Protein AF-A0A4Z2EV63-F1 (afdb_monomer_lite)

Sequence (384 aa):
MQFINIVVHSVENMNFRVHLQLKFTQSDRLLVQIQAYLDNVFDVGALLEDAEAKSALLEHLEELQEHNALLSCRLQESERQAMESVSAVEKKLIQTTKEVELLKEGLRESASQLTLLQQRERESELEREQEREGARERERERDRATEALKELEVKVQALVELGLVRLQRSSSGRLDLQLVPVVQATRSPEEDDAGENLEAPPPSTDPQLPISEAPPPPGTTPPPPPPPPPLPPPPCSTGTPPPPPPPPPPPPPPMAPPPLLPPGGGTTHLDGGSGCRKKKAILTKHRMPLLNWQPLQSNQVAGTIFTELDDDSVLQELNMETFEEQFKTKAQAAPADPGTLTMKRAHKTPSKVSLMEPNRAKNLAITLRKEGVAAADICCAIET

Radius of gyration: 62.55 Å; chains: 1; bounding box: 134×76×184 Å

InterPro domains:
  IPR010472 Formin, FH3 domain [PF06367] (1-129)
  IPR010472 Formin, FH3 domain [SM01139] (1-155)
  IPR015425 Formin, FH2 domain [PF02181] (279-382)
  IPR015425 Formin, FH2 domain [PS51444] (278-384)
  IPR016024 Armadillo-type fold [SSF48371] (1-98)
  IPR042201 Formin, FH2 domain superfamily [G3DSA:1.20.58.2220] (273-384)
  IPR043592 Formin-like protein, animal [PTHR45857] (1-235)

pLDDT: mean 75.63, std 22.13, range [29.75, 98.69]

Secondary structure (DSSP, 8-state):
-HHHHHHHH-TT-HHHHHHHHHHHHHHHHHHHHHHHHHHT---HHHHHHHHHHHHHHHHHHHHHHHHHHHHHHHHHHHHHHHHHHHHHHHHHHHHHHHHHHHHHHHHHHHHHHHHHHHHHHHHHHHHHHHHHHHHHHHHHHHHHHHHHHHHHHHHHHHHHHTTSEEEEE-TTSPEEEEEPP----------------------------------------PPPPPPPPPPPPP-----PPPPPPPPPPPPPPPPPPPPPPPPPP---------S---PPPPP-SS-PPPP---PPPGGGSTTSGGGT--HHHHHHHS-HHHHHHHH--S-PPPP--TT----------------S-HHHHHHHHHHHHHH---HHHHHHHH--

Organism: NCBI:txid230148

Foldseek 3Di:
DVVLVVVLPDDDDPVVNVVVVVVVVVVVVVVVVVVVVVVPDDPVVVVVVVVVVVVVVVVVVVVVVVVVVVVVVVVVVVVVVVVVVVVVVVVVVVVVVVVVVVVVVVVVVVVVVVVVVVVVVVVVVVVVVVVVVVVVVVVVVVVVVVVVVVVVVVVVVVCVVVVQWDWDQDPVRDIDIDGDDDDDDDDDDDDDDDDDDDDDDDDDDDDDDDDDDDDDDDDDDDDDDDDDDDDDDDPDPDPDPDPPDDPDDPPDDPDPPDDDDDDDDDDDDDDDDDDDDPDDDDDAPADFDDDPDDDDDRVRCPPDPNVVDDVVVVVVPDDRVVVCVVGHDPPTPDPPPVDDPPPPPPPPPPPPDDPDDPVVVVVVVVVCVVVVDDPVVVVVVVVD

Structure (mmCIF, N/CA/C/O backbone):
data_AF-A0A4Z2EV63-F1
#
_entry.id   AF-A0A4Z2EV63-F1
#
loop_
_atom_site.group_PDB
_atom_site.id
_atom_site.type_symbol
_atom_site.label_atom_id
_atom_site.label_alt_id
_atom_site.label_comp_id
_atom_site.label_asym_id
_atom_site.label_entity_id
_atom_site.label_seq_id
_atom_site.pdbx_PDB_ins_code
_atom_site.Cartn_x
_atom_site.Cartn_y
_atom_site.Cartn_z
_atom_site.occupancy
_atom_site.B_iso_or_equiv
_atom_site.auth_seq_id
_atom_site.auth_comp_id
_atom_site.auth_asym_id
_atom_site.auth_atom_id
_atom_site.pdbx_PDB_model_num
ATOM 1 N N . MET A 1 1 ? 44.311 -13.738 -74.361 1.00 52.69 1 MET A N 1
ATOM 2 C CA . MET A 1 1 ? 45.317 -14.775 -74.025 1.00 52.69 1 MET A CA 1
ATOM 3 C C . MET A 1 1 ? 45.770 -15.635 -75.215 1.00 52.69 1 MET A C 1
ATOM 5 O O . MET A 1 1 ? 46.952 -15.935 -75.284 1.00 52.69 1 MET A O 1
ATOM 9 N N . GLN A 1 2 ? 44.913 -16.016 -76.177 1.00 54.88 2 GLN A N 1
ATOM 10 C CA . GLN A 1 2 ? 45.321 -16.923 -77.275 1.00 54.88 2 GLN A CA 1
ATOM 11 C C . GLN A 1 2 ? 46.320 -16.318 -78.290 1.00 54.88 2 GLN A C 1
ATOM 13 O O . GLN A 1 2 ? 47.244 -17.007 -78.708 1.00 54.88 2 GLN A O 1
ATOM 18 N N . PHE A 1 3 ? 46.210 -15.027 -78.628 1.00 54.06 3 PHE A N 1
ATOM 19 C CA . PHE A 1 3 ? 47.114 -14.368 -79.591 1.00 54.06 3 PHE A CA 1
ATOM 20 C C . PHE A 1 3 ? 48.557 -14.199 -79.083 1.00 54.06 3 PHE A C 1
ATOM 22 O O . PHE A 1 3 ? 49.509 -14.383 -79.836 1.00 54.06 3 PHE A O 1
ATOM 29 N N . ILE A 1 4 ? 48.730 -13.906 -77.790 1.00 56.88 4 ILE A N 1
ATOM 30 C CA . ILE A 1 4 ? 50.058 -13.770 -77.167 1.00 56.88 4 ILE A CA 1
ATOM 31 C C . ILE A 1 4 ? 50.748 -15.135 -77.100 1.00 56.88 4 ILE A C 1
ATOM 33 O O . ILE A 1 4 ? 51.939 -15.229 -77.380 1.00 56.88 4 ILE A O 1
ATOM 37 N N . ASN A 1 5 ? 49.999 -16.212 -76.836 1.00 57.06 5 ASN A N 1
ATOM 38 C CA . ASN A 1 5 ? 50.553 -17.563 -76.876 1.00 57.06 5 ASN A CA 1
ATOM 39 C C . ASN A 1 5 ? 51.063 -17.953 -78.273 1.00 57.06 5 ASN A C 1
ATOM 41 O O . ASN A 1 5 ? 52.102 -18.593 -78.354 1.00 57.06 5 ASN A O 1
ATO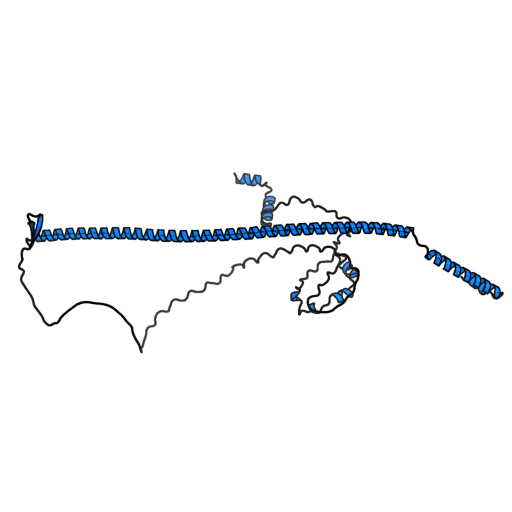M 45 N N . ILE A 1 6 ? 50.421 -17.530 -79.365 1.00 60.97 6 ILE A N 1
ATOM 46 C CA . ILE A 1 6 ? 50.893 -17.835 -80.730 1.00 60.97 6 ILE A CA 1
ATOM 47 C C . ILE A 1 6 ? 52.207 -17.101 -81.052 1.00 60.97 6 ILE A C 1
ATOM 49 O O . ILE A 1 6 ? 53.136 -17.701 -81.588 1.00 60.97 6 ILE A O 1
ATOM 53 N N . VAL A 1 7 ? 52.335 -15.829 -80.666 1.00 59.47 7 VAL A N 1
ATOM 54 C CA . VAL A 1 7 ? 53.549 -15.028 -80.923 1.00 59.47 7 VAL A CA 1
ATOM 55 C C . VAL A 1 7 ? 54.717 -15.472 -80.033 1.00 59.47 7 VAL A C 1
ATOM 57 O O . VAL A 1 7 ? 55.845 -15.603 -80.508 1.00 59.47 7 VAL A O 1
ATOM 60 N N . VAL A 1 8 ? 54.443 -15.779 -78.761 1.00 59.16 8 VAL A N 1
ATOM 61 C CA . VAL A 1 8 ? 55.447 -16.230 -77.783 1.00 59.16 8 VAL A CA 1
ATOM 62 C C . VAL A 1 8 ? 55.843 -17.698 -77.993 1.00 59.16 8 VAL A C 1
ATOM 64 O O . VAL A 1 8 ? 56.856 -18.108 -77.443 1.00 59.16 8 VAL A O 1
ATOM 67 N N . HIS A 1 9 ? 55.131 -18.495 -78.799 1.00 61.38 9 HIS A N 1
ATOM 68 C CA . HIS A 1 9 ? 55.518 -19.879 -79.140 1.00 61.38 9 HIS A CA 1
ATOM 69 C C . HIS A 1 9 ? 55.961 -20.065 -80.606 1.00 61.38 9 HIS A C 1
ATOM 71 O O . HIS A 1 9 ? 56.305 -21.182 -80.989 1.00 61.38 9 HIS A O 1
ATOM 77 N N . SER A 1 10 ? 56.009 -19.001 -81.424 1.00 64.81 10 SER A N 1
ATOM 78 C CA . SER A 1 10 ? 56.596 -19.075 -82.772 1.00 64.81 10 SER A CA 1
ATOM 79 C C . SER A 1 10 ? 58.118 -19.300 -82.704 1.00 64.81 10 SER A C 1
ATOM 81 O O . SER A 1 10 ? 58.813 -18.752 -81.844 1.00 64.81 10 SER A O 1
ATOM 83 N N . VAL A 1 11 ? 58.635 -20.172 -83.574 1.00 54.81 11 VAL A N 1
ATOM 84 C CA . VAL A 1 11 ? 59.944 -20.840 -83.420 1.00 54.81 11 VAL A CA 1
ATOM 85 C C . VAL A 1 11 ? 61.143 -20.026 -83.936 1.00 54.81 11 VAL A C 1
ATOM 87 O O . VAL A 1 11 ? 62.279 -20.471 -83.809 1.00 54.81 11 VAL A O 1
ATOM 90 N N . GLU A 1 12 ? 60.934 -18.837 -84.509 1.00 65.19 12 GLU A N 1
ATOM 91 C CA . GLU A 1 12 ? 61.960 -18.177 -85.336 1.00 65.19 12 GLU A CA 1
ATOM 92 C C . GLU A 1 12 ? 62.938 -17.266 -84.574 1.00 65.19 12 GLU A C 1
ATOM 94 O O . GLU A 1 12 ? 63.990 -16.930 -85.116 1.00 65.19 12 GLU A O 1
ATOM 99 N N . ASN A 1 13 ? 62.681 -16.888 -83.311 1.00 67.50 13 ASN A N 1
ATOM 100 C CA . ASN A 1 13 ? 63.655 -16.092 -82.548 1.00 67.50 13 ASN A CA 1
ATOM 101 C C . ASN A 1 13 ? 63.525 -16.222 -81.015 1.00 67.50 13 ASN A C 1
ATOM 103 O O . ASN A 1 13 ? 62.694 -15.574 -80.374 1.00 67.50 13 ASN A O 1
ATOM 107 N N . MET A 1 14 ? 64.406 -17.030 -80.408 1.00 75.38 14 MET A N 1
ATOM 108 C CA . MET A 1 14 ? 64.472 -17.250 -78.953 1.00 75.38 14 MET A CA 1
ATOM 109 C C . MET A 1 14 ? 64.683 -15.946 -78.163 1.00 75.38 14 MET A C 1
ATOM 111 O O . MET A 1 14 ? 64.031 -15.730 -77.143 1.00 75.38 14 MET A O 1
ATOM 115 N N . ASN A 1 15 ? 65.549 -15.052 -78.651 1.00 73.81 15 ASN A N 1
ATOM 116 C CA . ASN A 1 15 ? 65.847 -13.786 -77.978 1.00 73.81 15 ASN A CA 1
ATOM 117 C C . ASN A 1 15 ? 64.633 -12.847 -77.965 1.00 73.81 15 ASN A C 1
ATOM 119 O O . ASN A 1 15 ? 64.385 -12.169 -76.968 1.00 73.81 15 ASN A O 1
ATOM 123 N N . PHE A 1 16 ? 63.835 -12.848 -79.036 1.00 76.31 16 PHE A N 1
ATOM 124 C CA . PHE A 1 16 ? 62.616 -12.044 -79.116 1.00 76.31 16 PHE A CA 1
ATOM 125 C C . PHE A 1 16 ? 61.532 -12.526 -78.137 1.00 76.31 16 PHE A C 1
ATOM 127 O O . PHE A 1 16 ? 60.900 -11.708 -77.469 1.00 76.31 16 PHE A O 1
ATOM 134 N N . ARG A 1 17 ? 61.374 -13.848 -77.965 1.00 74.12 17 ARG A N 1
ATOM 135 C CA . ARG A 1 17 ? 60.453 -14.436 -76.972 1.00 74.12 17 ARG A CA 1
ATOM 136 C C . ARG A 1 17 ? 60.819 -14.042 -75.543 1.00 74.12 17 ARG A C 1
ATOM 138 O O . ARG A 1 17 ? 59.958 -13.587 -74.796 1.00 74.12 17 ARG A O 1
ATOM 145 N N . VAL A 1 18 ? 62.098 -14.178 -75.181 1.00 77.31 18 VAL A N 1
ATOM 146 C CA . VAL A 1 18 ? 62.599 -13.797 -73.850 1.00 77.31 18 VAL A CA 1
ATOM 147 C C . VAL A 1 18 ? 62.400 -12.300 -73.611 1.00 77.31 18 VAL A C 1
ATOM 149 O O . VAL A 1 18 ? 61.951 -11.911 -72.535 1.00 77.31 18 VAL A O 1
ATOM 152 N N . HIS A 1 19 ? 62.652 -11.460 -74.621 1.00 78.62 19 HIS A N 1
ATOM 153 C CA . HIS A 1 19 ? 62.417 -10.020 -74.531 1.00 78.62 19 HIS A CA 1
ATOM 154 C C . HIS A 1 19 ? 60.938 -9.675 -74.294 1.00 78.62 19 HIS A C 1
ATOM 156 O O . HIS A 1 19 ? 60.631 -8.895 -73.393 1.00 78.62 19 HIS A O 1
ATOM 162 N N . LEU A 1 20 ? 60.014 -10.268 -75.058 1.00 79.12 20 LEU A N 1
ATOM 163 C CA . LEU A 1 20 ? 58.574 -10.047 -74.881 1.00 79.12 20 LEU A CA 1
ATOM 164 C C . LEU A 1 20 ? 58.065 -10.569 -73.533 1.00 79.12 20 LEU A C 1
ATOM 166 O O . LEU A 1 20 ? 57.266 -9.902 -72.879 1.00 79.12 20 LEU A O 1
ATOM 170 N N . GLN A 1 21 ? 58.555 -11.724 -73.081 1.00 77.44 21 GLN A N 1
ATOM 171 C CA . GLN A 1 21 ? 58.178 -12.291 -71.789 1.00 77.44 21 GLN A CA 1
ATOM 172 C C . GLN A 1 21 ? 58.721 -11.461 -70.618 1.00 77.44 21 GLN A C 1
ATOM 174 O O . GLN A 1 21 ? 58.013 -11.245 -69.633 1.00 77.44 21 GLN A O 1
ATOM 179 N N . LEU A 1 22 ? 59.935 -10.914 -70.740 1.00 79.62 22 LEU A N 1
ATOM 180 C CA . LEU A 1 22 ? 60.483 -9.958 -69.777 1.00 79.62 22 LEU A CA 1
ATOM 181 C C . LEU A 1 22 ? 59.657 -8.661 -69.743 1.00 79.62 22 LEU A C 1
ATOM 183 O O . LEU A 1 22 ? 59.318 -8.178 -68.668 1.00 79.62 22 LEU A O 1
ATOM 187 N N . LYS A 1 23 ? 59.279 -8.121 -70.908 1.00 80.62 23 LYS A N 1
ATOM 188 C CA . LYS A 1 23 ? 58.417 -6.930 -71.011 1.00 80.62 23 LYS A CA 1
ATOM 189 C C . LYS A 1 23 ? 57.044 -7.154 -70.368 1.00 80.62 23 LYS A C 1
ATOM 191 O O . LYS A 1 23 ? 56.577 -6.292 -69.630 1.00 80.62 23 LYS A O 1
ATOM 196 N N . PHE A 1 24 ? 56.419 -8.307 -70.606 1.00 80.19 24 PHE A N 1
ATOM 197 C CA . PHE A 1 24 ? 55.111 -8.647 -70.039 1.00 80.19 24 PHE A CA 1
ATOM 198 C C . PHE A 1 24 ? 55.179 -8.843 -68.519 1.00 80.19 24 PHE A C 1
ATOM 200 O O . PHE A 1 24 ? 54.410 -8.235 -67.784 1.00 80.19 24 PHE A O 1
ATOM 207 N N . THR A 1 25 ? 56.167 -9.594 -68.025 1.00 79.12 25 THR A N 1
ATOM 208 C CA . THR A 1 25 ? 56.361 -9.788 -66.575 1.00 79.12 25 THR A CA 1
ATOM 209 C C . THR A 1 25 ? 56.693 -8.489 -65.838 1.00 79.12 25 THR A C 1
ATOM 211 O O . THR A 1 25 ? 56.261 -8.305 -64.702 1.00 79.12 25 THR A O 1
ATOM 214 N N . GLN A 1 26 ? 57.425 -7.561 -66.464 1.00 82.38 26 GLN A N 1
ATOM 215 C CA . GLN A 1 26 ? 57.636 -6.218 -65.914 1.00 82.38 26 GLN A CA 1
ATOM 216 C C . GLN A 1 26 ? 56.343 -5.392 -65.885 1.00 82.38 26 GLN A C 1
ATOM 218 O O . GLN A 1 26 ? 56.093 -4.708 -64.894 1.00 82.38 26 GLN A O 1
ATOM 223 N N . SER A 1 27 ? 55.509 -5.487 -66.925 1.00 84.06 27 SER A N 1
ATOM 224 C CA . SER A 1 27 ? 54.196 -4.832 -66.975 1.00 84.06 27 SER A CA 1
ATOM 225 C C . SER A 1 27 ? 53.254 -5.353 -65.886 1.00 84.06 27 SER A C 1
ATOM 227 O O . SER A 1 27 ? 52.626 -4.552 -65.202 1.00 84.06 27 SER A O 1
ATOM 229 N N . ASP A 1 28 ? 53.195 -6.669 -65.673 1.00 87.44 28 ASP A N 1
ATOM 230 C CA . ASP A 1 28 ? 52.359 -7.275 -64.629 1.00 87.44 28 ASP A CA 1
ATOM 231 C C . ASP A 1 28 ? 52.827 -6.879 -63.224 1.00 87.44 28 ASP A C 1
ATOM 233 O O . ASP A 1 28 ? 52.013 -6.542 -62.368 1.00 87.44 28 ASP A O 1
ATOM 237 N N . ARG A 1 29 ? 54.146 -6.851 -62.980 1.00 88.81 29 ARG A N 1
ATOM 238 C CA . ARG A 1 29 ? 54.701 -6.378 -61.699 1.00 88.81 29 ARG A CA 1
ATOM 239 C C . ARG A 1 29 ? 54.349 -4.919 -61.430 1.00 88.81 29 ARG A C 1
ATOM 241 O O . ARG A 1 29 ? 54.002 -4.583 -60.301 1.00 88.81 29 ARG A O 1
ATOM 248 N N . LEU A 1 30 ? 54.414 -4.072 -62.456 1.00 91.19 30 LEU A N 1
ATOM 249 C CA . LEU A 1 30 ? 54.019 -2.674 -62.341 1.00 91.19 30 LEU A CA 1
ATOM 250 C C . LEU A 1 30 ? 52.514 -2.542 -62.072 1.00 91.19 30 LEU A C 1
ATOM 252 O O . LEU A 1 30 ? 52.128 -1.746 -61.224 1.00 91.19 30 LEU A O 1
ATOM 256 N N . LEU A 1 31 ? 51.673 -3.348 -62.727 1.00 90.25 31 LEU A N 1
ATOM 257 C CA . LEU A 1 31 ? 50.226 -3.357 -62.503 1.00 90.25 31 LEU A CA 1
ATOM 258 C C . LEU A 1 31 ? 49.877 -3.754 -61.062 1.00 90.25 31 LEU A C 1
ATOM 260 O O . LEU A 1 31 ? 49.082 -3.078 -60.418 1.00 90.25 31 LEU A O 1
ATOM 264 N N . VAL A 1 32 ? 50.514 -4.804 -60.533 1.00 90.81 32 VAL A N 1
ATOM 265 C CA . VAL A 1 32 ? 50.347 -5.230 -59.133 1.00 90.81 32 VAL A CA 1
ATOM 266 C C . VAL A 1 32 ? 50.793 -4.129 -58.171 1.00 90.81 32 VAL A C 1
ATOM 268 O O . VAL A 1 32 ? 50.130 -3.891 -57.169 1.00 90.81 32 VAL A O 1
ATOM 271 N N . GLN A 1 33 ? 51.884 -3.424 -58.478 1.00 88.00 33 GLN A N 1
ATOM 272 C CA . GLN A 1 33 ? 52.371 -2.324 -57.647 1.00 88.00 33 GLN A CA 1
ATOM 273 C C . GLN A 1 33 ? 51.444 -1.099 -57.690 1.00 88.00 33 GLN A C 1
ATOM 275 O O . GLN A 1 33 ? 51.234 -0.463 -56.661 1.00 88.00 33 GLN A O 1
ATOM 280 N N . ILE A 1 34 ? 50.860 -0.789 -58.852 1.00 86.00 34 ILE A N 1
ATOM 281 C CA . ILE A 1 34 ? 49.847 0.265 -59.001 1.00 86.00 34 ILE A CA 1
ATOM 282 C C . ILE A 1 34 ? 48.576 -0.112 -58.238 1.00 86.00 34 ILE A C 1
ATOM 284 O O . ILE A 1 34 ? 48.059 0.719 -57.500 1.00 86.00 34 ILE A O 1
ATOM 288 N N . GLN A 1 35 ? 48.101 -1.354 -58.360 1.00 84.56 35 GLN A N 1
ATOM 289 C CA . GLN A 1 35 ? 46.917 -1.810 -57.634 1.00 84.56 35 GLN A CA 1
ATOM 290 C C . GLN A 1 35 ? 47.159 -1.790 -56.125 1.00 84.56 35 GLN A C 1
ATOM 292 O O . GLN A 1 35 ? 46.352 -1.233 -55.400 1.00 84.56 35 GLN A O 1
ATOM 297 N N . ALA A 1 36 ? 48.311 -2.278 -55.656 1.00 85.56 36 ALA A N 1
ATOM 298 C CA . ALA A 1 36 ? 48.681 -2.187 -54.247 1.00 85.56 36 ALA A CA 1
ATOM 299 C C . ALA A 1 36 ? 48.777 -0.729 -53.765 1.00 85.56 36 ALA A C 1
ATOM 301 O O . ALA A 1 36 ? 48.460 -0.442 -52.618 1.00 85.56 36 ALA A O 1
ATOM 302 N N . TYR A 1 37 ? 49.210 0.209 -54.613 1.00 86.00 37 TYR A N 1
ATOM 303 C CA . TYR A 1 37 ? 49.206 1.632 -54.268 1.00 86.00 37 TYR A CA 1
ATOM 304 C C . TYR A 1 37 ? 47.781 2.190 -54.166 1.00 86.00 37 TYR A C 1
ATOM 306 O O . TYR A 1 37 ? 47.492 2.901 -53.211 1.00 86.00 37 TYR A O 1
ATOM 314 N N . LEU A 1 38 ? 46.893 1.838 -55.101 1.00 83.62 38 LEU A N 1
ATOM 315 C CA . LEU A 1 38 ? 45.488 2.257 -55.099 1.00 83.62 38 LEU A CA 1
ATOM 316 C C . LEU A 1 38 ? 44.693 1.640 -53.940 1.00 83.62 38 LEU A C 1
ATOM 318 O O . LEU A 1 38 ? 43.909 2.344 -53.315 1.00 83.62 38 LEU A O 1
ATOM 322 N N . ASP A 1 39 ? 44.949 0.376 -53.602 1.00 81.06 39 ASP A N 1
ATOM 323 C CA . ASP A 1 39 ? 44.340 -0.314 -52.458 1.00 81.06 39 ASP A CA 1
ATOM 324 C C . ASP A 1 39 ? 44.784 0.296 -51.113 1.00 81.06 39 ASP A C 1
ATOM 326 O O . ASP A 1 39 ? 44.092 0.158 -50.108 1.00 81.06 39 ASP A O 1
ATOM 330 N N . ASN A 1 40 ? 45.925 0.995 -51.085 1.00 81.31 40 ASN A N 1
ATOM 331 C CA . ASN A 1 40 ? 46.421 1.723 -49.913 1.00 81.31 40 ASN A CA 1
ATOM 332 C C . ASN A 1 40 ? 45.918 3.180 -49.836 1.00 81.31 40 ASN A C 1
ATOM 334 O O . ASN A 1 40 ? 46.319 3.914 -48.929 1.00 81.31 40 ASN A O 1
ATOM 338 N N . VAL A 1 41 ? 45.076 3.632 -50.773 1.00 83.56 41 VAL A N 1
ATOM 339 C CA . VAL A 1 41 ? 44.461 4.963 -50.705 1.00 83.56 41 VAL A CA 1
ATOM 340 C C . VAL A 1 41 ? 43.228 4.897 -49.808 1.00 83.56 41 VAL A C 1
ATOM 342 O O . VAL A 1 41 ? 42.294 4.144 -50.068 1.00 83.56 41 VAL A O 1
ATOM 345 N N . PHE A 1 42 ? 43.214 5.711 -48.754 1.00 81.25 42 PHE A N 1
ATOM 346 C CA . PHE A 1 42 ? 42.063 5.837 -47.865 1.00 81.25 42 PHE A CA 1
ATOM 347 C C . PHE A 1 42 ? 41.024 6.798 -48.441 1.00 81.25 42 PHE A C 1
ATOM 349 O O . PHE A 1 42 ? 41.363 7.905 -48.870 1.00 81.25 42 PHE A O 1
ATOM 356 N N . ASP A 1 43 ? 39.753 6.405 -48.375 1.00 86.06 43 ASP A N 1
ATOM 357 C CA . ASP A 1 43 ? 38.634 7.312 -48.611 1.00 86.06 43 ASP A CA 1
ATOM 358 C C . ASP A 1 43 ? 38.415 8.184 -47.368 1.00 86.06 43 ASP A C 1
ATOM 360 O O . ASP A 1 43 ? 37.752 7.807 -46.401 1.00 86.06 43 ASP A O 1
ATOM 364 N N . VAL A 1 44 ? 39.042 9.358 -47.378 1.00 89.56 44 VAL A N 1
ATOM 365 C CA . VAL A 1 44 ? 38.923 10.338 -46.292 1.00 89.56 44 VAL A CA 1
ATOM 366 C C . VAL A 1 44 ? 37.488 10.862 -46.173 1.00 89.56 44 VAL A C 1
ATOM 368 O O . VAL A 1 44 ? 37.078 11.212 -45.072 1.00 89.56 44 VAL A O 1
ATOM 371 N N . GLY A 1 45 ? 36.720 10.893 -47.271 1.00 91.69 45 GLY A N 1
ATOM 372 C CA . GLY A 1 45 ? 35.321 11.324 -47.258 1.00 91.69 45 GLY A CA 1
ATOM 373 C C . GLY A 1 45 ? 34.461 10.367 -46.443 1.00 91.69 45 GLY A C 1
ATOM 374 O O . GLY A 1 45 ? 33.828 10.791 -45.480 1.00 91.69 45 GLY A O 1
ATOM 375 N N . ALA A 1 46 ? 34.549 9.070 -46.746 1.00 91.81 46 ALA A N 1
ATOM 376 C CA . ALA A 1 46 ? 33.867 8.032 -45.974 1.00 91.81 46 ALA A CA 1
ATOM 377 C C . ALA A 1 46 ? 34.275 8.052 -44.488 1.00 91.81 46 ALA A C 1
ATOM 379 O O . ALA A 1 46 ? 33.429 7.939 -43.606 1.00 91.81 46 ALA A O 1
ATOM 380 N N . LEU A 1 47 ? 35.563 8.265 -44.188 1.00 94.00 47 LEU A N 1
ATOM 381 C CA . LEU A 1 47 ? 36.038 8.327 -42.803 1.00 94.00 47 LEU A CA 1
ATOM 382 C C . LEU A 1 47 ? 35.501 9.548 -42.033 1.00 94.00 47 LEU A C 1
ATOM 384 O O . LEU A 1 47 ? 35.276 9.459 -40.825 1.00 94.00 47 LEU A O 1
ATOM 388 N N . LEU A 1 48 ? 35.320 10.690 -42.704 1.00 94.81 48 LEU A N 1
ATOM 389 C CA . LEU A 1 48 ? 34.721 11.883 -42.101 1.00 94.81 48 LEU A CA 1
ATOM 390 C C . LEU A 1 48 ? 33.226 11.681 -41.839 1.00 94.81 48 LEU A C 1
ATOM 392 O O . LEU A 1 48 ? 32.771 11.992 -40.741 1.00 94.81 48 LEU A O 1
ATOM 396 N N . GLU A 1 49 ? 32.493 11.101 -42.792 1.00 95.12 49 GLU A N 1
ATOM 397 C CA . GLU A 1 49 ? 31.080 10.742 -42.612 1.00 95.12 49 GLU A CA 1
ATOM 398 C C . GLU A 1 49 ? 30.898 9.765 -41.437 1.00 95.12 49 GLU A C 1
ATOM 400 O O . GLU A 1 49 ? 30.050 9.986 -40.569 1.00 95.12 49 GLU A O 1
ATOM 405 N N . ASP A 1 50 ? 31.754 8.743 -41.334 1.00 95.50 50 ASP A N 1
ATOM 406 C CA . ASP A 1 50 ? 31.766 7.805 -40.205 1.00 95.50 50 ASP A CA 1
ATOM 407 C C . ASP A 1 50 ? 32.073 8.507 -38.868 1.00 95.50 50 ASP A C 1
ATOM 409 O O . ASP A 1 50 ? 31.492 8.173 -37.829 1.00 95.50 50 ASP A O 1
ATOM 413 N N . ALA A 1 51 ? 32.983 9.487 -38.862 1.00 95.38 51 ALA A N 1
ATOM 414 C CA . ALA A 1 51 ? 33.329 10.253 -37.665 1.00 95.38 51 ALA A CA 1
ATOM 415 C C . ALA A 1 51 ? 32.182 11.169 -37.205 1.00 95.38 51 ALA A C 1
ATOM 417 O O . ALA A 1 51 ? 31.916 11.266 -36.001 1.00 95.38 51 ALA A O 1
ATOM 418 N N . GLU A 1 52 ? 31.480 11.808 -38.141 1.00 96.06 52 GLU A N 1
ATOM 419 C CA . GLU A 1 52 ? 30.283 12.606 -37.862 1.00 96.06 52 GLU A CA 1
ATOM 420 C C . GLU A 1 52 ? 29.145 11.720 -37.339 1.00 96.06 52 GLU A C 1
ATOM 422 O O . GLU A 1 52 ? 28.572 12.013 -36.288 1.00 96.06 52 GLU A O 1
ATOM 427 N N . ALA A 1 53 ? 28.885 10.579 -37.987 1.00 96.81 53 ALA A N 1
ATOM 428 C CA . ALA A 1 53 ? 27.883 9.613 -37.539 1.00 96.81 53 ALA A CA 1
ATOM 429 C C . ALA A 1 53 ? 28.185 9.082 -36.130 1.00 96.81 53 ALA A C 1
ATOM 431 O O . ALA A 1 53 ? 27.297 9.006 -35.277 1.00 96.81 53 ALA A O 1
ATOM 432 N N . LYS A 1 54 ? 29.453 8.761 -35.846 1.00 97.06 54 LYS A N 1
ATOM 433 C CA . LYS A 1 54 ? 29.893 8.362 -34.506 1.00 97.06 54 LYS A CA 1
ATOM 434 C C . LYS A 1 54 ? 29.655 9.468 -33.479 1.00 97.06 54 LYS A C 1
ATOM 436 O O . LYS A 1 54 ? 29.243 9.159 -32.365 1.00 97.06 54 LYS A O 1
ATOM 441 N N . SER A 1 55 ? 29.912 10.724 -33.836 1.00 96.44 55 SER A N 1
ATOM 442 C CA . SER A 1 55 ? 29.700 11.864 -32.937 1.00 96.44 55 SER A CA 1
ATOM 443 C C . SER A 1 55 ? 28.215 12.019 -32.593 1.00 96.44 55 SER A C 1
ATOM 445 O O . SER A 1 55 ? 27.874 12.052 -31.415 1.00 96.44 55 SER A O 1
ATOM 447 N N . ALA A 1 56 ? 27.325 11.954 -33.590 1.00 97.25 56 ALA A N 1
ATOM 448 C CA . ALA A 1 56 ? 25.876 12.000 -33.375 1.00 97.25 56 ALA A CA 1
ATOM 449 C C . ALA A 1 56 ? 25.358 10.835 -32.505 1.00 97.25 56 ALA A C 1
ATOM 451 O O . ALA A 1 56 ? 24.487 11.011 -31.653 1.00 97.25 56 ALA A O 1
ATOM 452 N N . LEU A 1 57 ? 25.909 9.627 -32.680 1.00 97.62 57 LEU A N 1
ATOM 453 C CA . LEU A 1 57 ? 25.560 8.479 -31.838 1.00 97.62 57 LEU A CA 1
ATOM 454 C C . LEU A 1 57 ? 26.020 8.651 -30.385 1.00 97.62 57 LEU A C 1
ATOM 456 O O . LEU A 1 57 ? 25.328 8.187 -29.479 1.00 97.62 57 LEU A O 1
ATOM 460 N N . LEU A 1 58 ? 27.173 9.287 -30.156 1.00 97.56 58 LEU A N 1
ATOM 461 C CA . LEU A 1 58 ? 27.666 9.573 -28.808 1.00 97.56 58 LEU A CA 1
ATOM 462 C C . LEU A 1 58 ? 26.795 10.612 -28.097 1.00 97.56 58 LEU A C 1
ATOM 464 O O . LEU A 1 58 ? 26.472 10.399 -26.934 1.00 97.56 58 LEU A O 1
ATOM 468 N N . GLU A 1 59 ? 26.359 11.661 -28.797 1.00 97.25 59 GLU A N 1
ATOM 469 C CA . GLU A 1 59 ? 25.418 12.653 -28.257 1.00 97.25 59 GLU A CA 1
ATOM 470 C C . GLU A 1 59 ? 24.101 11.988 -27.832 1.00 97.25 59 GLU A C 1
ATOM 472 O O . GLU A 1 59 ? 23.665 12.129 -26.694 1.00 97.25 59 GLU A O 1
ATOM 477 N N . HIS A 1 60 ? 23.508 11.155 -28.693 1.00 97.62 60 HIS A N 1
ATOM 478 C CA . HIS A 1 60 ? 22.280 10.433 -28.343 1.00 97.62 60 HIS A CA 1
ATOM 479 C C . HIS A 1 60 ? 22.483 9.434 -27.186 1.00 97.62 60 HIS A C 1
ATOM 481 O O . HIS A 1 60 ? 21.578 9.189 -26.383 1.00 97.62 60 HIS A O 1
ATOM 487 N N . LEU A 1 61 ? 23.669 8.826 -27.083 1.00 97.88 61 LEU A N 1
ATOM 488 C CA . LEU A 1 61 ? 24.016 7.959 -25.958 1.00 97.88 61 LEU A CA 1
ATOM 489 C C . LEU A 1 61 ? 24.096 8.758 -24.650 1.00 97.88 61 LEU A C 1
ATOM 491 O O . LEU A 1 61 ? 23.598 8.277 -23.632 1.00 97.88 61 LEU A O 1
ATOM 495 N N . GLU A 1 62 ? 24.674 9.958 -24.683 1.00 97.62 62 GLU A N 1
ATOM 496 C CA . GLU A 1 62 ? 24.728 10.880 -23.547 1.00 97.62 62 GLU A CA 1
ATOM 497 C C . GLU A 1 62 ? 23.318 11.335 -23.135 1.00 97.62 62 GLU A C 1
ATOM 499 O O . GLU A 1 62 ? 22.949 11.185 -21.971 1.00 97.62 62 GLU A O 1
ATOM 504 N N . GLU A 1 63 ? 22.464 11.732 -24.083 1.00 97.81 63 GLU A N 1
ATOM 505 C CA . GLU A 1 63 ? 21.058 12.084 -23.818 1.00 97.81 63 GLU A CA 1
ATOM 506 C C . GLU A 1 63 ? 20.283 10.932 -23.155 1.00 97.81 63 GLU A C 1
ATOM 508 O O . GLU A 1 63 ? 19.531 11.125 -22.191 1.00 97.81 63 GLU A O 1
ATOM 513 N N . LEU A 1 64 ? 20.471 9.699 -23.639 1.00 97.75 64 LEU A N 1
ATOM 514 C CA . LEU A 1 64 ? 19.859 8.517 -23.034 1.00 97.75 64 LEU A CA 1
ATOM 515 C C . LEU A 1 64 ? 20.390 8.250 -21.623 1.00 97.75 64 LEU A C 1
ATOM 517 O O . LEU A 1 64 ? 19.611 7.844 -20.754 1.00 97.75 64 LEU A O 1
ATOM 521 N N . GLN A 1 65 ? 21.685 8.464 -21.382 1.00 97.88 65 GLN A N 1
ATOM 522 C CA . GLN A 1 65 ? 22.286 8.337 -20.055 1.00 97.88 65 GLN A CA 1
ATOM 523 C C . GLN A 1 65 ? 21.719 9.375 -19.084 1.00 97.88 65 GLN A C 1
ATOM 525 O O . GLN A 1 65 ? 21.304 9.005 -17.982 1.00 97.88 65 GLN A O 1
ATOM 530 N N . GLU A 1 66 ? 21.617 10.638 -19.496 1.00 98.06 66 GLU A N 1
ATOM 531 C CA . GLU A 1 66 ? 21.008 11.707 -18.702 1.00 98.06 66 GLU A CA 1
ATOM 532 C C . GLU A 1 66 ? 19.539 11.409 -18.389 1.00 98.06 66 GLU A C 1
ATOM 534 O O . GLU A 1 66 ? 19.099 11.508 -17.238 1.00 98.06 66 GLU A O 1
ATOM 539 N N . HIS A 1 67 ? 18.773 10.968 -19.390 1.00 97.81 67 HIS A N 1
ATOM 540 C CA . HIS A 1 67 ? 17.373 10.608 -19.201 1.00 97.81 67 HIS A CA 1
ATOM 541 C C . HIS A 1 67 ? 17.215 9.419 -18.239 1.00 97.81 67 HIS A C 1
ATOM 543 O O . HIS A 1 67 ? 16.324 9.423 -17.386 1.00 97.81 67 HIS A O 1
ATOM 549 N N . ASN A 1 68 ? 18.095 8.417 -18.317 1.00 96.81 68 ASN A N 1
ATOM 550 C CA . ASN A 1 68 ? 18.092 7.284 -17.393 1.00 96.81 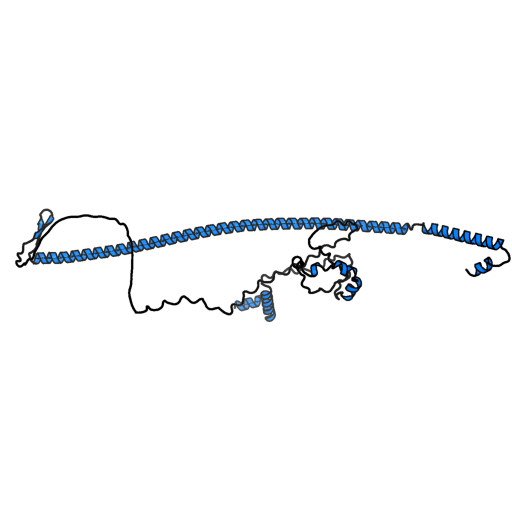68 ASN A CA 1
ATOM 551 C C . ASN A 1 68 ? 18.448 7.711 -15.957 1.00 96.81 68 ASN A C 1
ATOM 553 O O . ASN A 1 68 ? 17.788 7.280 -15.006 1.00 96.81 68 ASN A O 1
ATOM 557 N N . ALA A 1 69 ? 19.425 8.609 -15.796 1.00 97.75 69 ALA A N 1
ATOM 558 C CA . ALA A 1 69 ? 19.790 9.181 -14.502 1.00 97.75 69 ALA A CA 1
ATOM 559 C C . ALA A 1 69 ? 18.621 9.968 -13.888 1.00 97.75 69 ALA A C 1
ATOM 561 O O . ALA A 1 69 ? 18.277 9.764 -12.722 1.00 97.75 69 ALA A O 1
ATOM 562 N N . LEU A 1 70 ? 17.937 10.792 -14.686 1.00 98.38 70 LEU A N 1
ATOM 563 C CA . LEU A 1 70 ? 16.755 11.531 -14.247 1.00 98.38 70 LEU A CA 1
ATOM 564 C C . LEU A 1 70 ? 15.614 10.595 -13.828 1.00 98.38 70 LEU A C 1
ATOM 566 O O . LEU A 1 70 ? 14.997 10.802 -12.781 1.00 98.38 70 LEU A O 1
ATOM 570 N N . LEU A 1 71 ? 15.319 9.566 -14.629 1.00 98.06 71 LEU A N 1
ATOM 571 C CA . LEU A 1 71 ? 14.299 8.571 -14.291 1.00 98.06 71 LEU A CA 1
ATOM 572 C C . LEU A 1 71 ? 14.643 7.824 -13.000 1.00 98.06 71 LEU A C 1
ATOM 574 O O . LEU A 1 71 ? 13.753 7.607 -12.180 1.00 98.06 71 LEU A O 1
ATOM 578 N N . SER A 1 72 ? 15.918 7.493 -12.795 1.00 97.81 72 SER A N 1
ATOM 579 C CA . SER A 1 72 ? 16.401 6.841 -11.576 1.00 97.81 72 SER A CA 1
ATOM 580 C C . SER A 1 72 ? 16.231 7.740 -10.345 1.00 97.81 72 SER A C 1
ATOM 582 O O . SER A 1 72 ? 15.682 7.290 -9.341 1.00 97.81 72 SER A O 1
ATOM 584 N N . CYS A 1 73 ? 16.585 9.029 -10.436 1.00 98.31 73 CYS A N 1
ATOM 585 C CA . CYS A 1 73 ? 16.341 10.003 -9.363 1.00 98.31 73 CYS A CA 1
ATOM 586 C C . CYS A 1 73 ? 14.847 10.134 -9.038 1.00 98.31 73 CYS A C 1
ATOM 588 O O . CYS A 1 73 ? 14.452 10.081 -7.875 1.00 98.31 73 CYS A O 1
ATOM 590 N N . ARG A 1 74 ? 13.990 10.242 -10.063 1.00 98.31 74 ARG A N 1
ATOM 591 C CA . ARG A 1 74 ? 12.532 10.332 -9.875 1.00 98.31 74 ARG A CA 1
ATOM 592 C C . ARG A 1 74 ? 11.937 9.067 -9.263 1.00 98.31 74 ARG A C 1
ATOM 594 O O . ARG A 1 74 ? 11.002 9.158 -8.467 1.00 98.31 74 ARG A O 1
ATOM 601 N N . LEU A 1 75 ? 12.452 7.897 -9.638 1.00 97.50 75 LEU A N 1
ATOM 602 C CA . LEU A 1 75 ? 12.052 6.627 -9.043 1.00 97.50 75 LEU A CA 1
ATOM 603 C C . LEU A 1 75 ? 12.420 6.599 -7.556 1.00 97.50 75 LEU A C 1
ATOM 605 O O . LEU A 1 75 ? 11.548 6.348 -6.730 1.00 97.50 75 LEU A O 1
ATOM 609 N N . GLN A 1 76 ? 13.657 6.960 -7.211 1.00 98.38 76 GLN A N 1
ATOM 610 C CA . GLN A 1 76 ? 14.127 7.012 -5.826 1.00 98.38 76 GLN A CA 1
ATOM 611 C C . GLN A 1 76 ? 13.333 8.019 -4.975 1.00 98.38 76 GLN A C 1
ATOM 613 O O . GLN A 1 76 ? 12.990 7.740 -3.825 1.00 98.38 76 GLN A O 1
ATOM 618 N N . GLU A 1 77 ? 12.989 9.185 -5.529 1.00 97.94 77 GLU A N 1
ATOM 619 C CA . GLU A 1 77 ? 12.112 10.152 -4.861 1.00 97.94 77 GLU A CA 1
ATOM 620 C C . GLU A 1 77 ? 10.713 9.583 -4.609 1.00 97.94 77 GLU A C 1
ATOM 622 O O . GLU A 1 77 ? 10.175 9.747 -3.512 1.00 97.94 77 GLU A O 1
ATOM 627 N N . SER A 1 78 ? 10.134 8.892 -5.596 1.00 96.81 78 SER A N 1
ATOM 628 C CA . SER A 1 78 ? 8.833 8.232 -5.457 1.00 96.81 78 SER A CA 1
ATOM 629 C C . SER A 1 78 ? 8.873 7.117 -4.409 1.00 96.81 78 SER A C 1
ATOM 631 O O . SER A 1 78 ? 7.938 6.990 -3.620 1.00 96.81 78 SER A O 1
ATOM 633 N N . GLU A 1 79 ? 9.940 6.318 -4.377 1.00 98.19 79 GLU A N 1
ATOM 634 C CA . GLU A 1 79 ? 10.149 5.272 -3.370 1.00 98.19 79 GLU A CA 1
ATOM 635 C C . GLU A 1 79 ? 10.272 5.868 -1.965 1.00 98.19 79 GLU A C 1
ATOM 637 O O . GLU A 1 79 ? 9.616 5.395 -1.034 1.00 98.19 79 GLU A O 1
ATOM 642 N N . ARG A 1 80 ? 11.033 6.961 -1.808 1.00 98.31 80 ARG A N 1
ATOM 643 C CA . ARG A 1 80 ? 11.153 7.681 -0.532 1.00 98.31 80 ARG A CA 1
ATOM 644 C C . ARG A 1 80 ? 9.805 8.227 -0.064 1.00 98.31 80 ARG A C 1
ATOM 646 O O . ARG A 1 80 ? 9.439 8.028 1.091 1.00 98.31 80 ARG A O 1
ATOM 653 N N . GLN A 1 81 ? 9.049 8.879 -0.947 1.00 98.44 81 GLN A N 1
ATOM 654 C CA . GLN A 1 81 ? 7.717 9.402 -0.619 1.00 98.44 81 GLN A CA 1
ATOM 655 C C . GLN A 1 81 ? 6.747 8.284 -0.216 1.00 98.44 81 GLN A C 1
ATOM 657 O O . GLN A 1 81 ? 5.985 8.438 0.741 1.00 98.44 81 GLN A O 1
ATOM 662 N N . ALA A 1 82 ? 6.789 7.144 -0.911 1.00 97.56 82 ALA A N 1
ATOM 663 C CA . ALA A 1 82 ? 5.989 5.978 -0.558 1.00 97.56 82 ALA A CA 1
ATOM 664 C C . ALA A 1 82 ? 6.379 5.429 0.824 1.00 97.56 82 ALA A C 1
ATOM 666 O O . ALA A 1 82 ? 5.499 5.183 1.647 1.00 97.56 82 ALA A O 1
ATOM 667 N N . MET A 1 83 ? 7.677 5.310 1.117 1.00 98.25 83 MET A N 1
ATOM 668 C CA . MET A 1 83 ? 8.176 4.853 2.417 1.00 98.25 83 MET A CA 1
ATOM 669 C C . MET A 1 83 ? 7.771 5.801 3.558 1.00 98.25 83 MET A C 1
ATOM 671 O O . MET A 1 83 ? 7.307 5.351 4.607 1.00 98.25 83 MET A O 1
ATOM 675 N N . GLU A 1 84 ? 7.867 7.116 3.348 1.00 98.25 84 GLU A N 1
ATOM 676 C CA . GLU A 1 84 ? 7.396 8.122 4.307 1.00 98.25 84 GLU A CA 1
ATOM 677 C C . GLU A 1 84 ? 5.887 7.994 4.555 1.00 98.25 84 GLU A C 1
ATOM 679 O O . GLU A 1 84 ? 5.453 7.977 5.711 1.00 98.25 84 GLU A O 1
ATOM 684 N N . SER A 1 85 ? 5.094 7.831 3.491 1.00 98.31 85 SER A N 1
ATOM 685 C CA . SER A 1 85 ? 3.643 7.638 3.580 1.00 98.31 85 SER A CA 1
ATOM 686 C C . SER A 1 85 ? 3.277 6.378 4.368 1.00 98.31 85 SER A C 1
ATOM 688 O O . SER A 1 85 ? 2.457 6.452 5.286 1.00 98.31 85 SER A O 1
ATOM 690 N N . VAL A 1 86 ? 3.933 5.249 4.077 1.00 98.31 86 VAL A N 1
ATOM 691 C CA . VAL A 1 86 ? 3.756 3.989 4.814 1.00 98.31 86 VAL A CA 1
ATOM 692 C C . VAL A 1 86 ? 4.067 4.195 6.293 1.00 98.31 86 VAL A C 1
ATOM 694 O O . VAL A 1 86 ? 3.210 3.922 7.131 1.00 98.31 86 VAL A O 1
ATOM 697 N N . SER A 1 87 ? 5.215 4.795 6.625 1.00 98.12 87 SER A N 1
ATOM 698 C CA . SER A 1 87 ? 5.597 5.038 8.022 1.00 98.12 87 SER A CA 1
ATOM 699 C C . SER A 1 87 ? 4.600 5.940 8.769 1.00 98.12 87 SER A C 1
ATOM 701 O O . SER A 1 87 ? 4.352 5.764 9.964 1.00 98.12 87 SER A O 1
ATOM 703 N N . ALA A 1 88 ? 3.996 6.914 8.081 1.00 98.50 88 ALA A N 1
ATOM 704 C CA . ALA A 1 88 ? 2.994 7.799 8.661 1.00 98.50 88 ALA A CA 1
ATOM 705 C C . ALA A 1 88 ? 1.672 7.065 8.926 1.00 98.50 88 ALA A C 1
ATOM 707 O O . ALA A 1 88 ? 1.042 7.283 9.964 1.00 98.50 88 ALA A O 1
ATOM 708 N N . VAL A 1 89 ? 1.254 6.188 8.009 1.00 98.31 89 VAL A N 1
ATOM 709 C CA . VAL A 1 89 ? 0.058 5.351 8.174 1.00 98.31 89 VAL A CA 1
ATOM 710 C C . VAL A 1 89 ? 0.265 4.319 9.282 1.00 98.31 89 VAL A C 1
ATOM 712 O O . VAL A 1 89 ? -0.615 4.171 10.126 1.00 98.31 89 VAL A O 1
ATOM 715 N N . GLU A 1 90 ? 1.430 3.677 9.356 1.00 98.38 90 GLU A N 1
ATOM 716 C CA . GLU A 1 90 ? 1.778 2.743 10.434 1.00 98.38 90 GLU A CA 1
ATOM 717 C C . GLU A 1 90 ? 1.733 3.418 11.809 1.00 98.38 90 GLU A C 1
ATOM 719 O O . GLU A 1 90 ? 1.126 2.891 12.741 1.00 98.38 90 GLU A O 1
ATOM 724 N N . LYS A 1 91 ? 2.291 4.630 11.936 1.00 98.69 91 LYS A N 1
ATOM 725 C CA . LYS A 1 91 ? 2.206 5.413 13.180 1.00 98.69 91 LYS A CA 1
ATOM 726 C C . LYS A 1 91 ? 0.758 5.704 13.575 1.00 98.69 91 LYS A C 1
ATOM 728 O O . LYS A 1 91 ? 0.402 5.522 14.738 1.00 98.69 91 LYS A O 1
ATOM 733 N N . LYS A 1 92 ? -0.085 6.111 12.618 1.00 98.50 92 LYS A N 1
ATOM 734 C CA . LYS A 1 92 ? -1.521 6.340 12.858 1.00 98.50 92 LYS A CA 1
ATOM 735 C C . LYS A 1 92 ? -2.241 5.056 13.265 1.00 98.50 92 LYS A C 1
ATOM 737 O O . LYS A 1 92 ? -3.069 5.093 14.171 1.00 98.50 92 LYS A O 1
ATOM 742 N N . LEU A 1 93 ? -1.918 3.924 12.644 1.00 98.31 93 LEU A N 1
ATOM 743 C CA . LEU A 1 93 ? -2.490 2.626 12.996 1.00 98.31 93 LEU A CA 1
ATOM 744 C C . LEU A 1 93 ? -2.127 2.236 14.434 1.00 98.31 93 LEU A C 1
ATOM 746 O O . LEU A 1 93 ? -3.002 1.864 15.210 1.00 98.31 93 LEU A O 1
ATOM 750 N N . ILE A 1 94 ? -0.858 2.386 14.819 1.00 98.56 94 ILE A N 1
ATOM 751 C CA . ILE A 1 94 ? -0.402 2.101 16.186 1.00 98.56 94 ILE A CA 1
ATOM 752 C C . ILE A 1 94 ? -1.098 3.025 17.190 1.00 98.56 94 ILE A C 1
ATOM 754 O O . ILE A 1 94 ? -1.567 2.561 18.226 1.00 98.56 94 ILE A O 1
ATOM 758 N N . GLN A 1 95 ? -1.185 4.324 16.897 1.00 98.50 95 GLN A N 1
ATOM 759 C CA . GLN A 1 95 ? -1.842 5.288 17.778 1.00 98.50 95 GLN A CA 1
ATOM 760 C C . GLN A 1 95 ? -3.331 4.969 17.964 1.00 98.50 95 GLN A C 1
ATOM 762 O O . GLN A 1 95 ? -3.793 4.848 19.093 1.00 98.50 95 GLN A O 1
ATOM 767 N N . THR A 1 96 ? -4.066 4.782 16.869 1.00 98.00 96 THR A N 1
ATOM 768 C CA . THR A 1 96 ? -5.504 4.470 16.921 1.00 98.00 96 THR A CA 1
ATOM 769 C C . THR A 1 96 ? -5.777 3.131 17.601 1.00 98.00 96 THR A C 1
ATOM 771 O O . THR A 1 96 ? -6.743 3.010 18.346 1.00 98.00 96 THR A O 1
ATOM 774 N N . THR A 1 97 ? -4.900 2.139 17.427 1.00 98.44 97 THR A N 1
ATOM 775 C CA . THR A 1 97 ? -4.997 0.860 18.148 1.00 98.44 97 THR A CA 1
ATOM 776 C C . THR A 1 97 ? -4.873 1.068 19.657 1.00 98.44 97 THR A C 1
ATOM 778 O O . THR A 1 97 ? -5.708 0.567 20.406 1.00 98.44 97 THR A O 1
ATOM 781 N N . LYS A 1 98 ? -3.901 1.875 20.103 1.00 98.62 98 LYS A N 1
ATOM 782 C CA . LYS A 1 98 ? -3.738 2.225 21.524 1.00 98.62 98 LYS A CA 1
ATOM 783 C C . LYS A 1 98 ? -4.950 2.976 22.079 1.00 98.62 98 LYS A C 1
ATOM 785 O O . LYS A 1 98 ? -5.407 2.671 23.173 1.00 98.62 98 LYS A O 1
ATOM 790 N N . GLU A 1 99 ? -5.494 3.934 21.328 1.00 98.44 99 GLU A N 1
ATOM 791 C CA . GLU A 1 99 ? -6.705 4.669 21.725 1.00 98.44 99 GLU A CA 1
ATOM 792 C C . GLU A 1 99 ? -7.913 3.727 21.873 1.00 98.44 99 GLU A C 1
ATOM 794 O O . GLU A 1 99 ? -8.659 3.822 22.847 1.00 98.44 99 GLU A O 1
ATOM 799 N N . VAL A 1 100 ? -8.075 2.761 20.961 1.00 98.38 100 VAL A N 1
ATOM 800 C CA . VAL A 1 100 ? -9.127 1.736 21.049 1.00 98.38 100 VAL A CA 1
ATOM 801 C C . VAL A 1 100 ? -8.938 0.826 22.265 1.00 98.38 100 VAL A C 1
ATOM 803 O O . VAL A 1 100 ? -9.925 0.475 22.911 1.00 98.38 100 VAL A O 1
ATOM 806 N N . GLU A 1 101 ? -7.709 0.426 22.590 1.00 98.31 101 GLU A N 1
ATOM 807 C CA . GLU A 1 101 ? -7.422 -0.388 23.779 1.00 98.31 101 GLU A CA 1
ATOM 808 C C . GLU A 1 101 ? -7.770 0.352 25.075 1.00 98.31 101 GLU A C 1
ATOM 810 O O . GLU A 1 101 ? -8.477 -0.208 25.914 1.00 98.31 101 GLU A O 1
ATOM 815 N N . LEU A 1 102 ? -7.390 1.629 25.187 1.00 98.50 102 LEU A N 1
ATOM 816 C CA . LEU A 1 102 ? -7.741 2.478 26.330 1.00 98.50 102 LEU A CA 1
ATOM 817 C C . LEU A 1 102 ? -9.259 2.652 26.474 1.00 98.50 102 LEU A C 1
ATOM 819 O O . LEU A 1 102 ? -9.801 2.526 27.571 1.00 98.50 102 LEU A O 1
ATOM 823 N N . LEU A 1 103 ? -9.976 2.888 25.370 1.00 98.31 103 LEU A N 1
ATOM 824 C CA . LEU A 1 103 ? -11.439 2.997 25.394 1.00 98.31 103 LEU A CA 1
ATOM 825 C C . LEU A 1 103 ? -12.113 1.679 25.799 1.00 98.31 103 LEU A C 1
ATOM 827 O O . LEU A 1 103 ? -13.112 1.694 26.517 1.00 98.31 103 LEU A O 1
ATOM 831 N N . LYS A 1 104 ? -11.577 0.532 25.366 1.00 98.44 104 LYS A N 1
ATOM 832 C CA . LYS A 1 104 ? -12.079 -0.790 25.773 1.00 98.44 104 LYS A CA 1
ATOM 833 C C . LYS A 1 104 ? -11.864 -1.054 27.259 1.00 98.44 104 LYS A C 1
ATOM 835 O O . LYS A 1 104 ? -12.731 -1.660 27.886 1.00 98.44 104 LYS A O 1
ATOM 840 N N . GLU A 1 105 ? -10.729 -0.635 27.808 1.00 98.38 105 GLU A N 1
ATOM 841 C CA . GLU A 1 105 ? -10.453 -0.737 29.240 1.00 98.38 105 GLU A CA 1
ATOM 842 C C . GLU A 1 105 ? -11.404 0.153 30.043 1.00 98.38 105 GLU A C 1
ATOM 844 O O . GLU A 1 105 ? -12.113 -0.360 30.907 1.00 98.38 105 GLU A O 1
ATOM 849 N N . GLY A 1 106 ? -11.562 1.422 29.654 1.00 98.38 106 GLY A N 1
ATOM 850 C CA . GLY A 1 106 ? -12.527 2.327 30.286 1.00 98.38 106 GLY A CA 1
ATOM 851 C C . GLY A 1 106 ? -13.975 1.823 30.207 1.00 98.38 106 GLY A C 1
ATOM 852 O O . GLY A 1 106 ? -14.729 1.920 31.176 1.00 98.38 106 GLY A O 1
ATOM 853 N N . LEU A 1 107 ? -14.376 1.205 29.089 1.00 98.31 107 LEU A N 1
ATOM 854 C CA . LEU A 1 107 ? -15.693 0.571 28.971 1.00 98.31 107 LEU A CA 1
ATOM 855 C C . LEU A 1 107 ? -15.839 -0.629 29.919 1.00 98.31 107 LEU A C 1
ATOM 857 O O . LEU A 1 107 ? -16.896 -0.806 30.524 1.00 98.31 107 LEU A O 1
ATOM 861 N N . ARG A 1 108 ? -14.792 -1.451 30.064 1.00 98.38 108 ARG A N 1
ATOM 862 C CA . ARG A 1 108 ? -14.784 -2.599 30.983 1.00 98.38 108 ARG A CA 1
ATOM 863 C C . ARG A 1 108 ? -14.895 -2.145 32.438 1.00 98.38 108 ARG A C 1
ATOM 865 O O . ARG A 1 108 ? -15.655 -2.746 33.194 1.00 98.38 108 ARG A O 1
ATOM 872 N N . GLU A 1 109 ? -14.179 -1.090 32.812 1.00 98.31 109 GLU A N 1
ATOM 873 C CA . GLU A 1 109 ? -14.261 -0.474 34.140 1.00 98.31 109 GLU A CA 1
ATOM 874 C C . GLU A 1 109 ? -15.646 0.120 34.408 1.00 98.31 109 GLU A C 1
ATOM 876 O O . GLU A 1 109 ? -16.225 -0.095 35.468 1.00 98.31 109 GLU A O 1
ATOM 881 N N . SER A 1 110 ? -16.230 0.820 33.435 1.00 98.00 110 SER A N 1
ATOM 882 C CA . SER A 1 110 ? -17.594 1.336 33.572 1.00 98.00 110 SER A CA 1
ATOM 883 C C . SER A 1 110 ? -18.617 0.203 33.721 1.00 98.00 110 SER A C 1
ATOM 885 O O . SER A 1 110 ? -19.505 0.276 34.570 1.00 98.00 110 SER A O 1
ATOM 887 N N . ALA A 1 111 ? -18.467 -0.888 32.964 1.00 98.12 111 ALA A N 1
ATOM 888 C CA . ALA A 1 111 ? -19.332 -2.060 33.076 1.00 98.12 111 ALA A CA 1
ATOM 889 C C . ALA A 1 111 ? -19.206 -2.763 34.440 1.00 98.12 111 ALA A C 1
ATOM 891 O O . ALA A 1 111 ? -20.217 -3.190 35.007 1.00 98.12 111 ALA A O 1
ATOM 892 N N . SER A 1 112 ? -17.994 -2.864 34.999 1.00 98.12 112 SER A N 1
ATOM 893 C CA . SER A 1 112 ? -17.796 -3.436 36.337 1.00 98.12 112 SER A CA 1
ATOM 894 C C . SER A 1 112 ? -18.378 -2.534 37.429 1.00 98.12 112 SER A C 1
ATOM 896 O O . SER A 1 112 ? -19.063 -3.033 38.321 1.00 98.12 112 SER A O 1
ATOM 898 N N . GLN A 1 113 ? -18.211 -1.211 37.317 1.00 98.12 113 GLN A N 1
ATOM 899 C CA . GLN A 1 113 ? -18.840 -0.239 38.216 1.00 98.12 113 GLN A CA 1
ATOM 900 C C . GLN A 1 113 ? -20.369 -0.317 38.165 1.00 98.12 113 GLN A C 1
ATOM 902 O O . GLN A 1 113 ? -21.013 -0.354 39.212 1.00 98.12 113 GLN A O 1
ATOM 907 N N . LEU A 1 114 ? -20.960 -0.397 36.968 1.00 98.19 114 LEU A N 1
ATOM 908 C CA . LEU A 1 114 ? -22.405 -0.572 36.802 1.00 98.19 114 LEU A CA 1
ATOM 909 C C . LEU A 1 114 ? -22.894 -1.871 37.443 1.00 98.19 114 LEU A C 1
ATOM 911 O O . LEU A 1 114 ? -23.910 -1.863 38.131 1.00 98.19 114 LEU A O 1
ATOM 915 N N . THR A 1 115 ? -22.162 -2.969 37.261 1.00 97.81 115 THR A N 1
ATOM 916 C CA . THR A 1 115 ? -22.506 -4.261 37.871 1.00 97.81 115 THR A CA 1
ATOM 917 C C . THR A 1 115 ? -22.491 -4.170 39.397 1.00 97.81 115 THR A C 1
ATOM 919 O O . THR A 1 115 ? -23.430 -4.630 40.046 1.00 97.81 115 THR A O 1
ATOM 922 N N . LEU A 1 116 ? -21.474 -3.520 39.972 1.00 98.25 116 LEU A N 1
ATOM 923 C CA . LEU A 1 116 ? -21.366 -3.313 41.415 1.00 98.25 116 LEU A CA 1
ATOM 924 C C . LEU A 1 116 ? -22.497 -2.428 41.957 1.00 98.25 116 LEU A C 1
ATOM 926 O O . LEU A 1 116 ? -23.092 -2.746 42.984 1.00 98.25 116 LEU A O 1
ATOM 930 N N . LEU A 1 117 ? -22.820 -1.330 41.268 1.00 97.56 117 LEU A N 1
ATOM 931 C CA . LEU A 1 117 ? -23.921 -0.448 41.661 1.00 97.56 117 LEU A CA 1
ATOM 932 C C . LEU A 1 117 ? -25.270 -1.161 41.585 1.00 97.56 117 LEU A C 1
ATOM 934 O O . LEU A 1 117 ? -26.051 -1.058 42.524 1.00 97.56 117 LEU A O 1
ATOM 938 N N . GLN A 1 118 ? -25.515 -1.936 40.527 1.00 97.69 118 GLN A N 1
ATOM 939 C CA . GLN A 1 118 ? -26.722 -2.752 40.420 1.00 97.69 118 GLN A CA 1
ATOM 940 C C . GLN A 1 118 ? -26.797 -3.824 41.511 1.00 97.69 118 GLN A C 1
ATOM 942 O O . GLN A 1 118 ? -27.881 -4.115 42.005 1.00 97.69 118 GLN A O 1
ATOM 947 N N . GLN A 1 119 ? -25.675 -4.447 41.886 1.00 97.38 119 GLN A N 1
ATOM 948 C CA . GLN A 1 119 ? -25.652 -5.390 43.005 1.00 97.38 119 GLN A CA 1
ATOM 949 C C . GLN A 1 119 ? -26.022 -4.684 44.313 1.00 97.38 119 GLN A C 1
ATOM 951 O O . GLN A 1 119 ? -26.900 -5.154 45.030 1.00 97.38 119 GLN A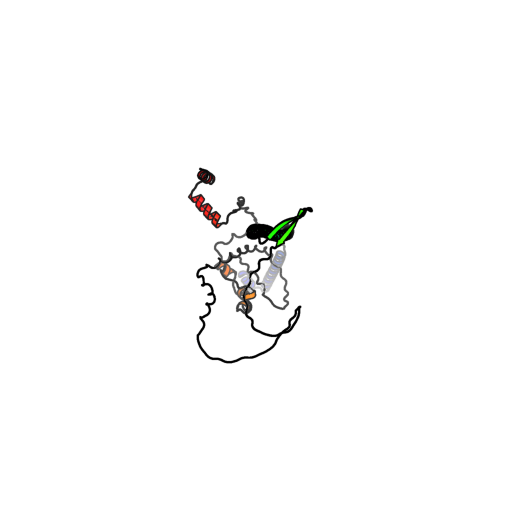 O 1
ATOM 956 N N . ARG A 1 120 ? -25.410 -3.529 44.584 1.00 97.38 120 ARG A N 1
ATOM 957 C CA . ARG A 1 120 ? -25.692 -2.737 45.783 1.00 97.38 120 ARG A CA 1
ATOM 958 C C . ARG A 1 120 ? -27.139 -2.242 45.831 1.00 97.38 120 ARG A C 1
ATOM 960 O O . ARG A 1 120 ? -27.730 -2.192 46.904 1.00 97.38 120 ARG A O 1
ATOM 967 N N . GLU A 1 121 ? -27.709 -1.863 44.691 1.00 96.31 121 GLU A N 1
ATOM 968 C CA . GLU A 1 121 ? -29.117 -1.472 44.588 1.00 96.31 121 GLU A CA 1
ATOM 969 C C . GLU A 1 121 ? -30.035 -2.654 44.909 1.00 96.31 121 GLU A C 1
ATOM 971 O O . GLU A 1 121 ? -30.906 -2.511 45.760 1.00 96.31 121 GLU A O 1
ATOM 976 N N . ARG A 1 122 ? -29.770 -3.838 44.338 1.00 97.00 122 ARG A N 1
ATOM 977 C CA . ARG A 1 122 ? -30.513 -5.069 44.661 1.00 97.00 122 ARG A CA 1
ATOM 978 C C . ARG A 1 122 ? -30.412 -5.439 46.140 1.00 97.00 122 ARG A C 1
ATOM 980 O O . ARG A 1 122 ? -31.420 -5.776 46.746 1.00 97.00 122 ARG A O 1
ATOM 987 N N . GLU A 1 123 ? -29.224 -5.358 46.739 1.00 95.31 123 GLU A N 1
ATOM 988 C CA . GLU A 1 123 ? -29.039 -5.597 48.179 1.00 95.31 123 GLU A CA 1
ATOM 989 C C . GLU A 1 123 ? -29.838 -4.586 49.014 1.00 95.31 123 GLU A C 1
ATOM 991 O O . GLU A 1 123 ? -30.562 -4.971 49.928 1.00 95.31 123 GLU A O 1
ATOM 996 N N . SER A 1 124 ? -29.801 -3.304 48.642 1.00 95.75 124 SER A N 1
ATOM 997 C CA . SER A 1 124 ? -30.567 -2.256 49.323 1.00 95.75 124 SER A CA 1
ATOM 998 C C . SER A 1 124 ? -32.086 -2.390 49.128 1.00 95.75 124 SER A C 1
ATOM 1000 O O . SER A 1 124 ? -32.859 -1.956 49.983 1.00 95.75 124 SER A O 1
ATOM 1002 N N . GLU A 1 125 ? -32.548 -2.960 48.014 1.00 95.94 125 GLU A N 1
ATOM 1003 C CA . GLU A 1 125 ? -33.957 -3.310 47.801 1.00 95.94 125 GLU A CA 1
ATOM 1004 C C . GLU A 1 125 ? -34.387 -4.472 48.699 1.00 95.94 125 GLU A C 1
ATOM 1006 O O . GLU A 1 125 ? -35.425 -4.366 49.356 1.00 95.94 125 GLU A O 1
ATOM 1011 N N . LEU A 1 126 ? -33.570 -5.526 48.789 1.00 95.81 126 LEU A N 1
ATOM 1012 C CA . LEU A 1 126 ? -33.816 -6.667 49.673 1.00 95.81 126 LEU A CA 1
ATOM 1013 C C . LEU A 1 126 ? -33.844 -6.242 51.146 1.00 95.81 126 LEU A C 1
ATOM 1015 O O . LEU A 1 126 ? -34.738 -6.654 51.879 1.00 95.81 126 LEU A O 1
ATOM 1019 N N . GLU A 1 127 ? -32.924 -5.376 51.578 1.00 95.00 127 GLU A N 1
ATOM 1020 C CA . GLU A 1 127 ? -32.935 -4.814 52.936 1.00 95.00 127 GLU A CA 1
ATOM 1021 C C . GLU A 1 127 ? -34.228 -4.038 53.216 1.00 95.00 127 GLU A C 1
ATOM 1023 O O . GLU A 1 127 ? -34.874 -4.253 54.241 1.00 95.00 127 GLU A O 1
ATOM 1028 N N . ARG A 1 128 ? -34.672 -3.183 52.283 1.00 95.19 128 ARG A N 1
ATOM 1029 C CA . ARG A 1 128 ? -35.945 -2.455 52.425 1.00 95.19 128 ARG A CA 1
ATOM 1030 C C . ARG A 1 128 ? -37.151 -3.386 52.468 1.00 95.19 128 ARG A C 1
ATOM 1032 O O . ARG A 1 128 ? -38.139 -3.073 53.133 1.00 95.19 128 ARG A O 1
ATOM 1039 N N . GLU A 1 129 ? -37.123 -4.488 51.727 1.00 94.50 129 GLU A N 1
ATOM 1040 C CA . GLU A 1 129 ? -38.180 -5.496 51.764 1.00 94.50 129 GLU A CA 1
ATOM 1041 C C . GLU A 1 129 ? -38.202 -6.223 53.111 1.00 94.50 129 GLU A C 1
ATOM 1043 O O . GLU A 1 129 ? -39.257 -6.270 53.744 1.00 94.50 129 GLU A O 1
ATOM 1048 N N . GLN A 1 130 ? -37.045 -6.659 53.615 1.00 94.75 130 GLN A N 1
ATOM 1049 C CA . GLN A 1 130 ? -36.914 -7.269 54.942 1.00 94.75 130 GLN A CA 1
ATOM 1050 C C . GLN A 1 130 ? -37.359 -6.325 56.063 1.00 94.75 130 GLN A C 1
ATOM 1052 O O . GLN A 1 130 ? -38.063 -6.741 56.983 1.00 94.75 130 GLN A O 1
ATOM 1057 N N . GLU A 1 131 ? -37.019 -5.035 55.989 1.00 93.81 131 GLU A N 1
ATOM 1058 C CA . GLU A 1 131 ? -37.494 -4.036 56.952 1.00 93.81 131 GLU A CA 1
ATOM 1059 C C . GLU A 1 131 ? -39.021 -3.901 56.934 1.00 93.81 131 GLU A C 1
ATOM 1061 O O . GLU A 1 131 ? -39.650 -3.815 57.995 1.00 93.81 131 GLU A O 1
ATOM 1066 N N . ARG A 1 132 ? -39.633 -3.906 55.741 1.00 94.00 132 ARG A N 1
ATOM 1067 C CA . ARG A 1 132 ? -41.095 -3.864 55.578 1.00 94.00 132 ARG A CA 1
ATOM 1068 C C . ARG A 1 132 ? -41.757 -5.132 56.103 1.00 94.00 132 ARG A C 1
ATOM 1070 O O . ARG A 1 132 ? -42.796 -5.036 56.754 1.00 94.00 132 ARG A O 1
ATOM 1077 N N . GLU A 1 133 ? -41.187 -6.302 55.834 1.00 94.12 133 GLU A N 1
ATOM 1078 C CA . GLU A 1 133 ? -41.685 -7.574 56.360 1.00 94.12 133 GLU A CA 1
ATOM 1079 C C . GLU A 1 133 ? -41.572 -7.635 57.882 1.00 94.12 133 GLU A C 1
ATOM 1081 O O . GLU A 1 133 ? -42.572 -7.895 58.550 1.00 94.12 133 GLU A O 1
ATOM 1086 N N . GLY A 1 134 ? -40.419 -7.270 58.443 1.00 94.88 134 GLY A N 1
ATOM 1087 C CA . GLY A 1 134 ? -40.227 -7.187 59.888 1.00 94.88 134 GLY A CA 1
ATOM 1088 C C . GLY A 1 134 ? -41.154 -6.161 60.547 1.00 94.88 134 GLY A C 1
ATOM 1089 O O . GLY A 1 134 ? -41.652 -6.389 61.645 1.00 94.88 134 GLY A O 1
ATOM 1090 N N . ALA A 1 135 ? -41.454 -5.035 59.889 1.00 93.50 135 ALA A N 1
ATOM 1091 C CA . ALA A 1 135 ? -42.448 -4.080 60.383 1.00 93.50 135 ALA A CA 1
ATOM 1092 C C . ALA A 1 135 ? -43.862 -4.680 60.419 1.00 93.50 135 ALA A C 1
ATOM 1094 O O . ALA A 1 135 ? -44.552 -4.533 61.428 1.00 93.50 135 ALA A O 1
ATOM 1095 N N . ARG A 1 136 ? -44.267 -5.402 59.366 1.00 94.56 136 ARG A N 1
ATOM 1096 C CA . ARG A 1 136 ? -45.552 -6.121 59.321 1.00 94.56 136 ARG A CA 1
ATOM 1097 C C . ARG A 1 136 ? -45.628 -7.221 60.376 1.00 94.56 136 ARG A C 1
ATOM 1099 O O . ARG A 1 136 ? -46.686 -7.441 60.955 1.00 94.56 136 ARG A O 1
ATOM 1106 N N . GLU A 1 137 ? -44.532 -7.928 60.628 1.00 94.25 137 GLU A N 1
ATOM 1107 C CA . GLU A 1 137 ? -44.477 -8.956 61.666 1.00 94.25 137 GLU A CA 1
ATOM 1108 C C . GLU A 1 137 ? -44.616 -8.353 63.067 1.00 94.25 137 GLU A C 1
ATOM 1110 O O . GLU A 1 137 ? -45.461 -8.809 63.835 1.00 94.25 137 GLU A O 1
ATOM 1115 N N . ARG A 1 138 ? -43.888 -7.269 63.364 1.00 94.12 138 ARG A N 1
ATOM 1116 C CA . ARG A 1 138 ? -44.036 -6.526 64.627 1.00 94.12 138 ARG A CA 1
ATOM 1117 C C . ARG A 1 138 ? -45.452 -5.990 64.819 1.00 94.12 138 ARG A C 1
ATOM 1119 O O . ARG A 1 138 ? -45.963 -6.007 65.934 1.00 94.12 138 ARG A O 1
ATOM 1126 N N . GLU A 1 139 ? -46.096 -5.520 63.752 1.00 93.62 139 GLU A N 1
ATOM 1127 C CA . GLU A 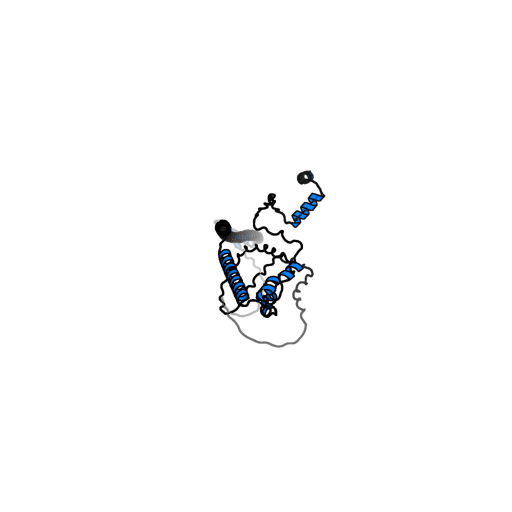1 139 ? -47.499 -5.099 63.800 1.00 93.62 139 GLU A CA 1
ATOM 1128 C C . GLU A 1 139 ? -48.417 -6.272 64.168 1.00 93.62 139 GLU A C 1
ATOM 1130 O O . GLU A 1 139 ? -49.208 -6.152 65.100 1.00 93.62 139 GLU A O 1
ATOM 1135 N N . ARG A 1 140 ? -48.239 -7.441 63.538 1.00 95.25 140 ARG A N 1
ATOM 1136 C CA . ARG A 1 140 ? -48.987 -8.663 63.885 1.00 95.25 140 ARG A CA 1
ATOM 1137 C C . ARG A 1 140 ? -48.746 -9.105 65.326 1.00 95.25 140 ARG A C 1
ATOM 1139 O O . ARG A 1 140 ? -49.686 -9.514 65.998 1.00 95.25 140 ARG A O 1
ATOM 1146 N N . GLU A 1 141 ? -47.508 -9.063 65.809 1.00 94.69 141 GLU A N 1
ATOM 1147 C CA . GLU A 1 141 ? -47.192 -9.378 67.207 1.00 94.69 141 GLU A CA 1
ATOM 1148 C C . GLU A 1 141 ? -47.850 -8.402 68.172 1.00 94.69 141 GLU A C 1
ATOM 1150 O O . GLU A 1 141 ? -48.436 -8.828 69.168 1.00 94.69 141 GLU A O 1
ATOM 1155 N N . ARG A 1 142 ? -47.807 -7.103 67.859 1.00 94.94 142 ARG A N 1
ATOM 1156 C CA . ARG A 1 142 ? -48.495 -6.078 68.638 1.00 94.94 142 ARG A CA 1
ATOM 1157 C C . ARG A 1 142 ? -49.992 -6.363 68.681 1.00 94.94 142 ARG A C 1
ATOM 1159 O O . ARG A 1 142 ? -50.569 -6.343 69.762 1.00 94.94 142 ARG A O 1
ATOM 1166 N N . ASP A 1 143 ? -50.608 -6.672 67.547 1.00 94.94 143 ASP A N 1
ATOM 1167 C CA . ASP A 1 143 ? -52.037 -6.962 67.483 1.00 94.94 143 ASP A CA 1
ATOM 1168 C C . ASP A 1 143 ? -52.383 -8.226 68.296 1.00 94.94 143 ASP A C 1
ATOM 1170 O O . ASP A 1 143 ? -53.268 -8.164 69.150 1.00 94.94 143 ASP A O 1
ATOM 1174 N N . ARG A 1 144 ? -51.607 -9.317 68.181 1.00 96.06 144 ARG A N 1
ATOM 1175 C CA . ARG A 1 144 ? -51.756 -10.513 69.042 1.00 96.06 144 ARG A CA 1
ATOM 1176 C C . ARG A 1 144 ? -51.611 -10.190 70.529 1.00 96.06 144 ARG A C 1
ATOM 1178 O O . ARG A 1 144 ? -52.377 -10.695 71.344 1.00 96.06 144 ARG A O 1
ATOM 1185 N N . ALA A 1 145 ? -50.648 -9.347 70.901 1.00 94.94 145 ALA A N 1
ATOM 1186 C CA . ALA A 1 145 ? -50.474 -8.915 72.285 1.00 94.94 145 ALA A CA 1
ATOM 1187 C C . ALA A 1 145 ? -51.685 -8.103 72.772 1.00 94.94 145 ALA A C 1
ATOM 1189 O O . ALA A 1 145 ? -52.139 -8.295 73.899 1.00 94.94 145 ALA A O 1
ATOM 1190 N N . THR A 1 146 ? -52.256 -7.238 71.923 1.00 95.19 146 THR A N 1
ATOM 1191 C CA . THR A 1 146 ? -53.486 -6.510 72.270 1.00 95.19 146 THR A CA 1
ATOM 1192 C C . THR A 1 146 ? -54.690 -7.436 72.419 1.00 95.19 146 THR A C 1
ATOM 1194 O O . THR A 1 146 ? -55.500 -7.224 73.318 1.00 95.19 146 THR A O 1
ATOM 1197 N N . GLU A 1 147 ? -54.815 -8.472 71.589 1.00 95.81 147 GLU A N 1
ATOM 1198 C CA . GLU A 1 147 ? -55.868 -9.484 71.716 1.00 95.81 147 GLU A CA 1
ATOM 1199 C C . GLU A 1 147 ? -55.712 -10.301 73.002 1.00 95.81 147 GLU A C 1
ATOM 1201 O O . GLU A 1 147 ? -56.680 -10.448 73.745 1.00 95.81 147 GLU A O 1
ATOM 1206 N N . ALA A 1 148 ? -54.494 -10.742 73.328 1.00 95.50 148 ALA A N 1
ATOM 1207 C CA . ALA A 1 148 ? -54.205 -11.448 74.574 1.00 95.50 148 ALA A CA 1
ATOM 1208 C C . ALA A 1 148 ? -54.508 -10.588 75.815 1.00 95.50 148 ALA A C 1
ATOM 1210 O O . ALA A 1 148 ? -55.054 -11.091 76.797 1.00 95.50 148 ALA A O 1
ATOM 1211 N N . LEU A 1 149 ? -54.206 -9.282 75.769 1.00 93.69 149 LEU A N 1
ATOM 1212 C CA . LEU A 1 149 ? -54.575 -8.343 76.833 1.00 93.69 149 LEU A CA 1
ATOM 1213 C C . LEU A 1 149 ? -56.097 -8.224 76.988 1.00 93.69 149 LEU A C 1
ATOM 1215 O O . LEU A 1 149 ? -56.583 -8.274 78.115 1.00 93.69 149 LEU A O 1
ATOM 1219 N N . LYS A 1 150 ? -56.850 -8.127 75.882 1.00 94.94 150 LYS A N 1
ATOM 1220 C CA . LYS A 1 150 ? -58.326 -8.115 75.913 1.00 94.94 150 LYS A CA 1
ATOM 1221 C C . LYS A 1 150 ? -58.892 -9.415 76.486 1.00 94.94 150 LYS A C 1
ATOM 1223 O O . LYS A 1 150 ? -59.812 -9.382 77.297 1.00 94.94 150 LYS A O 1
ATOM 1228 N N . GLU A 1 151 ? -58.350 -10.564 76.088 1.00 95.31 151 GLU A N 1
ATOM 1229 C CA . GLU A 1 151 ? -58.775 -11.865 76.617 1.00 95.31 151 GLU A CA 1
ATOM 1230 C C . GLU A 1 151 ? -58.497 -11.973 78.124 1.00 95.31 151 GLU A C 1
ATOM 1232 O O . GLU A 1 151 ? -59.341 -12.448 78.889 1.00 95.31 151 GLU A O 1
ATOM 1237 N N . LEU A 1 152 ? -57.328 -11.500 78.568 1.00 92.62 152 LEU A N 1
ATOM 1238 C CA . LEU A 1 152 ? -56.969 -11.466 79.980 1.00 92.62 152 LEU A CA 1
ATOM 1239 C C . LEU A 1 152 ? -57.898 -10.542 80.775 1.00 92.62 152 LEU A C 1
ATOM 1241 O O . LEU A 1 152 ? -58.331 -10.923 81.858 1.00 92.62 152 LEU A O 1
ATOM 1245 N N . GLU A 1 153 ? -58.246 -9.374 80.235 1.00 91.50 153 GLU A N 1
ATOM 1246 C CA . GLU A 1 153 ? -59.203 -8.443 80.844 1.00 91.50 153 GLU A CA 1
ATOM 1247 C C . GLU A 1 153 ? -60.571 -9.107 81.061 1.00 91.50 153 GLU A C 1
ATOM 1249 O O . GLU A 1 153 ? -61.103 -9.057 82.171 1.00 91.50 153 GLU A O 1
ATOM 1254 N N . VAL A 1 154 ? -61.093 -9.829 80.061 1.00 93.88 154 VAL A N 1
ATOM 1255 C CA . VAL A 1 154 ? -62.348 -10.597 80.186 1.00 93.88 154 VAL A CA 1
ATOM 1256 C C . VAL A 1 154 ? -62.242 -11.682 81.263 1.00 93.88 154 VAL A C 1
ATOM 1258 O O . VAL A 1 154 ? -63.147 -11.823 82.086 1.00 93.88 154 VAL A O 1
ATOM 1261 N N . LYS A 1 155 ? -61.137 -12.439 81.308 1.00 91.00 155 LYS A N 1
ATOM 1262 C CA . LYS A 1 155 ? -60.920 -13.476 82.336 1.00 91.00 155 LYS A CA 1
ATOM 1263 C C . LYS A 1 155 ? -60.823 -12.883 83.741 1.00 91.00 155 LYS A C 1
ATOM 1265 O O . LYS A 1 155 ? -61.405 -13.433 84.673 1.00 91.00 155 LYS A O 1
ATOM 1270 N N . VAL A 1 156 ? -60.113 -11.767 83.903 1.00 86.94 156 VAL A N 1
ATOM 1271 C CA . VAL A 1 156 ? -60.018 -11.049 85.181 1.00 86.94 156 VAL A CA 1
ATOM 1272 C C . VAL A 1 156 ? -61.396 -10.552 85.608 1.00 86.94 156 VAL A C 1
ATOM 1274 O O . VAL A 1 156 ? -61.772 -10.753 86.759 1.00 86.94 156 VAL A O 1
ATOM 1277 N N . GLN A 1 157 ? -62.176 -9.982 84.687 1.00 85.88 157 GLN A N 1
ATOM 1278 C CA . GLN A 1 157 ? -63.539 -9.537 84.965 1.00 85.88 157 GLN A CA 1
ATOM 1279 C C . GLN A 1 157 ? -64.434 -10.701 85.427 1.00 85.88 157 GLN A C 1
ATOM 1281 O O . GLN A 1 157 ? -65.123 -10.575 86.437 1.00 85.88 157 GLN A O 1
ATOM 1286 N N . ALA A 1 158 ? -64.350 -11.865 84.774 1.00 87.81 158 ALA A N 1
ATOM 1287 C CA . ALA A 1 158 ? -65.075 -13.067 85.190 1.00 87.81 158 ALA A CA 1
ATOM 1288 C C . ALA A 1 158 ? -64.658 -13.560 86.592 1.00 87.81 158 ALA A C 1
ATOM 1290 O O . ALA A 1 158 ? -65.508 -13.935 87.400 1.00 87.81 158 ALA A O 1
ATOM 1291 N N . LEU A 1 159 ? -63.361 -13.528 86.923 1.00 86.75 159 LEU A N 1
ATOM 1292 C CA . LEU A 1 159 ? -62.867 -13.870 88.265 1.00 86.75 159 LEU A CA 1
ATOM 1293 C C . LEU A 1 159 ? -63.354 -12.886 89.344 1.00 86.75 159 LEU A C 1
ATOM 1295 O O . LEU A 1 159 ? -63.592 -13.296 90.483 1.00 86.75 159 LEU A O 1
ATOM 1299 N N . VAL A 1 160 ? -63.522 -11.606 88.996 1.00 84.50 160 VAL A N 1
ATOM 1300 C CA . VAL A 1 160 ? -64.106 -10.583 89.878 1.00 84.50 160 VAL A CA 1
ATOM 1301 C C . VAL A 1 160 ? -65.601 -10.834 90.095 1.00 84.50 160 VAL A C 1
ATOM 1303 O O . VAL A 1 160 ? -66.059 -10.798 91.237 1.00 84.50 160 VAL A O 1
ATOM 1306 N N . GLU A 1 161 ? -66.357 -11.138 89.036 1.00 85.12 161 GLU A N 1
ATOM 1307 C CA . GLU A 1 161 ? -67.793 -11.456 89.116 1.00 85.12 161 GLU A CA 1
ATOM 1308 C C . GLU A 1 161 ? -68.073 -12.721 89.939 1.00 85.12 161 GLU A C 1
ATOM 1310 O O . GLU A 1 161 ? -69.021 -12.752 90.723 1.00 85.12 161 GLU A O 1
ATOM 1315 N N . LEU A 1 162 ? -67.207 -13.736 89.832 1.00 84.56 162 LEU A N 1
ATOM 1316 C CA . LEU A 1 162 ? -67.254 -14.952 90.653 1.00 84.56 162 LEU A CA 1
ATOM 1317 C C . LEU A 1 162 ? -66.799 -14.729 92.109 1.00 84.56 162 LEU A C 1
ATOM 1319 O O . LEU A 1 162 ? -66.850 -15.657 92.915 1.00 84.56 162 LEU A O 1
ATOM 1323 N N . GLY A 1 163 ? -66.347 -13.521 92.462 1.00 76.31 163 GLY A N 1
ATOM 1324 C CA . GLY A 1 163 ? -65.909 -13.169 93.815 1.00 76.31 163 GLY A CA 1
ATOM 1325 C C . GLY A 1 163 ? -64.572 -13.789 94.236 1.00 76.31 163 GLY A C 1
ATOM 1326 O O . GLY A 1 163 ? -64.249 -13.769 95.422 1.00 76.31 163 GLY A O 1
ATOM 1327 N N . LEU A 1 164 ? -63.795 -14.326 93.289 1.00 78.81 164 LEU A N 1
ATOM 1328 C CA . LEU A 1 164 ? -62.505 -14.987 93.530 1.00 78.81 164 LEU A CA 1
ATOM 1329 C C . LEU A 1 164 ? -61.348 -13.989 93.666 1.00 78.81 164 LEU A C 1
ATOM 1331 O O . LEU A 1 164 ? -60.333 -14.294 94.295 1.00 78.81 164 LEU A O 1
ATOM 1335 N N . VAL A 1 165 ? -61.483 -12.798 93.076 1.00 77.81 165 VAL A N 1
ATOM 1336 C CA . VAL A 1 165 ? -60.447 -11.756 93.074 1.00 77.81 165 VAL A CA 1
ATOM 1337 C C . VAL A 1 165 ? -61.084 -10.384 93.310 1.00 77.81 165 VAL A C 1
ATOM 1339 O O . VAL A 1 165 ? -62.100 -10.054 92.703 1.00 77.81 165 VAL A O 1
ATOM 1342 N N . ARG A 1 166 ? -60.494 -9.556 94.181 1.00 77.44 166 ARG A N 1
ATOM 1343 C CA . ARG A 1 166 ? -60.926 -8.172 94.455 1.00 77.44 166 ARG A CA 1
ATOM 1344 C C . ARG A 1 166 ? -59.774 -7.200 94.178 1.00 77.44 166 ARG A C 1
ATOM 1346 O O . ARG A 1 166 ? -58.730 -7.294 94.818 1.00 77.44 166 ARG A O 1
ATOM 1353 N N . LEU A 1 167 ? -59.970 -6.258 93.248 1.00 78.44 167 LEU A N 1
ATOM 1354 C CA . LEU A 1 167 ? -59.033 -5.152 93.001 1.00 78.44 167 LEU A CA 1
ATOM 1355 C C . LEU A 1 167 ? -59.346 -3.977 93.938 1.00 78.44 167 LEU A C 1
ATOM 1357 O O . LEU A 1 167 ? -60.469 -3.472 93.947 1.00 78.44 167 LEU A O 1
ATOM 1361 N N . GLN A 1 168 ? -58.350 -3.493 94.681 1.00 72.44 168 GLN A N 1
ATOM 1362 C CA . GLN A 1 168 ? -58.430 -2.239 95.436 1.00 72.44 168 GLN A CA 1
ATOM 1363 C C . GLN A 1 168 ? -57.306 -1.295 95.008 1.00 72.44 168 GLN A C 1
ATOM 1365 O O . GLN A 1 168 ? -56.167 -1.710 94.826 1.00 72.44 168 GLN A O 1
ATOM 1370 N N . ARG A 1 169 ? -57.606 -0.002 94.841 1.00 73.56 169 ARG A N 1
ATOM 1371 C CA . ARG A 1 169 ? -56.559 1.018 94.686 1.00 73.56 169 ARG A CA 1
ATOM 1372 C C . ARG A 1 169 ? -56.135 1.473 96.070 1.00 73.56 169 ARG A C 1
ATOM 1374 O O . ARG A 1 169 ? -56.963 1.965 96.836 1.00 73.56 169 ARG A O 1
ATOM 1381 N N . SER A 1 170 ? -54.855 1.319 96.377 1.00 72.50 170 SER A N 1
ATOM 1382 C CA . SER A 1 170 ? -54.279 1.898 97.580 1.00 72.50 170 SER A CA 1
ATOM 1383 C C . SER A 1 170 ? -54.267 3.427 97.462 1.00 72.50 170 SER A C 1
ATOM 1385 O O . SER A 1 170 ? -54.282 3.992 96.364 1.00 72.50 170 SER A O 1
ATOM 1387 N N . SER A 1 171 ? -54.218 4.127 98.594 1.00 72.44 171 SER A N 1
ATOM 1388 C CA . SER A 1 171 ? -54.174 5.596 98.647 1.00 72.44 171 SER A CA 1
ATOM 1389 C C . SER A 1 171 ? -52.940 6.212 97.966 1.00 72.44 171 SER A C 1
ATOM 1391 O O . SER A 1 171 ? -52.917 7.417 97.732 1.00 72.44 171 SER A O 1
ATOM 1393 N N . SER A 1 172 ? -51.940 5.401 97.600 1.00 75.31 172 SER A N 1
ATOM 1394 C CA . SER A 1 172 ? -50.768 5.800 96.810 1.00 75.31 172 SER A CA 1
ATOM 1395 C C . SER A 1 172 ? -50.925 5.576 95.297 1.00 75.31 172 SER A C 1
ATOM 1397 O O . SER A 1 172 ? -49.990 5.828 94.541 1.00 75.31 172 SER A O 1
ATOM 1399 N N . GLY A 1 173 ? -52.093 5.110 94.835 1.00 73.88 173 GLY A N 1
ATOM 1400 C CA . GLY A 1 173 ? -52.407 4.889 93.419 1.00 73.88 173 GLY A CA 1
ATOM 1401 C C . GLY A 1 173 ? -52.004 3.516 92.870 1.00 73.88 173 GLY A C 1
ATOM 1402 O O . GLY A 1 173 ? -52.259 3.245 91.694 1.00 73.88 173 GLY A O 1
ATOM 1403 N N . ARG A 1 174 ? -51.419 2.641 93.700 1.00 71.12 174 ARG A N 1
ATOM 1404 C CA . ARG A 1 174 ? -51.037 1.269 93.329 1.00 71.12 174 ARG A CA 1
ATOM 1405 C C . ARG A 1 174 ? -52.272 0.349 93.368 1.00 71.12 174 ARG A C 1
ATOM 1407 O O . ARG A 1 174 ? -53.118 0.490 94.248 1.00 71.12 174 ARG A O 1
ATOM 1414 N N . LEU A 1 175 ? -52.402 -0.562 92.404 1.00 76.81 175 LEU A N 1
ATOM 1415 C CA . LEU A 1 175 ? -53.473 -1.568 92.371 1.00 76.81 175 LEU A CA 1
ATOM 1416 C C . LEU A 1 175 ? -53.049 -2.786 93.206 1.00 76.81 175 LEU A C 1
ATOM 1418 O O . LEU A 1 175 ? -52.068 -3.434 92.852 1.00 76.81 175 LEU A O 1
ATOM 1422 N N . ASP A 1 176 ? -53.773 -3.085 94.285 1.00 71.81 176 ASP A N 1
ATOM 1423 C CA . ASP A 1 176 ? -53.603 -4.296 95.097 1.00 71.81 176 ASP A CA 1
ATOM 1424 C C . ASP A 1 176 ? -54.647 -5.351 94.700 1.00 71.81 176 ASP A C 1
ATOM 1426 O O . ASP A 1 176 ? -55.851 -5.077 94.625 1.00 71.81 176 ASP A O 1
ATOM 1430 N N . LEU A 1 177 ? -54.164 -6.567 94.436 1.00 76.12 177 LEU A N 1
ATOM 1431 C CA . LEU A 1 177 ? -54.953 -7.746 94.076 1.00 76.12 177 LEU A CA 1
ATOM 1432 C C . LEU A 1 177 ? -55.128 -8.639 95.313 1.00 76.12 177 LEU A C 1
ATOM 1434 O O . LEU A 1 177 ? -54.154 -9.207 95.803 1.00 76.12 177 LEU A O 1
ATOM 1438 N N . GLN A 1 178 ? -56.360 -8.792 95.805 1.00 70.94 178 GLN A N 1
ATOM 1439 C CA . GLN A 1 178 ? -56.701 -9.736 96.878 1.00 70.94 178 GLN A CA 1
ATOM 1440 C C . GLN A 1 178 ? -57.371 -10.989 96.301 1.00 70.94 178 GLN A C 1
ATOM 1442 O O . GLN A 1 178 ? -58.435 -10.898 95.691 1.00 70.94 178 GLN A O 1
ATOM 1447 N N . LEU A 1 179 ? -56.756 -12.155 96.515 1.00 68.44 179 LEU A N 1
ATOM 1448 C CA . LEU A 1 179 ? -57.314 -13.473 96.190 1.00 68.44 179 LEU A CA 1
ATOM 1449 C C . LEU A 1 179 ? -58.215 -13.957 97.336 1.00 68.44 179 LEU A C 1
ATOM 1451 O O . LEU A 1 179 ? -57.787 -13.978 98.491 1.00 68.44 179 LEU A O 1
ATOM 1455 N N . VAL A 1 180 ? -59.447 -14.360 97.022 1.00 61.62 180 VAL A N 1
ATOM 1456 C CA . VAL A 1 180 ? -60.387 -14.960 97.980 1.00 61.62 180 VAL A CA 1
ATOM 1457 C C . VAL A 1 180 ? -60.232 -16.489 97.907 1.00 61.62 180 VAL A C 1
ATOM 1459 O O . VAL A 1 180 ? -60.466 -17.059 96.841 1.00 61.62 180 VAL A O 1
ATOM 1462 N N . PRO A 1 181 ? -59.815 -17.185 98.983 1.00 51.25 181 PRO A N 1
ATOM 1463 C CA . PRO A 1 181 ? -59.559 -18.623 98.925 1.00 51.25 181 PRO A CA 1
ATOM 1464 C C . PRO A 1 181 ? -60.864 -19.412 98.745 1.00 51.25 181 PRO A C 1
ATOM 1466 O O . PRO A 1 181 ? -61.777 -19.291 99.561 1.00 51.25 181 PRO A O 1
ATOM 1469 N N . VAL A 1 182 ? -60.930 -20.264 97.719 1.00 49.19 182 VAL A N 1
ATOM 1470 C CA . VAL A 1 182 ? -61.998 -21.262 97.543 1.00 49.19 182 VAL A CA 1
ATOM 1471 C C . VAL A 1 182 ? -61.457 -22.653 97.858 1.00 49.19 182 VAL A C 1
ATOM 1473 O O . VAL A 1 182 ? -60.466 -23.099 97.287 1.00 49.19 182 VAL A O 1
ATOM 1476 N N . VAL A 1 183 ? -62.126 -23.334 98.790 1.00 43.38 183 VAL A N 1
ATOM 1477 C CA . VAL A 1 183 ? -61.865 -24.723 99.185 1.00 43.38 183 VAL A CA 1
ATOM 1478 C C . VAL A 1 183 ? -62.567 -25.652 98.187 1.00 43.38 183 VAL A C 1
ATOM 1480 O O . VAL A 1 183 ? -63.793 -25.725 98.179 1.00 43.38 183 VAL A O 1
ATOM 1483 N N . GLN A 1 184 ? -61.812 -26.382 97.364 1.00 39.81 184 GLN A N 1
ATOM 1484 C CA . GLN A 1 184 ? -62.298 -27.577 96.663 1.00 39.81 184 GLN A CA 1
ATOM 1485 C C . GLN A 1 184 ? -61.538 -28.800 97.178 1.00 39.81 184 GLN A C 1
ATOM 1487 O O . GLN A 1 184 ? -60.311 -28.817 97.212 1.00 39.81 184 GLN A O 1
ATOM 1492 N N . ALA A 1 185 ? -62.291 -29.808 97.620 1.00 33.91 185 ALA A N 1
ATOM 1493 C CA . ALA A 1 185 ? -61.788 -31.061 98.164 1.00 33.91 185 ALA A CA 1
ATOM 1494 C C . ALA A 1 185 ? -62.009 -32.230 97.189 1.00 33.91 185 ALA A C 1
ATOM 1496 O O . ALA A 1 185 ? -62.996 -32.241 96.456 1.00 33.91 185 ALA A O 1
ATOM 1497 N N . THR A 1 186 ? -61.151 -33.253 97.338 1.00 32.72 186 THR A N 1
ATOM 1498 C CA . THR A 1 186 ? -61.168 -34.643 96.805 1.00 32.72 186 THR A CA 1
ATOM 1499 C C . THR A 1 186 ? -60.673 -34.842 95.360 1.00 32.72 186 THR A C 1
ATOM 1501 O O . THR A 1 186 ? -61.089 -34.114 94.475 1.00 32.72 186 THR A O 1
ATOM 1504 N N . ARG A 1 187 ? -59.802 -35.815 95.017 1.00 33.06 187 ARG A N 1
ATOM 1505 C CA . ARG A 1 187 ? -59.284 -37.034 95.694 1.00 33.06 187 ARG A CA 1
ATOM 1506 C C . ARG A 1 187 ? -58.018 -37.548 94.951 1.00 33.06 187 ARG A C 1
ATOM 1508 O O . ARG A 1 187 ? -57.971 -37.434 93.732 1.00 33.06 187 ARG A O 1
ATOM 1515 N N . SER A 1 188 ? -57.053 -38.130 95.674 1.00 32.81 188 SER A N 1
ATOM 1516 C CA . SER A 1 188 ? -55.920 -38.962 95.188 1.00 32.81 188 SER A CA 1
ATOM 1517 C C . SER A 1 188 ? -56.367 -40.422 94.900 1.00 32.81 188 SER A C 1
ATOM 1519 O O . SER A 1 188 ? -57.532 -40.721 95.208 1.00 32.81 188 SER A O 1
ATOM 1521 N N . PRO A 1 189 ? -55.559 -41.307 94.251 1.00 43.47 189 PRO A N 1
ATOM 1522 C CA . PRO A 1 189 ? -54.360 -41.983 94.835 1.00 43.47 189 PRO A CA 1
ATOM 1523 C C . PRO A 1 189 ? -53.138 -42.075 93.865 1.00 43.47 189 PRO A C 1
ATOM 1525 O O . PRO A 1 189 ? -53.327 -42.111 92.655 1.00 43.47 189 PRO A O 1
ATOM 1528 N N . GLU A 1 190 ? -51.893 -41.807 94.286 1.00 36.88 190 GLU A N 1
ATOM 1529 C CA . GLU A 1 190 ? -50.836 -42.707 94.836 1.00 36.88 190 GLU A CA 1
ATOM 1530 C C . GLU A 1 190 ? -50.380 -43.880 93.940 1.00 36.88 190 GLU A C 1
ATOM 1532 O O . GLU A 1 190 ? -51.190 -44.746 93.636 1.00 36.88 190 GLU A O 1
ATOM 1537 N N . GLU A 1 191 ? -49.081 -43.899 93.577 1.00 35.66 191 GLU A N 1
ATOM 1538 C CA . GLU A 1 191 ? -48.128 -45.023 93.756 1.00 35.66 191 GLU A CA 1
ATOM 1539 C C . GLU A 1 191 ? -46.669 -44.556 93.475 1.00 35.66 191 GLU A C 1
ATOM 1541 O O . GLU A 1 191 ? -46.403 -43.999 92.411 1.00 35.66 191 GLU A O 1
ATOM 1546 N N . ASP A 1 192 ? -45.803 -44.690 94.500 1.00 35.75 192 ASP A N 1
ATOM 1547 C CA . ASP A 1 192 ? -44.417 -45.231 94.551 1.00 35.75 192 ASP A CA 1
ATOM 1548 C C . ASP A 1 192 ? -43.396 -44.918 93.426 1.00 35.75 192 ASP A C 1
ATOM 1550 O O . ASP A 1 192 ? -43.718 -44.891 92.248 1.00 35.75 192 ASP A O 1
ATOM 1554 N N . ASP A 1 193 ? -42.085 -44.748 93.628 1.00 34.50 193 ASP A N 1
ATOM 1555 C CA . ASP A 1 193 ? -41.132 -44.874 94.741 1.00 34.50 193 ASP A CA 1
ATOM 1556 C C . ASP A 1 193 ? -39.786 -44.270 94.234 1.00 34.50 193 ASP A C 1
ATOM 1558 O O . ASP A 1 193 ? -39.623 -44.054 93.033 1.00 34.50 193 ASP A O 1
ATOM 1562 N N . ALA A 1 194 ? -38.880 -43.949 95.165 1.00 35.72 194 ALA A N 1
ATOM 1563 C CA . ALA A 1 194 ? -37.457 -43.555 95.083 1.00 35.72 194 ALA A CA 1
ATOM 1564 C C . ALA A 1 194 ? -36.752 -43.416 93.701 1.00 35.72 194 ALA A C 1
ATOM 1566 O O . ALA A 1 194 ? -36.853 -44.259 92.824 1.00 35.72 194 ALA A O 1
ATOM 1567 N N . GLY A 1 195 ? -35.863 -42.454 93.440 1.00 32.47 195 GLY A N 1
ATOM 1568 C CA . GLY A 1 195 ? -35.091 -41.560 94.292 1.00 32.47 195 GLY A CA 1
ATOM 1569 C C . GLY A 1 195 ? -33.888 -41.002 93.501 1.00 32.47 195 GLY A C 1
ATOM 1570 O O . GLY A 1 195 ? -33.508 -41.540 92.466 1.00 32.47 195 GLY A O 1
ATOM 1571 N N . GLU A 1 196 ? -33.309 -39.932 94.049 1.00 33.38 196 GLU A N 1
ATOM 1572 C CA . GLU A 1 196 ? -31.980 -39.342 93.785 1.00 33.38 196 GLU A CA 1
ATOM 1573 C C . GLU A 1 196 ? -31.727 -38.408 92.573 1.00 33.38 196 GLU A C 1
ATOM 1575 O O . GLU A 1 196 ? -31.439 -38.809 91.454 1.00 33.38 196 GLU A O 1
ATOM 1580 N N . ASN A 1 197 ? -31.726 -37.112 92.930 1.00 33.69 197 ASN A N 1
ATOM 1581 C CA . ASN A 1 197 ? -30.621 -36.135 92.865 1.00 33.69 197 ASN A CA 1
ATOM 1582 C C . ASN A 1 197 ? -30.019 -35.660 91.524 1.00 33.69 197 ASN A C 1
ATOM 1584 O O . ASN A 1 197 ? -29.313 -36.405 90.860 1.00 33.69 197 ASN A O 1
ATOM 1588 N N . LEU A 1 198 ? -30.160 -34.328 91.340 1.00 37.28 198 LEU A N 1
ATOM 1589 C CA . LEU A 1 198 ? -29.132 -33.295 91.046 1.00 37.28 198 LEU A CA 1
ATOM 1590 C C . LEU A 1 198 ? -28.288 -33.468 89.776 1.00 37.28 198 LEU A C 1
ATOM 1592 O O . LEU A 1 198 ? -27.855 -34.549 89.428 1.00 37.28 198 LEU A O 1
ATOM 1596 N N . GLU A 1 199 ? -27.836 -32.450 89.066 1.00 31.61 199 GLU A N 1
ATOM 1597 C CA . GLU A 1 199 ? -28.029 -31.008 88.949 1.00 31.61 199 GLU A CA 1
ATOM 1598 C C . GLU A 1 199 ? -27.286 -30.666 87.630 1.00 31.61 199 GLU A C 1
ATOM 1600 O O . GLU A 1 199 ? -26.536 -31.482 87.094 1.00 31.61 199 GLU A O 1
ATOM 1605 N N . ALA A 1 200 ? -27.550 -29.486 87.081 1.00 33.69 200 ALA A N 1
ATOM 1606 C CA . ALA A 1 200 ? -26.965 -28.855 85.887 1.00 33.69 200 ALA A CA 1
ATOM 1607 C C . ALA A 1 200 ? -25.404 -28.917 85.782 1.00 33.69 200 ALA A C 1
ATOM 1609 O O . ALA A 1 200 ? -24.763 -29.336 86.743 1.00 33.69 200 ALA A O 1
ATOM 1610 N N . PRO A 1 201 ? -24.713 -28.341 84.759 1.00 51.28 201 PRO A N 1
ATOM 1611 C CA . PRO A 1 201 ? -25.078 -27.827 83.423 1.00 51.28 201 PRO A CA 1
ATOM 1612 C C . PRO A 1 201 ? -24.028 -28.314 82.334 1.00 51.28 201 PRO A C 1
ATOM 1614 O O . PRO A 1 201 ? -23.385 -29.338 82.554 1.00 51.28 201 PRO A O 1
ATOM 1617 N N . PRO A 1 202 ? -23.858 -27.680 81.142 1.00 62.72 202 PRO A N 1
ATOM 1618 C CA . PRO A 1 202 ? -23.200 -28.245 79.933 1.00 62.72 202 PRO A CA 1
ATOM 1619 C C . PRO A 1 202 ? -21.695 -27.823 79.845 1.00 62.72 202 PRO A C 1
ATOM 1621 O O . PRO A 1 202 ? -21.199 -27.351 80.868 1.00 62.72 202 PRO A O 1
ATOM 1624 N N . PRO A 1 203 ? -20.933 -27.856 78.710 1.00 56.34 203 PRO A N 1
ATOM 1625 C CA . PRO A 1 203 ? -21.229 -28.245 77.316 1.00 56.34 203 PRO A CA 1
ATOM 1626 C C . PRO A 1 203 ? -20.108 -29.019 76.548 1.00 56.34 203 PRO A C 1
ATOM 1628 O O . PRO A 1 203 ? -19.000 -29.214 77.031 1.00 56.34 203 PRO A O 1
ATOM 1631 N N . SER A 1 204 ? -20.414 -29.331 75.280 1.00 35.78 204 SER A N 1
ATOM 1632 C CA . SER A 1 204 ? -19.522 -29.400 74.100 1.00 35.78 204 SER A CA 1
ATOM 1633 C C . SER A 1 204 ? -18.413 -30.462 73.960 1.00 35.78 204 SER A C 1
ATOM 1635 O O . SER A 1 204 ? -17.522 -30.600 74.792 1.00 35.78 204 SER A O 1
ATOM 1637 N N . THR A 1 205 ? -18.354 -30.960 72.715 1.00 32.84 205 THR A N 1
ATOM 1638 C CA . THR A 1 205 ? -17.175 -31.278 71.868 1.00 32.84 205 THR A CA 1
ATOM 1639 C C . THR A 1 205 ? -17.015 -32.761 71.494 1.00 32.84 205 THR A C 1
ATOM 1641 O O . THR A 1 205 ? -16.772 -33.616 72.338 1.00 32.84 205 THR A O 1
ATOM 1644 N N . ASP A 1 206 ? -17.143 -33.005 70.182 1.00 36.91 206 ASP A N 1
ATOM 1645 C CA . ASP A 1 206 ? -16.552 -34.079 69.351 1.00 36.91 206 ASP A CA 1
ATOM 1646 C C . ASP A 1 206 ? -15.121 -34.488 69.800 1.00 36.91 206 ASP A C 1
ATOM 1648 O O . ASP A 1 206 ? -14.453 -33.649 70.409 1.00 36.91 206 ASP A O 1
ATOM 1652 N N . PRO A 1 207 ? -14.559 -35.682 69.466 1.00 48.97 207 PRO A N 1
ATOM 1653 C CA . PRO A 1 207 ? -14.542 -36.217 68.093 1.00 48.97 207 PRO A CA 1
ATOM 1654 C C . PRO A 1 207 ? -14.575 -37.764 67.901 1.00 48.97 207 PRO A C 1
ATOM 1656 O O . PRO A 1 207 ? -14.002 -38.529 68.667 1.00 48.97 207 PRO A O 1
ATOM 1659 N N . GLN A 1 208 ? -15.135 -38.178 66.754 1.00 30.97 208 GLN A N 1
ATOM 1660 C CA . GLN A 1 208 ? -14.555 -39.121 65.764 1.00 30.97 208 GLN A CA 1
ATOM 1661 C C . GLN A 1 208 ? -14.299 -40.619 66.117 1.00 30.97 208 GLN A C 1
ATOM 1663 O O . GLN A 1 208 ? -13.382 -40.923 66.864 1.00 30.97 208 GLN A O 1
ATOM 1668 N N . LEU A 1 209 ? -15.061 -41.507 65.426 1.00 39.47 209 LEU A N 1
ATOM 1669 C CA . LEU A 1 209 ? -14.752 -42.782 64.688 1.00 39.47 209 LEU A CA 1
ATOM 1670 C C . LEU A 1 209 ? -13.666 -43.767 65.241 1.00 39.47 209 LEU A C 1
ATOM 1672 O O . LEU A 1 209 ? -12.694 -43.272 65.797 1.00 39.47 209 LEU A O 1
ATOM 1676 N N . PRO A 1 210 ? -13.657 -45.116 64.961 1.00 49.09 210 PRO A N 1
ATOM 1677 C CA . PRO A 1 210 ? -14.000 -45.726 63.652 1.00 49.09 210 PRO A CA 1
ATOM 1678 C C . PRO A 1 210 ? -14.403 -47.255 63.579 1.00 49.09 210 PRO A C 1
ATOM 1680 O O . PRO A 1 210 ? -14.460 -47.964 64.576 1.00 49.09 210 PRO A O 1
ATOM 1683 N N . ILE A 1 211 ? -14.564 -47.729 62.322 1.00 35.75 211 ILE A N 1
ATOM 1684 C CA . ILE A 1 211 ? -14.390 -49.074 61.672 1.00 35.75 211 ILE A CA 1
ATOM 1685 C C . ILE A 1 211 ? -15.425 -50.241 61.750 1.00 35.75 211 ILE A C 1
ATOM 1687 O O . ILE A 1 211 ? -15.693 -50.771 62.819 1.00 35.75 211 ILE A O 1
ATOM 1691 N N . SER A 1 212 ? -15.808 -50.698 60.528 1.00 37.06 212 SER A N 1
ATOM 1692 C CA . SER A 1 212 ? -15.963 -52.081 59.966 1.00 37.06 212 SER A CA 1
ATOM 1693 C C . SER A 1 212 ? -16.919 -53.099 60.618 1.00 37.06 212 SER A C 1
ATOM 1695 O O . SER A 1 212 ? -17.045 -53.139 61.826 1.00 37.06 212 SER A O 1
ATOM 1697 N N . GLU A 1 213 ? -17.583 -54.046 59.936 1.00 33.78 213 GLU A N 1
ATOM 1698 C CA . GLU A 1 213 ? -17.594 -54.560 58.550 1.00 33.78 213 GLU A CA 1
ATOM 1699 C C . GLU A 1 213 ? -18.861 -55.448 58.362 1.00 33.78 213 GLU A C 1
ATOM 1701 O O . GLU A 1 213 ? -19.481 -55.855 59.341 1.00 33.78 213 GLU A O 1
ATOM 1706 N N . ALA A 1 214 ? -19.240 -55.740 57.110 1.00 35.53 214 ALA A N 1
ATOM 1707 C CA . ALA A 1 214 ? -20.393 -56.553 56.644 1.00 35.53 214 ALA A CA 1
ATOM 1708 C C . ALA A 1 214 ? -20.187 -58.096 56.818 1.00 35.53 214 ALA A C 1
ATOM 1710 O O . ALA A 1 214 ? -19.222 -58.448 57.495 1.00 35.53 214 ALA A O 1
ATOM 1711 N N . PRO A 1 215 ? -20.910 -59.067 56.168 1.00 55.81 215 PRO A N 1
ATOM 1712 C CA . PRO A 1 215 ? -22.194 -59.165 55.398 1.00 55.81 215 PRO A CA 1
ATOM 1713 C C . PRO A 1 215 ? -23.044 -60.418 55.880 1.00 55.81 215 PRO A C 1
ATOM 1715 O O . PRO A 1 215 ? -22.865 -60.751 57.050 1.00 55.81 215 PRO A O 1
ATOM 1718 N N . PRO A 1 216 ? -23.872 -61.224 55.123 1.00 56.81 216 PRO A N 1
ATOM 1719 C CA . PRO A 1 216 ? -24.551 -61.168 53.793 1.00 56.81 216 PRO A CA 1
ATOM 1720 C C . PRO A 1 216 ? -26.089 -61.594 53.787 1.00 56.81 216 PRO A C 1
ATOM 1722 O O . PRO A 1 216 ? -26.662 -61.777 54.859 1.00 56.81 216 PRO A O 1
ATOM 1725 N N . PRO A 1 217 ? -26.783 -61.726 52.610 1.00 58.72 217 PRO A N 1
ATOM 1726 C CA . PRO A 1 217 ? -28.262 -61.688 52.401 1.00 58.72 217 PRO A CA 1
ATOM 1727 C C . PRO A 1 217 ? -28.909 -63.049 51.966 1.00 58.72 217 PRO A C 1
ATOM 1729 O O . PRO A 1 217 ? -28.204 -64.055 52.051 1.00 58.72 217 PRO A O 1
ATOM 1732 N N . PRO A 1 218 ? -30.200 -63.155 51.507 1.00 53.09 218 PRO A N 1
ATOM 1733 C CA . PRO A 1 218 ? -30.582 -62.895 50.088 1.00 53.09 218 PRO A CA 1
ATOM 1734 C C . PRO A 1 218 ? -32.051 -62.459 49.761 1.00 53.09 218 PRO A C 1
ATOM 1736 O O . PRO A 1 218 ? -33.001 -62.866 50.419 1.00 53.09 218 PRO A O 1
ATOM 1739 N N . GLY A 1 219 ? -32.205 -61.757 48.618 1.00 38.56 219 GLY A N 1
ATOM 1740 C CA . GLY A 1 219 ? -33.324 -61.842 47.641 1.00 38.56 219 GLY A CA 1
ATOM 1741 C C . GLY A 1 219 ? -34.642 -61.103 47.948 1.00 38.56 219 GLY A C 1
ATOM 1742 O O . GLY A 1 219 ? -35.068 -61.052 49.086 1.00 38.56 219 GLY A O 1
ATOM 1743 N N . THR A 1 220 ? -35.412 -60.517 47.022 1.00 41.81 220 THR A N 1
ATOM 1744 C CA . THR A 1 220 ? -35.337 -60.289 45.564 1.00 41.81 220 THR A CA 1
ATOM 1745 C C . THR A 1 220 ? -36.501 -59.355 45.175 1.00 41.81 220 THR A C 1
ATOM 1747 O O . THR A 1 220 ? -37.644 -59.789 45.256 1.00 41.81 220 THR A O 1
ATOM 1750 N N . THR A 1 221 ? -36.236 -58.142 44.680 1.00 47.16 221 THR A N 1
ATOM 1751 C CA . THR A 1 221 ? -37.076 -57.420 43.690 1.00 47.16 221 THR A CA 1
ATOM 1752 C C . THR A 1 221 ? -36.187 -56.404 42.957 1.00 47.16 221 THR A C 1
ATOM 1754 O O . THR A 1 221 ? -35.457 -55.679 43.635 1.00 47.16 221 THR A O 1
ATOM 1757 N N . PRO A 1 222 ? -36.186 -56.334 41.612 1.00 55.44 222 PRO A N 1
ATOM 1758 C CA . PRO A 1 222 ? -35.322 -55.405 40.883 1.00 55.44 222 PRO A CA 1
ATOM 1759 C C . PRO A 1 222 ? -35.842 -53.954 40.970 1.00 55.44 222 PRO A C 1
ATOM 1761 O O . PRO A 1 222 ? -37.056 -53.748 40.914 1.00 55.44 222 PRO A O 1
ATOM 1764 N N . PRO A 1 223 ? -34.959 -52.941 41.076 1.00 65.12 223 PRO A N 1
ATOM 1765 C CA . PRO A 1 223 ? -35.339 -51.536 40.947 1.00 65.12 223 PRO A CA 1
ATOM 1766 C C . PRO A 1 223 ? -35.604 -51.159 39.473 1.00 65.12 223 PRO A C 1
ATOM 1768 O O . PRO A 1 223 ? -35.106 -51.835 38.567 1.00 65.12 223 PRO A O 1
ATOM 1771 N N . PRO A 1 224 ? -36.379 -50.088 39.208 1.00 65.31 224 PRO A N 1
ATOM 1772 C CA . PRO A 1 224 ? -36.632 -49.610 37.850 1.00 65.31 224 PRO A CA 1
ATOM 1773 C C . PRO A 1 224 ? -35.332 -49.132 37.173 1.00 65.31 224 PRO A C 1
ATOM 1775 O O . PRO A 1 224 ? -34.415 -48.672 37.858 1.00 65.31 224 PRO A O 1
ATOM 1778 N N . PRO A 1 225 ? -35.230 -49.228 35.834 1.00 66.38 225 PRO A N 1
ATOM 1779 C CA . PRO A 1 225 ? -34.034 -48.814 35.109 1.00 66.38 225 PRO A CA 1
ATOM 1780 C C . PRO A 1 225 ? -33.804 -47.292 35.208 1.00 66.38 225 PRO A C 1
ATOM 1782 O O . PRO A 1 225 ? -34.773 -46.530 35.278 1.00 66.38 225 PRO A O 1
ATOM 1785 N N . PRO A 1 226 ? -32.538 -46.829 35.189 1.00 72.44 226 PRO A N 1
ATOM 1786 C CA . PRO A 1 226 ? -32.213 -45.406 35.162 1.00 72.44 226 PRO A CA 1
ATOM 1787 C C . PRO A 1 226 ? -32.661 -44.747 33.842 1.00 72.44 226 PRO A C 1
ATOM 1789 O O . PRO A 1 226 ? -32.728 -45.424 32.810 1.00 72.44 226 PRO A O 1
ATOM 1792 N N . PRO A 1 227 ? -32.949 -43.430 33.844 1.00 68.56 227 PRO A N 1
ATOM 1793 C CA . PRO A 1 227 ? -33.282 -42.701 32.625 1.00 68.56 227 PRO A CA 1
ATOM 1794 C C . PRO A 1 227 ? -32.103 -42.724 31.634 1.00 68.56 227 PRO A C 1
ATOM 1796 O O . PRO A 1 227 ? -30.943 -42.686 32.056 1.00 68.56 227 PRO A O 1
ATOM 1799 N N . PRO A 1 228 ? -32.374 -42.790 30.318 1.00 69.75 228 PRO A N 1
ATOM 1800 C CA . PRO A 1 228 ? -31.329 -42.841 29.303 1.00 69.75 228 PRO A CA 1
ATOM 1801 C C . PRO A 1 228 ? -30.500 -41.543 29.284 1.00 69.75 228 PRO A C 1
ATOM 1803 O O . PRO A 1 228 ? -31.040 -40.466 29.556 1.00 69.75 228 PRO A O 1
ATOM 1806 N N . PRO A 1 229 ? -29.201 -41.613 28.931 1.00 71.00 229 PRO A N 1
ATOM 1807 C CA . PRO A 1 229 ? -28.398 -40.420 28.687 1.00 71.00 229 PRO A CA 1
ATOM 1808 C C . PRO A 1 229 ? -28.992 -39.605 27.522 1.00 71.00 229 PRO A C 1
ATOM 1810 O O . PRO A 1 229 ? -29.609 -40.185 26.622 1.00 71.00 229 PRO A O 1
ATOM 1813 N N . PRO A 1 230 ? -28.811 -38.271 27.502 1.00 66.00 230 PRO A N 1
ATOM 1814 C CA . PRO A 1 230 ? -29.285 -37.446 26.398 1.00 66.00 230 PRO A CA 1
ATOM 1815 C C . PRO A 1 230 ? -28.644 -37.908 25.084 1.00 66.00 230 PRO A C 1
ATOM 1817 O O . PRO A 1 230 ? -27.428 -38.099 25.005 1.00 66.00 230 PRO A O 1
ATOM 1820 N N . LEU A 1 231 ? -29.476 -38.103 24.057 1.00 66.00 231 LEU A N 1
ATOM 1821 C CA . LEU A 1 231 ? -29.008 -38.455 22.720 1.00 66.00 231 LEU A CA 1
ATOM 1822 C C . LEU A 1 231 ? -28.095 -37.345 22.167 1.00 66.00 231 LEU A C 1
ATOM 1824 O O . LEU A 1 231 ? -28.402 -36.163 22.346 1.00 66.00 231 LEU A O 1
ATOM 1828 N N . PRO A 1 232 ? -27.018 -37.693 21.438 1.00 66.62 232 PRO A N 1
ATOM 1829 C CA . PRO A 1 232 ? -26.320 -36.721 20.611 1.00 66.62 232 PRO A CA 1
ATOM 1830 C C . PRO A 1 232 ? -27.285 -36.160 19.547 1.00 66.62 232 PRO A C 1
ATOM 1832 O O . PRO A 1 232 ? -28.144 -36.895 19.048 1.00 66.62 232 PRO A O 1
ATOM 1835 N N . PRO A 1 233 ? -27.178 -34.866 19.200 1.00 63.62 233 PRO A N 1
ATOM 1836 C CA . PRO A 1 233 ? -28.073 -34.231 18.239 1.00 63.62 233 PRO A CA 1
ATOM 1837 C C . PRO A 1 233 ? -27.992 -34.904 16.854 1.00 63.62 233 PRO A C 1
ATOM 1839 O O . PRO A 1 233 ? -26.937 -35.426 16.481 1.00 63.62 233 PRO A O 1
ATOM 1842 N N . PRO A 1 234 ? -29.089 -34.893 16.072 1.00 61.50 234 PRO A N 1
ATOM 1843 C CA . PRO A 1 234 ? -29.135 -35.517 14.753 1.00 61.50 234 PRO A CA 1
ATOM 1844 C C . PRO A 1 234 ? -28.147 -34.851 13.777 1.00 61.50 234 PRO A C 1
ATOM 1846 O O . PRO A 1 234 ? -27.913 -33.643 13.871 1.00 61.50 234 PRO A O 1
ATOM 1849 N N . PRO A 1 235 ? -27.598 -35.592 12.792 1.00 50.69 235 PRO A N 1
ATOM 1850 C CA . PRO A 1 235 ? -26.824 -34.990 11.719 1.00 50.69 235 PRO A CA 1
ATOM 1851 C C . PRO A 1 235 ? -27.765 -34.173 10.831 1.00 50.69 235 PRO A C 1
ATOM 1853 O O . PRO A 1 235 ? -28.521 -34.712 10.019 1.00 50.69 235 PRO A O 1
ATOM 1856 N N . CYS A 1 236 ? -27.710 -32.851 10.979 1.00 38.78 236 CYS A N 1
ATOM 1857 C CA . CYS A 1 236 ? -28.277 -31.927 10.009 1.00 38.78 236 CYS A CA 1
ATOM 1858 C C . CYS A 1 236 ? -27.597 -32.157 8.658 1.00 38.78 236 CYS A C 1
ATOM 1860 O O . CYS A 1 236 ? -26.460 -31.750 8.426 1.00 38.78 236 CYS A O 1
ATOM 1862 N N . SER A 1 237 ? -28.315 -32.815 7.756 1.00 45.34 237 SER A N 1
ATOM 1863 C CA . SER A 1 237 ? -27.977 -32.817 6.343 1.00 45.34 237 SER A CA 1
ATOM 1864 C C . SER A 1 237 ? -28.414 -31.491 5.726 1.00 45.34 237 SER A C 1
ATOM 1866 O O . SER A 1 237 ? -29.533 -31.031 5.939 1.00 45.34 237 SER A O 1
ATOM 1868 N N . THR A 1 238 ? -27.522 -30.939 4.905 1.00 46.84 238 THR A N 1
ATOM 1869 C CA . THR A 1 238 ? -27.699 -29.791 3.995 1.00 46.84 238 THR A CA 1
ATOM 1870 C C . THR A 1 238 ? -27.542 -28.384 4.584 1.00 46.84 238 THR A C 1
ATOM 1872 O O . THR A 1 238 ? -28.231 -27.443 4.210 1.00 46.84 238 THR A O 1
ATOM 1875 N N . GLY A 1 239 ? -26.513 -28.197 5.413 1.00 40.94 239 GLY A N 1
ATOM 1876 C CA . GLY A 1 239 ? -25.760 -26.944 5.370 1.00 40.94 239 GLY A CA 1
ATOM 1877 C C . GLY A 1 239 ? -24.864 -26.970 4.134 1.00 40.94 239 GLY A C 1
ATOM 1878 O O . GLY A 1 239 ? -23.922 -27.758 4.076 1.00 40.94 239 GLY A O 1
ATOM 1879 N N . THR A 1 240 ? -25.168 -26.160 3.119 1.00 49.25 240 THR A N 1
ATOM 1880 C CA . THR A 1 240 ? -24.198 -25.864 2.058 1.00 49.25 240 THR A CA 1
ATOM 1881 C C . THR A 1 240 ? -22.894 -25.408 2.717 1.0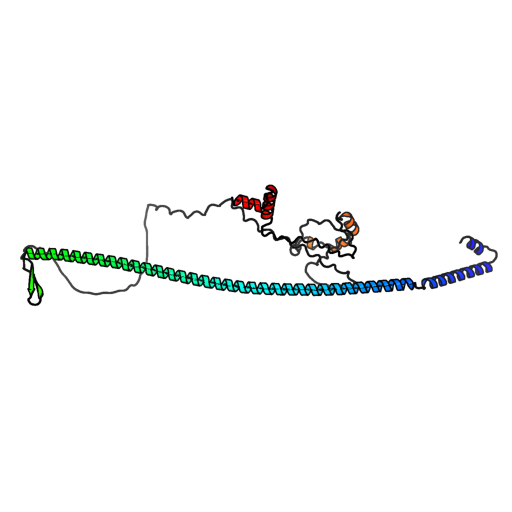0 49.25 240 THR A C 1
ATOM 1883 O O . THR A 1 240 ? -22.967 -24.586 3.637 1.00 49.25 240 THR A O 1
ATOM 1886 N N . PRO A 1 241 ? -21.721 -25.918 2.299 1.00 53.19 241 PRO A N 1
ATOM 1887 C CA . PRO A 1 241 ? -20.456 -25.449 2.849 1.00 53.19 241 PRO A CA 1
ATOM 1888 C C . PRO A 1 241 ? -20.373 -23.925 2.683 1.00 53.19 241 PRO A C 1
ATOM 1890 O O . PRO A 1 241 ? -20.925 -23.400 1.706 1.00 53.19 241 PRO A O 1
ATOM 1893 N N . PRO A 1 242 ? -19.720 -23.199 3.611 1.00 60.50 242 PRO A N 1
ATOM 1894 C CA . PRO A 1 242 ? -19.461 -21.781 3.403 1.00 60.50 242 PRO A CA 1
ATOM 1895 C C . PRO A 1 242 ? -18.832 -21.611 2.012 1.00 60.50 242 PRO A C 1
ATOM 1897 O O . PRO A 1 242 ? -17.993 -22.441 1.635 1.00 60.50 242 PRO A O 1
ATOM 1900 N N . PRO A 1 243 ? -19.256 -20.608 1.218 1.00 63.97 243 PRO A N 1
ATOM 1901 C CA . PRO A 1 243 ? -18.661 -20.393 -0.089 1.00 63.97 243 PRO A CA 1
ATOM 1902 C C . PRO A 1 243 ? -17.142 -20.297 0.090 1.00 63.97 243 PRO A C 1
ATOM 1904 O O . PRO A 1 243 ? -16.688 -19.685 1.066 1.00 63.97 243 PRO A O 1
ATOM 1907 N N . PRO A 1 244 ? -16.354 -20.932 -0.797 1.00 66.94 244 PRO A N 1
ATOM 1908 C CA . PRO A 1 244 ? -14.907 -20.839 -0.721 1.00 66.94 244 PRO A CA 1
ATOM 1909 C C . PRO A 1 244 ? -14.512 -19.357 -0.667 1.00 66.94 244 PRO A C 1
ATOM 1911 O O . PRO A 1 244 ? -15.188 -18.531 -1.296 1.00 66.94 244 PRO A O 1
ATOM 1914 N N . PRO A 1 245 ? -13.456 -19.001 0.088 1.00 71.19 245 PRO A N 1
ATOM 1915 C CA . PRO A 1 245 ? -12.962 -17.633 0.095 1.00 71.19 245 PRO A CA 1
ATOM 1916 C C . PRO A 1 245 ? -12.779 -17.171 -1.357 1.00 71.19 245 PRO A C 1
ATOM 1918 O O . PRO A 1 245 ? -12.358 -17.981 -2.194 1.00 71.19 245 PRO A O 1
ATOM 1921 N N . PRO A 1 246 ? -13.131 -15.913 -1.687 1.00 70.19 246 PRO A N 1
ATOM 1922 C CA . PRO A 1 246 ? -12.946 -15.411 -3.038 1.00 70.19 246 PRO A CA 1
ATOM 1923 C C . PRO A 1 246 ? -11.495 -15.675 -3.453 1.00 70.19 246 PRO A C 1
ATOM 1925 O O . PRO A 1 246 ? -10.593 -15.483 -2.627 1.00 70.19 246 PRO A O 1
ATOM 1928 N N . PRO A 1 247 ? -11.254 -16.156 -4.688 1.00 67.19 247 PRO A N 1
ATOM 1929 C CA . PRO A 1 247 ? -9.898 -16.384 -5.152 1.00 67.19 247 PRO A CA 1
ATOM 1930 C C . PRO A 1 247 ? -9.098 -15.094 -4.944 1.00 67.19 247 PRO A C 1
ATOM 1932 O O . PRO A 1 247 ? -9.655 -14.004 -5.144 1.00 67.19 247 PRO A O 1
ATOM 1935 N N . PRO A 1 248 ? -7.826 -15.190 -4.513 1.00 69.88 248 PRO A N 1
ATOM 1936 C CA . PRO A 1 248 ? -6.991 -14.009 -4.383 1.00 69.88 248 PRO A CA 1
ATOM 1937 C C . PRO A 1 248 ? -7.057 -13.226 -5.700 1.00 69.88 248 PRO A C 1
ATOM 1939 O O . PRO A 1 248 ? -7.108 -13.851 -6.769 1.00 69.88 248 PRO A O 1
ATOM 1942 N N . PRO A 1 249 ? -7.110 -11.881 -5.647 1.00 66.38 249 PRO A N 1
ATOM 1943 C CA . PRO A 1 249 ? -7.099 -11.082 -6.861 1.00 66.38 249 PRO A CA 1
ATOM 1944 C C . PRO A 1 249 ? -5.928 -11.554 -7.732 1.00 66.38 249 PRO A C 1
ATOM 1946 O O . PRO A 1 249 ? -4.859 -11.848 -7.183 1.00 66.38 249 PRO A O 1
ATOM 1949 N N . PRO A 1 250 ? -6.123 -11.686 -9.058 1.00 61.69 250 PRO A N 1
ATOM 1950 C CA . PRO A 1 250 ? -5.048 -12.111 -9.937 1.00 61.69 250 PRO A CA 1
ATOM 1951 C C . PRO A 1 250 ? -3.835 -11.219 -9.662 1.00 61.69 250 PRO A C 1
ATOM 1953 O O . PRO A 1 250 ? -4.017 -10.003 -9.504 1.00 61.69 250 PRO A O 1
ATOM 1956 N N . PRO A 1 251 ? -2.625 -11.799 -9.548 1.00 62.66 251 PRO A N 1
ATOM 1957 C CA . PRO A 1 251 ? -1.434 -11.000 -9.334 1.00 62.66 251 PRO A CA 1
ATOM 1958 C C . PRO A 1 251 ? -1.402 -9.905 -10.405 1.00 62.66 251 PRO A C 1
ATOM 1960 O O . PRO A 1 251 ? -1.768 -10.179 -11.558 1.00 62.66 251 PRO A O 1
ATOM 1963 N N . PRO A 1 252 ? -1.035 -8.662 -10.041 1.00 56.03 252 PRO A N 1
ATOM 1964 C CA . PRO A 1 252 ? -0.889 -7.603 -11.026 1.00 56.03 252 PRO A CA 1
ATOM 1965 C C . PRO A 1 252 ? -0.017 -8.137 -12.170 1.00 56.03 252 PRO A C 1
ATOM 1967 O O . PRO A 1 252 ? 0.935 -8.879 -11.895 1.00 56.03 252 PRO A O 1
ATOM 1970 N N . PRO A 1 253 ? -0.352 -7.832 -13.439 1.00 54.72 253 PRO A N 1
ATOM 1971 C CA . PRO A 1 253 ? 0.453 -8.291 -14.561 1.00 54.72 253 PRO A CA 1
ATOM 1972 C C . PRO A 1 253 ? 1.911 -7.930 -14.265 1.00 54.72 253 PRO A C 1
ATOM 1974 O O . PRO A 1 253 ? 2.150 -6.799 -13.825 1.00 54.72 253 PRO A O 1
ATOM 1977 N N . PRO A 1 254 ? 2.863 -8.869 -14.430 1.00 45.53 254 PRO A N 1
ATOM 1978 C CA . PRO A 1 254 ? 4.259 -8.590 -14.144 1.00 45.53 254 PRO A CA 1
ATOM 1979 C C . PRO A 1 254 ? 4.633 -7.332 -14.918 1.00 45.53 254 PRO A C 1
ATOM 1981 O O . PRO A 1 254 ? 4.488 -7.285 -16.143 1.00 45.53 254 PRO A O 1
ATOM 1984 N N . MET A 1 255 ? 5.024 -6.285 -14.187 1.00 47.78 255 MET A N 1
ATOM 1985 C CA . MET A 1 255 ? 5.613 -5.106 -14.801 1.00 47.78 255 MET A CA 1
ATOM 1986 C C . MET A 1 255 ? 6.745 -5.618 -15.682 1.00 47.78 255 MET A C 1
ATOM 1988 O O . MET A 1 255 ? 7.613 -6.353 -15.206 1.00 47.78 255 MET A O 1
ATOM 1992 N N . ALA A 1 256 ? 6.662 -5.313 -16.978 1.00 45.03 256 ALA A N 1
ATOM 1993 C CA . ALA A 1 256 ? 7.676 -5.713 -17.934 1.00 45.03 256 ALA A CA 1
ATOM 1994 C C . ALA A 1 256 ? 9.044 -5.288 -17.377 1.00 45.03 256 ALA A C 1
ATOM 1996 O O . ALA A 1 256 ? 9.183 -4.129 -16.968 1.00 45.03 256 ALA A O 1
ATOM 1997 N N . PRO A 1 257 ? 10.026 -6.203 -17.297 1.00 42.31 257 PRO A N 1
ATOM 1998 C CA . PRO A 1 257 ? 11.353 -5.820 -16.859 1.00 42.31 257 PRO A CA 1
ATOM 1999 C C . PRO A 1 257 ? 11.901 -4.778 -17.846 1.00 42.31 257 PRO A C 1
ATOM 2001 O O . PRO A 1 257 ? 11.589 -4.848 -19.042 1.00 42.31 257 PRO A O 1
ATOM 2004 N N . PRO A 1 258 ? 12.686 -3.797 -17.371 1.00 41.56 258 PRO A N 1
ATOM 2005 C CA . PRO A 1 258 ? 13.324 -2.836 -18.258 1.00 41.56 258 PRO A CA 1
ATOM 2006 C C . PRO A 1 258 ? 14.197 -3.592 -19.276 1.00 41.56 258 PRO A C 1
ATOM 2008 O O . PRO A 1 258 ? 14.766 -4.634 -18.931 1.00 41.56 258 PRO A O 1
ATOM 2011 N N . PRO A 1 259 ? 14.299 -3.119 -20.531 1.00 39.09 259 PRO A N 1
ATOM 2012 C CA . PRO A 1 259 ? 15.093 -3.799 -21.544 1.00 39.09 259 PRO A CA 1
ATOM 2013 C C . PRO A 1 259 ? 16.568 -3.787 -21.126 1.00 39.09 259 PRO A C 1
ATOM 2015 O O . PRO A 1 259 ? 17.168 -2.728 -20.943 1.00 39.09 259 PRO A O 1
ATOM 2018 N N . LEU A 1 260 ? 17.138 -4.979 -20.944 1.00 43.81 260 LEU A N 1
ATOM 2019 C CA . LEU A 1 260 ? 18.561 -5.165 -20.680 1.00 43.81 260 LEU A CA 1
ATOM 2020 C C . LEU A 1 260 ? 19.350 -4.970 -21.982 1.00 43.81 260 LEU A C 1
ATOM 2022 O O . LEU A 1 260 ? 19.107 -5.656 -22.975 1.00 43.81 260 LEU A O 1
ATOM 2026 N N . LEU A 1 261 ? 20.299 -4.033 -21.940 1.00 40.91 261 LEU A N 1
ATOM 2027 C CA . LEU A 1 261 ? 21.356 -3.825 -22.934 1.00 40.91 261 LEU A CA 1
ATOM 2028 C C . LEU A 1 261 ? 22.214 -5.102 -23.112 1.00 40.91 261 LEU A C 1
ATOM 2030 O O . LEU A 1 261 ? 22.377 -5.862 -22.151 1.00 40.91 261 LEU A O 1
ATOM 2034 N N . PRO A 1 262 ? 22.778 -5.360 -24.308 1.00 40.50 262 PRO A N 1
ATOM 2035 C CA . PRO A 1 262 ? 23.505 -6.597 -24.594 1.00 40.50 262 PRO A CA 1
ATOM 2036 C C . PRO A 1 262 ? 24.889 -6.634 -23.905 1.00 40.50 262 PRO A C 1
ATOM 2038 O O . PRO A 1 262 ? 25.554 -5.598 -23.839 1.00 40.50 262 PRO A O 1
ATOM 2041 N N . PRO A 1 263 ? 25.377 -7.799 -23.422 1.00 46.91 263 PRO A N 1
ATOM 2042 C CA . PRO A 1 263 ? 26.669 -7.890 -22.744 1.00 46.91 263 PRO A CA 1
ATOM 2043 C C . PRO A 1 263 ? 27.831 -8.060 -23.730 1.00 46.91 263 PRO A C 1
ATOM 2045 O O . PRO A 1 263 ? 27.865 -9.012 -24.512 1.00 46.91 263 PRO A O 1
ATOM 2048 N N . GLY A 1 264 ? 28.826 -7.178 -23.620 1.00 35.31 264 GLY A N 1
ATOM 2049 C CA . GLY A 1 264 ? 30.194 -7.441 -24.068 1.00 35.31 264 GLY A CA 1
ATOM 2050 C C . GLY A 1 264 ? 30.839 -8.546 -23.223 1.00 35.31 264 GLY A C 1
ATOM 2051 O O . GLY A 1 264 ? 30.577 -8.660 -22.026 1.00 35.31 264 GLY A O 1
ATOM 2052 N N . GLY A 1 265 ? 31.626 -9.397 -23.880 1.00 37.38 265 GLY A N 1
ATOM 2053 C CA . GLY A 1 265 ? 32.127 -10.663 -23.350 1.00 37.38 265 GLY A CA 1
ATOM 2054 C C . GLY A 1 265 ? 33.106 -10.576 -22.175 1.00 37.38 265 GLY A C 1
ATOM 2055 O O . GLY A 1 265 ? 33.742 -9.559 -21.919 1.00 37.38 265 GLY A O 1
ATOM 2056 N N . GLY A 1 266 ? 33.254 -11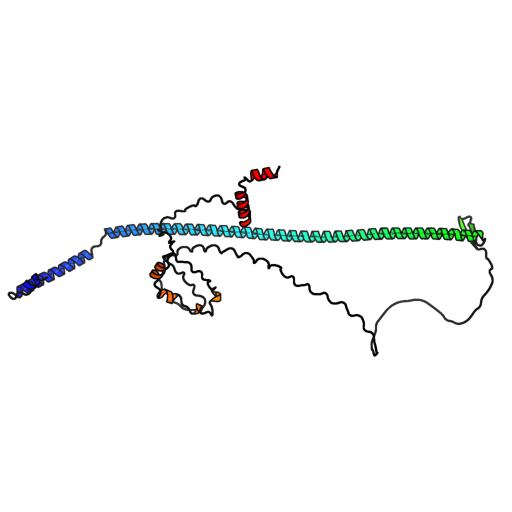.714 -21.497 1.00 29.75 266 GLY A N 1
ATOM 2057 C CA . GLY A 1 266 ? 34.257 -11.933 -20.459 1.00 29.75 266 GLY A CA 1
ATOM 2058 C C . GLY A 1 266 ? 34.015 -13.245 -19.720 1.00 29.75 266 GLY A C 1
ATOM 2059 O O . GLY A 1 266 ? 33.139 -13.343 -18.870 1.00 29.75 266 GLY A O 1
ATOM 2060 N N . THR A 1 267 ? 34.778 -14.268 -20.083 1.00 39.81 267 THR A N 1
ATOM 2061 C CA . THR A 1 267 ? 34.843 -15.589 -19.453 1.00 39.81 267 THR A CA 1
ATOM 2062 C C . THR A 1 267 ? 35.439 -15.530 -18.046 1.00 39.81 267 THR A C 1
ATOM 2064 O O . THR A 1 267 ? 36.551 -15.034 -17.910 1.00 39.81 267 THR A O 1
ATOM 2067 N N . THR A 1 268 ? 34.807 -16.174 -17.062 1.00 32.69 268 THR A N 1
ATOM 2068 C CA . THR A 1 268 ? 35.491 -16.993 -16.041 1.00 32.69 268 THR A CA 1
ATOM 2069 C C . THR A 1 268 ? 34.517 -18.021 -15.457 1.00 32.69 268 THR A C 1
ATOM 2071 O O . THR A 1 268 ? 33.485 -17.697 -14.878 1.00 32.69 268 THR A O 1
ATOM 2074 N N . HIS A 1 269 ? 34.860 -19.290 -15.658 1.00 43.16 269 HIS A N 1
ATOM 2075 C CA . HIS A 1 269 ? 34.274 -20.462 -15.022 1.00 43.16 269 HIS A CA 1
ATOM 2076 C C . HIS A 1 269 ? 35.005 -20.700 -13.701 1.00 43.16 269 HIS A C 1
ATOM 2078 O O . HIS A 1 269 ? 36.212 -20.930 -13.735 1.00 43.16 269 HIS A O 1
ATOM 2084 N N . LEU A 1 270 ? 34.288 -20.679 -12.575 1.00 33.97 270 LEU A N 1
ATOM 2085 C CA . LEU A 1 270 ? 34.687 -21.343 -11.335 1.00 33.97 270 LEU A CA 1
ATOM 2086 C C . LEU A 1 270 ? 33.452 -21.934 -10.639 1.00 33.97 270 LEU A C 1
ATOM 2088 O O . LEU A 1 270 ? 32.343 -21.413 -10.720 1.00 33.97 270 LEU A O 1
ATOM 2092 N N . ASP A 1 271 ? 33.728 -23.072 -10.027 1.00 33.78 271 ASP A N 1
ATOM 2093 C CA . ASP A 1 271 ? 32.891 -24.198 -9.636 1.00 33.78 271 ASP A CA 1
ATOM 2094 C C . ASP A 1 271 ? 32.180 -24.023 -8.273 1.00 33.78 271 ASP A C 1
ATOM 2096 O O . ASP A 1 271 ? 32.619 -23.230 -7.439 1.00 33.78 271 ASP A O 1
ATOM 2100 N N . GLY A 1 272 ? 31.134 -24.828 -8.028 1.00 29.95 272 GLY A N 1
ATOM 2101 C CA . GLY A 1 272 ? 30.711 -25.212 -6.672 1.00 29.95 272 GLY A CA 1
ATOM 2102 C C . GLY A 1 272 ? 29.312 -24.798 -6.180 1.00 29.95 272 GLY A C 1
ATOM 2103 O O . GLY A 1 272 ? 29.150 -23.763 -5.545 1.00 29.95 272 GLY A O 1
ATOM 2104 N N . GLY A 1 273 ? 28.345 -25.720 -6.295 1.00 32.34 273 GLY A N 1
ATOM 2105 C CA . GLY A 1 273 ? 27.424 -26.029 -5.186 1.00 32.34 273 GLY A CA 1
ATOM 2106 C C . GLY A 1 273 ? 26.007 -25.428 -5.178 1.00 32.34 273 GLY A C 1
ATOM 2107 O O . GLY A 1 273 ? 25.808 -24.270 -4.845 1.00 32.34 273 GLY A O 1
ATOM 2108 N N . SER A 1 274 ? 25.024 -26.322 -5.351 1.00 43.84 274 SER A N 1
ATOM 2109 C CA . SER A 1 274 ? 23.669 -26.304 -4.766 1.00 43.84 274 SER A CA 1
ATOM 2110 C C . SER A 1 274 ? 22.694 -25.164 -5.124 1.00 43.84 274 SER A C 1
ATOM 2112 O O . SER A 1 274 ? 22.856 -24.012 -4.738 1.00 43.84 274 SER A O 1
ATOM 2114 N N . GLY A 1 275 ? 21.568 -25.554 -5.737 1.00 39.47 275 GLY A N 1
ATOM 2115 C CA . GLY A 1 275 ? 20.317 -24.787 -5.727 1.00 39.47 275 GLY A CA 1
ATOM 2116 C C . GLY A 1 275 ? 19.945 -24.152 -7.066 1.00 39.47 275 GLY A C 1
ATOM 2117 O O . GLY A 1 275 ? 20.494 -23.124 -7.437 1.00 39.47 275 GLY A O 1
ATOM 2118 N N . CYS A 1 276 ? 18.976 -24.768 -7.759 1.00 44.28 276 CYS A N 1
ATOM 2119 C CA . CYS A 1 276 ? 18.188 -24.240 -8.885 1.00 44.28 276 CYS A CA 1
ATOM 2120 C C . CYS A 1 276 ? 18.890 -23.187 -9.764 1.00 44.28 276 CYS A C 1
ATOM 2122 O O . CYS A 1 276 ? 18.836 -21.988 -9.477 1.00 44.28 276 CYS A O 1
ATOM 2124 N N . ARG A 1 277 ? 19.465 -23.622 -10.900 1.00 56.50 277 ARG A N 1
ATOM 2125 C CA . ARG A 1 277 ? 19.935 -22.703 -11.949 1.00 56.50 277 ARG A CA 1
ATOM 2126 C C . ARG A 1 277 ? 18.792 -21.745 -12.298 1.00 56.50 277 ARG A C 1
ATOM 2128 O O . ARG A 1 277 ? 17.726 -22.179 -12.733 1.00 56.50 277 ARG A O 1
ATOM 2135 N N . LYS A 1 278 ? 18.991 -20.444 -12.076 1.00 56.38 278 LYS A N 1
ATOM 2136 C CA . LYS A 1 278 ? 18.057 -19.399 -12.515 1.00 56.38 278 LYS A CA 1
ATOM 2137 C C . LYS A 1 278 ? 17.997 -19.469 -14.045 1.00 56.38 278 LYS A C 1
ATOM 2139 O O . LYS A 1 278 ? 18.920 -19.000 -14.707 1.00 56.38 278 LYS A O 1
ATOM 2144 N N . LYS A 1 279 ? 16.972 -20.130 -14.598 1.00 66.00 279 LYS A N 1
ATOM 2145 C CA . LYS A 1 279 ? 16.805 -20.293 -16.051 1.00 66.00 279 LYS A CA 1
ATOM 2146 C C . LYS A 1 279 ? 16.690 -18.911 -16.695 1.00 66.00 279 LYS A C 1
ATOM 2148 O O . LYS A 1 279 ? 15.926 -18.066 -16.225 1.00 66.00 279 LYS A O 1
ATOM 2153 N N . LYS A 1 280 ? 17.477 -18.668 -17.745 1.00 73.81 280 LYS A N 1
ATOM 2154 C CA . LYS A 1 280 ? 17.399 -17.431 -18.530 1.00 73.81 280 LYS A CA 1
ATOM 2155 C C . LYS A 1 280 ? 16.065 -17.422 -19.276 1.00 73.81 280 LYS A C 1
ATOM 2157 O O . LYS A 1 280 ? 15.675 -18.436 -19.847 1.00 73.81 280 LYS A O 1
ATOM 2162 N N . ALA A 1 281 ? 15.364 -16.292 -19.263 1.00 79.88 281 ALA A N 1
ATOM 2163 C CA . ALA A 1 281 ? 14.162 -16.141 -20.074 1.00 79.88 281 ALA A CA 1
ATOM 2164 C C . ALA A 1 281 ? 14.548 -16.190 -21.561 1.00 79.88 281 ALA A C 1
ATOM 2166 O O . ALA A 1 281 ? 15.438 -15.457 -21.991 1.00 79.88 281 ALA A O 1
ATOM 2167 N N . ILE A 1 282 ? 13.889 -17.057 -22.330 1.00 84.25 282 ILE A N 1
ATOM 2168 C CA . ILE A 1 282 ? 14.104 -17.167 -23.776 1.00 84.25 282 ILE A CA 1
ATOM 2169 C C . ILE A 1 282 ? 13.425 -15.966 -24.438 1.00 84.25 282 ILE A C 1
ATOM 2171 O O . ILE A 1 282 ? 12.213 -15.778 -24.309 1.00 84.25 282 ILE A O 1
ATOM 2175 N N . LEU A 1 283 ? 14.212 -15.135 -25.119 1.00 84.75 283 LEU A N 1
ATOM 2176 C CA . LEU A 1 283 ? 13.701 -14.025 -25.918 1.00 84.75 283 LEU A CA 1
ATOM 2177 C C . LEU A 1 283 ? 13.299 -14.551 -27.294 1.00 84.75 283 LEU A C 1
ATOM 2179 O O . LEU A 1 283 ? 14.057 -15.298 -27.904 1.00 84.75 283 LEU A O 1
ATOM 2183 N N . THR A 1 284 ? 12.122 -14.147 -27.768 1.00 85.81 284 THR A N 1
ATOM 2184 C CA . THR A 1 284 ? 11.609 -14.508 -29.097 1.00 85.81 284 THR A CA 1
ATOM 2185 C C . THR A 1 284 ? 11.395 -13.251 -29.932 1.00 85.81 284 THR A C 1
ATOM 2187 O O . THR A 1 284 ? 11.027 -12.204 -29.390 1.00 85.81 284 THR A O 1
ATOM 2190 N N . LYS A 1 285 ? 11.645 -13.323 -31.243 1.00 87.88 285 LYS A N 1
ATOM 2191 C CA . LYS A 1 285 ? 11.441 -12.201 -32.178 1.00 87.88 285 LYS A CA 1
ATOM 2192 C C . LYS A 1 285 ? 9.956 -11.980 -32.446 1.00 87.88 285 LYS A C 1
ATOM 2194 O O . LYS A 1 285 ? 9.509 -10.838 -32.554 1.00 87.88 285 LYS A O 1
ATOM 2199 N N . HIS A 1 286 ? 9.192 -13.064 -32.543 1.00 87.62 286 HIS A N 1
ATOM 2200 C CA . HIS A 1 286 ? 7.754 -13.013 -32.778 1.00 87.62 286 HIS A CA 1
ATOM 2201 C C . HIS A 1 286 ? 6.946 -13.288 -31.517 1.00 87.62 286 HIS A C 1
ATOM 2203 O O . HIS A 1 286 ? 7.317 -14.090 -30.665 1.00 87.62 286 HIS A O 1
ATOM 2209 N N . ARG A 1 287 ? 5.754 -12.689 -31.429 1.00 89.06 287 ARG A N 1
ATOM 2210 C CA . ARG A 1 287 ? 4.801 -13.038 -30.375 1.00 89.06 287 ARG A CA 1
ATOM 2211 C C . ARG A 1 287 ? 4.324 -14.476 -30.563 1.00 89.06 287 ARG A C 1
ATOM 2213 O O . ARG A 1 287 ? 3.566 -14.753 -31.501 1.00 89.06 287 ARG A O 1
ATOM 2220 N N . MET A 1 288 ? 4.707 -15.334 -29.626 1.00 91.50 288 MET A N 1
ATOM 2221 C CA . MET A 1 288 ? 4.349 -16.749 -29.598 1.00 91.50 288 MET A CA 1
ATOM 2222 C C . MET A 1 288 ? 2.983 -16.995 -28.922 1.00 91.50 288 MET A C 1
ATOM 2224 O O . MET A 1 288 ? 2.548 -16.191 -28.089 1.00 91.50 288 MET A O 1
ATOM 2228 N N . PRO A 1 289 ? 2.273 -18.081 -29.272 1.00 91.19 289 PRO A N 1
ATOM 2229 C CA . PRO A 1 289 ? 1.080 -18.532 -28.575 1.00 91.19 289 PRO A CA 1
ATOM 2230 C C . PRO A 1 289 ? 1.422 -18.865 -27.125 1.00 91.19 289 PRO A C 1
ATOM 2232 O O . PRO A 1 289 ? 2.472 -19.440 -26.842 1.00 91.19 289 PRO A O 1
ATOM 2235 N N . LEU A 1 290 ? 0.525 -18.523 -26.201 1.00 91.31 290 LEU A N 1
ATOM 2236 C CA . LEU A 1 290 ? 0.703 -18.897 -24.805 1.00 91.31 290 LEU A CA 1
ATOM 2237 C C . LEU A 1 290 ? 0.395 -20.387 -24.639 1.00 91.31 290 LEU A C 1
ATOM 2239 O O . LEU A 1 290 ? -0.708 -20.834 -24.959 1.00 91.31 290 LEU A O 1
ATOM 2243 N N . LEU A 1 291 ? 1.351 -21.139 -24.103 1.00 92.81 291 LEU A N 1
ATOM 2244 C CA . LEU A 1 291 ? 1.118 -22.516 -23.697 1.00 92.81 291 LEU A CA 1
ATOM 2245 C C . LEU A 1 291 ? 0.358 -22.524 -22.366 1.00 92.81 291 LEU A C 1
ATOM 2247 O O . LEU A 1 291 ? 0.853 -22.019 -21.359 1.00 92.81 291 LEU A O 1
ATOM 2251 N N . ASN A 1 292 ? -0.838 -23.111 -22.349 1.00 92.88 292 ASN A N 1
ATOM 2252 C CA . ASN A 1 292 ? -1.666 -23.216 -21.146 1.00 92.88 292 ASN A CA 1
ATOM 2253 C C . ASN A 1 292 ? -1.233 -24.397 -20.256 1.00 92.88 292 ASN A C 1
ATOM 2255 O O . ASN A 1 292 ? -2.011 -25.311 -19.989 1.00 92.88 292 ASN A O 1
ATOM 2259 N N . TRP A 1 293 ? 0.039 -24.408 -19.861 1.00 95.50 293 TRP A N 1
ATOM 2260 C CA . TRP A 1 293 ? 0.602 -25.382 -18.926 1.00 95.50 293 TRP A CA 1
ATOM 2261 C C . TRP A 1 293 ? 0.570 -24.869 -17.484 1.00 95.50 293 TRP A C 1
ATOM 2263 O O . TRP A 1 293 ? 0.604 -23.663 -17.234 1.00 95.50 293 TRP A O 1
ATOM 2273 N N . GLN A 1 294 ? 0.525 -25.796 -16.529 1.00 93.06 294 GLN A N 1
ATOM 2274 C CA . GLN A 1 294 ? 0.638 -25.487 -15.109 1.00 93.06 294 GLN A CA 1
ATOM 2275 C C . GLN A 1 294 ? 2.084 -25.747 -14.659 1.00 93.06 294 GLN A C 1
ATOM 2277 O O . GLN A 1 294 ? 2.475 -26.911 -14.556 1.00 93.06 294 GLN A O 1
ATOM 2282 N N . PRO A 1 295 ? 2.896 -24.701 -14.417 1.00 90.31 295 PRO A N 1
ATOM 2283 C CA . PRO A 1 295 ? 4.283 -24.884 -14.019 1.00 90.31 295 PRO A CA 1
ATOM 2284 C C . PRO A 1 295 ? 4.368 -25.448 -12.598 1.00 90.31 295 PRO A C 1
ATOM 2286 O O . PRO A 1 295 ? 3.642 -25.019 -11.695 1.00 90.31 295 PRO A O 1
ATOM 2289 N N . LEU A 1 296 ? 5.290 -26.388 -12.397 1.00 89.50 296 LEU A N 1
ATOM 2290 C CA . LEU A 1 296 ? 5.674 -26.838 -11.064 1.00 89.50 296 LEU A CA 1
ATOM 2291 C C . LEU A 1 296 ? 6.437 -25.722 -10.352 1.00 89.50 296 LEU A C 1
ATOM 2293 O O . LEU A 1 296 ? 7.262 -25.027 -10.949 1.00 89.50 296 LEU A O 1
ATOM 2297 N N . GLN A 1 297 ? 6.163 -25.558 -9.062 1.00 87.88 297 GLN A N 1
ATOM 2298 C CA . GLN A 1 297 ? 6.914 -24.623 -8.230 1.00 87.88 297 GLN A CA 1
ATOM 2299 C C . GLN A 1 297 ? 8.349 -25.129 -8.052 1.00 87.88 297 GLN A C 1
ATOM 2301 O O . GLN A 1 297 ? 8.577 -26.336 -8.012 1.00 87.88 297 GLN A O 1
ATOM 2306 N N . SER A 1 298 ? 9.328 -24.234 -7.893 1.00 84.75 298 SER A N 1
ATOM 2307 C CA . SER A 1 298 ? 10.751 -24.615 -7.818 1.00 84.75 298 SER A CA 1
ATOM 2308 C C . SER A 1 298 ? 11.057 -25.634 -6.709 1.00 84.75 298 SER A C 1
ATOM 2310 O O . SER A 1 298 ? 11.951 -26.461 -6.854 1.00 84.75 298 SER A O 1
ATOM 2312 N N . ASN A 1 299 ? 10.288 -25.618 -5.617 1.00 86.19 299 ASN A N 1
ATOM 2313 C CA . ASN A 1 299 ? 10.385 -26.580 -4.515 1.00 86.19 299 ASN A CA 1
ATOM 2314 C C . ASN A 1 299 ? 9.774 -27.961 -4.826 1.00 86.19 299 ASN A C 1
ATOM 2316 O O . ASN A 1 299 ? 10.075 -28.918 -4.124 1.00 86.19 299 ASN A O 1
ATOM 2320 N N . GLN A 1 300 ? 8.924 -28.071 -5.849 1.00 88.25 300 GLN A N 1
ATOM 2321 C CA . GLN A 1 300 ? 8.290 -29.319 -6.293 1.00 88.25 300 GLN A CA 1
ATOM 2322 C C . GLN A 1 300 ? 9.111 -30.056 -7.361 1.00 88.25 300 GLN A C 1
ATOM 2324 O O . GLN A 1 300 ? 8.782 -31.185 -7.707 1.00 88.25 300 GLN A O 1
ATOM 2329 N N . VAL A 1 301 ? 10.156 -29.423 -7.906 1.00 87.00 301 VAL A N 1
ATOM 2330 C CA . VAL A 1 301 ? 10.975 -29.992 -8.989 1.00 87.00 301 VAL A CA 1
ATOM 2331 C C . VAL A 1 301 ? 11.926 -31.073 -8.469 1.00 87.00 301 VAL A C 1
ATOM 2333 O O . VAL A 1 301 ? 12.145 -32.070 -9.156 1.00 87.00 301 VAL A O 1
ATOM 2336 N N . ALA A 1 302 ? 12.462 -30.908 -7.255 1.00 88.25 302 ALA A N 1
ATOM 2337 C CA . ALA A 1 302 ? 13.444 -31.823 -6.679 1.00 88.25 302 ALA A CA 1
ATOM 2338 C C . ALA A 1 302 ? 12.888 -33.252 -6.536 1.00 88.25 302 ALA A C 1
ATOM 2340 O O . ALA A 1 302 ? 11.826 -33.457 -5.951 1.00 88.25 302 ALA A O 1
ATOM 2341 N N . GLY A 1 303 ? 13.620 -34.240 -7.060 1.00 87.56 303 GLY A N 1
ATOM 2342 C CA . GLY A 1 303 ? 13.219 -35.654 -7.025 1.00 87.56 303 GLY A CA 1
ATOM 2343 C C . GLY A 1 303 ? 12.237 -36.065 -8.129 1.00 87.56 303 GLY A C 1
ATOM 2344 O O . GLY A 1 303 ? 11.753 -37.193 -8.126 1.00 87.56 303 GLY A O 1
ATOM 2345 N N . THR A 1 304 ? 11.945 -35.172 -9.077 1.00 92.12 304 THR A N 1
ATOM 2346 C CA . THR A 1 304 ? 11.172 -35.486 -10.288 1.00 92.12 304 THR A CA 1
ATOM 2347 C C . THR A 1 304 ? 12.086 -35.606 -11.507 1.00 92.12 304 THR A C 1
ATOM 2349 O O . THR A 1 304 ? 13.211 -35.099 -11.490 1.00 92.12 304 THR A O 1
ATOM 2352 N N . ILE A 1 305 ? 11.568 -36.180 -12.602 1.00 91.94 305 ILE A N 1
ATOM 2353 C CA . ILE A 1 305 ? 12.260 -36.249 -13.904 1.00 91.94 305 ILE A CA 1
ATOM 2354 C C . ILE A 1 305 ? 12.743 -34.876 -14.398 1.00 91.94 305 ILE A C 1
ATOM 2356 O O . ILE A 1 305 ? 13.731 -34.785 -15.115 1.00 91.94 305 ILE A O 1
ATOM 2360 N N . PHE A 1 306 ? 12.094 -33.788 -13.970 1.00 89.75 306 PHE A N 1
ATOM 2361 C CA . PHE A 1 306 ? 12.454 -32.420 -14.344 1.00 89.75 306 PHE A CA 1
ATOM 2362 C C . PHE A 1 306 ? 13.758 -31.929 -13.692 1.00 89.75 306 PHE A C 1
ATOM 2364 O O . PHE A 1 306 ? 14.239 -30.859 -14.051 1.00 89.75 306 PHE A O 1
ATOM 2371 N N . THR A 1 307 ? 14.332 -32.689 -12.750 1.00 85.88 307 THR A N 1
ATOM 2372 C CA . THR A 1 307 ? 15.660 -32.406 -12.175 1.00 85.88 307 THR A CA 1
ATOM 2373 C C . THR A 1 307 ? 16.785 -32.801 -13.134 1.00 85.88 307 THR A C 1
ATOM 2375 O O . THR A 1 307 ? 17.840 -32.174 -13.128 1.00 85.88 307 THR A O 1
ATOM 2378 N N . GLU A 1 308 ? 16.562 -33.839 -13.941 1.00 86.62 308 GLU A N 1
ATOM 2379 C CA . GLU A 1 308 ? 17.566 -34.432 -14.835 1.00 86.62 308 GLU A CA 1
ATOM 2380 C C . GLU A 1 308 ? 17.495 -33.866 -16.262 1.00 86.62 308 GLU A C 1
ATOM 2382 O O . GLU A 1 308 ? 18.419 -34.056 -17.048 1.00 86.62 308 GLU A O 1
ATOM 2387 N N . LEU A 1 309 ? 16.412 -33.158 -16.603 1.00 88.56 309 LEU A N 1
ATOM 2388 C CA . LEU A 1 309 ? 16.231 -32.530 -17.911 1.00 88.56 309 LEU A CA 1
ATOM 2389 C C . LEU A 1 309 ? 17.033 -31.226 -18.024 1.00 88.56 309 LEU A C 1
ATOM 2391 O O . LEU A 1 309 ? 16.859 -30.302 -17.226 1.00 88.56 309 LEU A O 1
ATOM 2395 N N . ASP A 1 310 ? 17.870 -31.144 -19.059 1.00 85.69 310 ASP A N 1
ATOM 2396 C CA . ASP A 1 310 ? 18.682 -29.970 -19.376 1.00 85.69 310 ASP A CA 1
ATOM 2397 C C . ASP A 1 310 ? 18.128 -29.218 -20.593 1.00 85.69 310 ASP A C 1
ATOM 2399 O O . ASP A 1 310 ? 18.452 -29.530 -21.740 1.00 85.69 310 ASP A O 1
ATOM 2403 N N . ASP A 1 311 ? 17.297 -28.205 -20.343 1.00 87.38 311 ASP A N 1
ATOM 2404 C CA . ASP A 1 311 ? 16.682 -27.380 -21.395 1.00 87.38 311 ASP A CA 1
ATOM 2405 C C . ASP A 1 311 ? 17.729 -26.691 -22.297 1.00 87.38 311 ASP A C 1
ATOM 2407 O O . ASP A 1 311 ? 17.452 -26.427 -23.467 1.00 87.38 311 ASP A O 1
ATOM 2411 N N . ASP A 1 312 ? 18.932 -26.416 -21.771 1.00 86.75 312 ASP A N 1
ATOM 2412 C CA . ASP A 1 312 ? 20.018 -25.749 -22.500 1.00 86.75 312 ASP A CA 1
ATOM 2413 C C . ASP A 1 312 ? 20.518 -26.602 -23.683 1.00 86.75 312 ASP A C 1
ATOM 2415 O O . ASP A 1 312 ? 20.852 -26.057 -24.737 1.00 86.75 312 ASP A O 1
ATOM 2419 N N . SER A 1 313 ? 20.520 -27.933 -23.538 1.00 86.50 313 SER A N 1
ATOM 2420 C CA . SER A 1 313 ? 20.880 -28.870 -24.613 1.00 86.50 313 SER A CA 1
ATOM 2421 C C . SER A 1 313 ? 19.843 -28.870 -25.744 1.00 86.50 313 SER A C 1
ATOM 2423 O O . SER A 1 313 ? 20.192 -28.742 -26.916 1.00 86.50 313 SER A O 1
ATOM 2425 N N . VAL A 1 314 ? 18.554 -28.883 -25.391 1.00 87.19 314 VAL A N 1
ATOM 2426 C CA . VAL A 1 314 ? 17.438 -28.841 -26.348 1.00 87.19 314 VAL A CA 1
ATOM 2427 C C . VAL A 1 314 ? 17.430 -27.523 -27.125 1.00 87.19 314 VAL A C 1
ATOM 2429 O O . VAL A 1 314 ? 17.194 -27.510 -28.331 1.00 87.19 314 VAL A O 1
ATOM 2432 N N . LEU A 1 315 ? 17.723 -26.406 -26.453 1.00 86.88 315 LEU A N 1
ATOM 2433 C CA . LEU A 1 315 ? 17.803 -25.079 -27.070 1.00 86.88 315 LEU A CA 1
ATOM 2434 C C . LEU A 1 315 ? 18.945 -24.944 -28.088 1.00 86.88 315 LEU A C 1
ATOM 2436 O O . LEU A 1 315 ? 18.809 -24.163 -29.025 1.00 86.88 315 LEU A O 1
ATOM 2440 N N . GLN A 1 316 ? 20.051 -25.676 -27.921 1.00 87.44 316 GLN A N 1
ATOM 2441 C CA . GLN A 1 316 ? 21.171 -25.660 -28.872 1.00 87.44 316 GLN A CA 1
ATOM 2442 C C . GLN A 1 316 ? 20.871 -26.456 -30.147 1.00 87.44 316 GLN A C 1
ATOM 2444 O O . GLN A 1 316 ? 21.320 -26.073 -31.226 1.00 87.44 316 GLN A O 1
ATOM 2449 N N . GLU A 1 317 ? 20.114 -27.548 -30.033 1.00 91.94 317 GLU A N 1
ATOM 2450 C CA . GLU A 1 317 ? 19.730 -28.381 -31.179 1.00 91.94 317 GLU A CA 1
ATOM 2451 C C . GLU A 1 317 ? 18.549 -27.792 -31.967 1.00 91.94 317 GLU A C 1
ATOM 2453 O O . GLU A 1 317 ? 18.422 -28.003 -33.177 1.00 91.94 317 GLU A O 1
ATOM 2458 N N . LEU A 1 318 ? 17.668 -27.048 -31.294 1.00 90.31 318 LEU A N 1
ATOM 2459 C CA . LEU A 1 318 ? 16.438 -26.534 -31.882 1.00 90.31 318 LEU A CA 1
ATOM 2460 C C . LEU A 1 318 ? 16.675 -25.243 -32.687 1.00 90.31 318 LEU A C 1
ATOM 2462 O O . LEU A 1 318 ? 17.119 -24.223 -32.164 1.00 90.31 318 LEU A O 1
ATOM 2466 N N . ASN A 1 319 ? 16.281 -25.243 -33.965 1.00 90.62 319 ASN A N 1
ATOM 2467 C CA . ASN A 1 319 ? 16.294 -24.036 -34.795 1.00 90.62 319 ASN A CA 1
ATOM 2468 C C . ASN A 1 319 ? 15.166 -23.065 -34.376 1.00 90.62 319 ASN A C 1
ATOM 2470 O O . ASN A 1 319 ? 14.026 -23.178 -34.837 1.00 90.62 319 ASN A O 1
ATOM 2474 N N . MET A 1 320 ? 15.504 -22.098 -33.515 1.00 90.06 320 MET A N 1
ATOM 2475 C CA . MET A 1 320 ? 14.584 -21.071 -32.999 1.00 90.06 320 MET A CA 1
ATOM 2476 C C . MET A 1 320 ? 13.935 -20.218 -34.091 1.00 90.06 320 MET A C 1
ATOM 2478 O O . MET A 1 320 ? 12.752 -19.908 -33.991 1.00 90.06 320 MET A O 1
ATOM 2482 N N . GLU A 1 321 ? 14.656 -19.892 -35.163 1.00 88.56 321 GLU A N 1
ATOM 2483 C CA . GLU A 1 321 ? 14.123 -19.064 -36.250 1.00 88.56 321 GLU A CA 1
ATOM 2484 C C . GLU A 1 321 ? 12.982 -19.774 -36.991 1.00 88.56 321 GLU A C 1
ATOM 2486 O O . GLU A 1 321 ? 11.913 -19.201 -37.205 1.00 88.56 321 GLU A O 1
ATOM 2491 N N . THR A 1 322 ? 13.168 -21.058 -37.311 1.00 93.25 322 THR A N 1
ATOM 2492 C CA . THR A 1 322 ? 12.124 -21.864 -37.969 1.00 93.25 322 THR A CA 1
ATOM 2493 C C . THR A 1 322 ? 10.938 -22.102 -37.037 1.00 93.25 322 THR A C 1
ATOM 2495 O O . THR A 1 322 ? 9.784 -22.035 -37.465 1.00 93.25 322 THR A O 1
ATOM 2498 N N . PHE A 1 323 ? 11.212 -22.366 -35.758 1.00 92.69 323 PHE A N 1
ATOM 2499 C CA . PHE A 1 323 ? 10.181 -22.587 -34.749 1.00 92.69 323 PHE A CA 1
ATOM 2500 C C . PHE A 1 323 ? 9.294 -21.347 -34.565 1.00 92.69 323 PHE A C 1
ATOM 2502 O O . PHE A 1 323 ? 8.067 -21.442 -34.601 1.00 92.69 323 PHE A O 1
ATOM 2509 N N . GLU A 1 324 ? 9.887 -20.163 -34.435 1.00 91.69 324 GLU A N 1
ATOM 2510 C CA . GLU A 1 324 ? 9.129 -18.922 -34.295 1.00 91.69 324 GLU A CA 1
ATOM 2511 C C . GLU A 1 324 ? 8.273 -18.603 -35.518 1.00 91.69 324 GLU A C 1
ATOM 2513 O O . GLU A 1 324 ? 7.108 -18.234 -35.372 1.00 91.69 324 GLU A O 1
ATOM 2518 N N . GLU A 1 325 ? 8.813 -18.782 -36.723 1.00 92.12 325 GLU A N 1
ATOM 2519 C CA . GLU A 1 325 ? 8.074 -18.535 -37.962 1.00 92.12 325 GLU A CA 1
ATOM 2520 C C . GLU A 1 325 ? 6.830 -19.422 -38.094 1.00 92.12 325 GLU A C 1
ATOM 2522 O O . GLU A 1 325 ? 5.779 -18.955 -38.541 1.00 92.12 325 GLU A O 1
ATOM 2527 N N . GLN A 1 326 ? 6.919 -20.681 -37.659 1.00 93.31 326 GLN A N 1
ATOM 2528 C CA . GLN A 1 326 ? 5.798 -21.619 -37.716 1.00 93.31 326 GLN A CA 1
ATOM 2529 C C . GLN A 1 326 ? 4.729 -21.344 -36.659 1.00 93.31 326 GLN A C 1
ATOM 2531 O O . GLN A 1 326 ? 3.539 -21.522 -36.928 1.00 93.31 326 GLN A O 1
ATOM 2536 N N . PHE A 1 327 ? 5.132 -20.920 -35.462 1.00 92.69 327 PHE A N 1
ATOM 2537 C CA . PHE A 1 327 ? 4.212 -20.774 -34.337 1.00 92.69 327 PHE A CA 1
ATOM 2538 C C . PHE A 1 327 ? 3.753 -19.335 -34.088 1.00 92.69 327 PHE A C 1
ATOM 2540 O O . PHE A 1 327 ? 2.835 -19.149 -33.296 1.00 92.69 327 PHE A O 1
ATOM 2547 N N . LYS A 1 328 ? 4.300 -18.313 -34.758 1.00 92.69 328 LYS A N 1
ATOM 2548 C CA . LYS A 1 328 ? 3.937 -16.904 -34.527 1.00 92.69 328 LYS A CA 1
ATOM 2549 C C . LYS A 1 328 ? 2.427 -16.635 -34.572 1.00 92.69 328 LYS A C 1
ATOM 2551 O O . LYS A 1 328 ? 1.684 -17.104 -35.434 1.00 92.69 328 LYS A O 1
ATOM 2556 N N . THR A 1 329 ? 1.951 -15.799 -33.653 1.00 89.00 329 THR A N 1
ATOM 2557 C CA . THR A 1 329 ? 0.544 -15.373 -33.620 1.00 89.00 329 THR A CA 1
ATOM 2558 C C . THR A 1 329 ? 0.222 -14.377 -34.738 1.00 89.00 329 THR A C 1
ATOM 2560 O O . THR A 1 329 ? 1.077 -13.608 -35.171 1.00 89.00 329 THR A O 1
ATOM 2563 N N . LYS A 1 330 ? -1.042 -14.324 -35.184 1.00 82.56 330 LYS A N 1
ATOM 2564 C CA . LYS A 1 330 ? -1.500 -13.338 -36.188 1.00 82.56 330 LYS A CA 1
ATOM 2565 C C . LYS A 1 330 ? -1.398 -11.888 -35.698 1.00 82.56 330 LYS A C 1
ATOM 2567 O O . LYS A 1 330 ? -1.276 -10.974 -36.502 1.00 82.56 330 LYS A O 1
ATOM 2572 N N . ALA A 1 331 ? -1.450 -11.684 -34.383 1.00 75.00 331 ALA A N 1
ATOM 2573 C CA . ALA A 1 331 ? -1.277 -10.389 -33.741 1.00 75.00 331 ALA A CA 1
ATOM 2574 C C . ALA A 1 331 ? 0.204 -10.166 -33.401 1.00 75.00 331 ALA A C 1
ATOM 2576 O O . ALA A 1 331 ? 0.578 -10.101 -32.227 1.00 75.00 331 ALA A O 1
ATOM 2577 N N . GLN A 1 332 ? 1.044 -10.070 -34.433 1.00 79.31 332 GLN A N 1
ATOM 2578 C CA . GLN A 1 332 ? 2.361 -9.467 -34.265 1.00 79.31 332 GLN A CA 1
ATOM 2579 C C . GLN A 1 332 ? 2.147 -7.981 -33.981 1.00 79.31 332 GLN A C 1
ATOM 2581 O O . GLN A 1 332 ? 1.350 -7.326 -34.657 1.00 79.31 332 GLN A O 1
ATOM 2586 N N . ALA A 1 333 ? 2.798 -7.454 -32.945 1.00 59.22 333 ALA A N 1
ATOM 2587 C CA . ALA A 1 333 ? 2.874 -6.007 -32.804 1.00 59.22 333 ALA A CA 1
ATOM 2588 C C . ALA A 1 333 ? 3.522 -5.456 -34.086 1.00 59.22 333 ALA A C 1
ATOM 2590 O O . ALA A 1 333 ? 4.419 -6.098 -34.636 1.00 59.22 333 ALA A O 1
ATOM 2591 N N . ALA A 1 334 ? 3.046 -4.312 -34.589 1.00 48.12 334 ALA A N 1
ATOM 2592 C CA . ALA A 1 334 ? 3.742 -3.611 -35.668 1.00 48.12 334 ALA A CA 1
ATOM 2593 C C . ALA A 1 334 ? 5.232 -3.494 -35.297 1.00 48.12 334 ALA A C 1
ATOM 2595 O O . ALA A 1 334 ? 5.511 -3.342 -34.101 1.00 48.12 334 ALA A O 1
ATOM 2596 N N . PRO A 1 335 ? 6.169 -3.607 -36.262 1.00 44.62 335 PRO A N 1
ATOM 2597 C CA . PRO A 1 335 ? 7.588 -3.514 -35.956 1.00 44.62 335 PRO A CA 1
ATOM 2598 C C . PRO A 1 335 ? 7.798 -2.225 -35.169 1.00 44.62 335 PRO A C 1
ATOM 2600 O O . PRO A 1 335 ? 7.437 -1.142 -35.630 1.00 44.62 335 PRO A O 1
ATOM 2603 N N . ALA A 1 336 ? 8.248 -2.374 -33.926 1.00 43.38 336 ALA A N 1
ATOM 2604 C CA . ALA A 1 336 ? 8.560 -1.246 -33.082 1.00 43.38 336 ALA A CA 1
ATOM 2605 C C . ALA A 1 336 ? 9.784 -0.579 -33.703 1.00 43.38 336 ALA A C 1
ATOM 2607 O O . ALA A 1 336 ? 10.911 -1.015 -33.487 1.00 43.38 336 ALA A O 1
ATOM 2608 N N . ASP A 1 337 ? 9.538 0.442 -34.515 1.00 36.22 337 ASP A N 1
ATOM 2609 C CA . ASP A 1 337 ? 10.550 1.430 -34.841 1.00 36.22 337 ASP A CA 1
ATOM 2610 C C . ASP A 1 337 ? 10.969 2.063 -33.501 1.00 36.22 337 ASP A C 1
ATOM 2612 O O . ASP A 1 337 ? 10.098 2.552 -32.762 1.00 36.22 337 ASP A O 1
ATOM 2616 N N . PRO A 1 338 ? 12.249 2.004 -33.102 1.00 44.22 338 PRO A N 1
ATOM 2617 C CA . PRO A 1 338 ? 12.697 2.424 -31.778 1.00 44.22 338 PRO A CA 1
ATOM 2618 C C . PRO A 1 338 ? 12.809 3.956 -31.701 1.00 44.22 338 PRO A C 1
ATOM 2620 O O . PRO A 1 338 ? 13.871 4.485 -31.401 1.00 44.22 338 PRO A O 1
ATOM 2623 N N . GLY A 1 339 ? 11.733 4.690 -32.009 1.00 42.12 339 GLY A N 1
ATOM 2624 C CA . GLY A 1 339 ? 11.833 6.137 -32.239 1.00 42.12 339 GLY A CA 1
ATOM 2625 C C . GLY A 1 339 ? 10.588 6.994 -32.025 1.00 42.12 339 GLY A C 1
ATOM 2626 O O . GLY A 1 339 ? 10.663 8.199 -32.222 1.00 42.12 339 GLY A O 1
ATOM 2627 N N . THR A 1 340 ? 9.436 6.465 -31.602 1.00 33.06 340 THR A N 1
ATOM 2628 C CA . THR A 1 340 ? 8.291 7.335 -31.256 1.00 33.06 340 THR A CA 1
ATOM 2629 C C . THR A 1 340 ? 7.494 6.803 -30.073 1.00 33.06 340 THR A C 1
ATOM 2631 O O . THR A 1 340 ? 6.478 6.120 -30.208 1.00 33.06 340 THR A O 1
ATOM 2634 N N . LEU A 1 341 ? 7.903 7.218 -28.871 1.00 39.19 341 LEU A N 1
ATOM 2635 C CA . LEU A 1 341 ? 7.033 7.247 -27.697 1.00 39.19 341 LEU A CA 1
ATOM 2636 C C . LEU A 1 341 ? 5.947 8.313 -27.904 1.00 39.19 341 LEU A C 1
ATOM 2638 O O . LEU A 1 341 ? 5.936 9.362 -27.265 1.00 39.19 341 LEU A O 1
ATOM 2642 N N . THR A 1 342 ? 4.989 8.051 -28.792 1.00 39.22 342 THR A N 1
ATOM 2643 C CA . THR A 1 342 ? 3.719 8.765 -28.711 1.00 39.22 342 THR A CA 1
ATOM 2644 C C . THR A 1 342 ? 2.971 8.192 -27.518 1.00 39.22 342 THR A C 1
ATOM 2646 O O . THR A 1 342 ? 2.350 7.130 -27.572 1.00 39.22 342 THR A O 1
ATOM 2649 N N . MET A 1 343 ? 3.049 8.906 -26.392 1.00 42.22 343 MET A N 1
ATOM 2650 C CA . MET A 1 343 ? 2.082 8.762 -25.314 1.00 42.22 343 MET A CA 1
ATOM 2651 C C . MET A 1 343 ? 0.693 9.004 -25.911 1.00 42.22 343 MET A C 1
ATOM 2653 O O . MET A 1 343 ? 0.198 10.130 -25.962 1.00 42.22 343 MET A O 1
ATOM 2657 N N . LYS A 1 344 ? 0.022 7.931 -26.339 1.00 35.97 344 LYS A N 1
ATOM 2658 C CA . LYS A 1 344 ? -1.431 7.923 -26.454 1.00 35.97 344 LYS A CA 1
ATOM 2659 C C . LYS A 1 344 ? -1.972 8.025 -25.036 1.00 35.97 344 LYS A C 1
ATOM 2661 O O . LYS A 1 344 ? -2.291 7.036 -24.382 1.00 35.97 344 LYS A O 1
ATOM 2666 N N . ARG A 1 345 ? -2.059 9.267 -24.558 1.00 36.47 345 ARG A N 1
ATOM 2667 C CA . ARG A 1 345 ? -2.940 9.661 -23.470 1.00 36.47 345 ARG A CA 1
ATOM 2668 C C . ARG A 1 345 ? -4.349 9.353 -23.963 1.00 36.47 345 ARG A C 1
ATOM 2670 O O . ARG A 1 345 ? -4.996 10.191 -24.579 1.00 36.47 345 ARG A O 1
ATOM 2677 N N . ALA A 1 346 ? -4.806 8.123 -23.728 1.00 34.94 346 ALA A N 1
ATOM 2678 C CA . ALA A 1 346 ? -6.226 7.836 -23.723 1.00 34.94 346 ALA A CA 1
ATOM 2679 C C . ALA A 1 346 ? -6.845 8.901 -22.821 1.00 34.94 346 ALA A C 1
ATOM 2681 O O . ALA A 1 346 ? -6.425 9.050 -21.668 1.00 34.94 346 ALA A O 1
ATOM 2682 N N . HIS A 1 347 ? -7.740 9.713 -23.379 1.00 40.69 347 HIS A N 1
ATOM 2683 C CA . HIS A 1 347 ? -8.500 10.684 -22.618 1.00 40.69 347 HIS A CA 1
ATOM 2684 C C . HIS A 1 347 ? -9.179 9.912 -21.489 1.00 40.69 347 HIS A C 1
ATOM 2686 O O . HIS A 1 347 ? -10.157 9.202 -21.711 1.00 40.69 347 HIS A O 1
ATOM 2692 N N . LYS A 1 348 ? -8.596 9.979 -20.286 1.00 42.56 348 LYS A N 1
ATOM 2693 C CA . LYS A 1 348 ? -9.210 9.456 -19.077 1.00 42.56 348 LYS A CA 1
ATOM 2694 C C . LYS A 1 348 ? -10.459 10.299 -18.887 1.00 42.56 348 LYS A C 1
ATOM 2696 O O . LYS A 1 348 ? -10.387 11.406 -18.359 1.00 42.56 348 LYS A O 1
ATOM 2701 N N . THR A 1 349 ? -11.596 9.788 -19.349 1.00 44.59 349 THR A N 1
ATOM 2702 C CA . THR A 1 349 ? -12.887 10.165 -18.783 1.00 44.59 349 THR A CA 1
ATOM 2703 C C . THR A 1 349 ? -12.714 10.116 -17.266 1.00 44.59 349 THR A C 1
ATOM 2705 O O . THR A 1 349 ? -12.151 9.122 -16.789 1.00 44.59 349 THR A O 1
ATOM 2708 N N . PRO A 1 350 ? -13.096 11.167 -16.517 1.00 39.44 350 PRO A N 1
ATOM 2709 C CA . PRO A 1 350 ? -12.899 11.204 -15.073 1.00 39.44 350 PRO A CA 1
ATOM 2710 C C . PRO A 1 350 ? -13.391 9.884 -14.488 1.00 39.44 350 PRO A C 1
ATOM 2712 O O . PRO A 1 350 ? -14.506 9.456 -14.793 1.00 39.44 350 PRO A O 1
ATOM 2715 N N . SER A 1 351 ? -12.510 9.198 -13.754 1.00 44.53 351 SER A N 1
ATOM 2716 C CA . SER A 1 351 ? -12.794 7.888 -13.173 1.00 44.53 351 SER A CA 1
ATOM 2717 C C . SER A 1 351 ? -14.017 8.029 -12.274 1.00 44.53 351 SER A C 1
ATOM 2719 O O . SER A 1 351 ? -13.921 8.547 -11.162 1.00 44.53 351 SER A O 1
ATOM 2721 N N . LYS A 1 352 ? -15.190 7.641 -12.778 1.00 64.94 352 LYS A N 1
ATOM 2722 C CA . LYS A 1 352 ? -16.400 7.557 -11.969 1.00 64.94 352 LYS A CA 1
ATOM 2723 C C . LYS A 1 352 ? -16.214 6.342 -11.073 1.00 64.94 352 LYS A C 1
ATOM 2725 O O . LYS A 1 352 ? -16.337 5.207 -11.526 1.00 64.94 352 LYS A O 1
ATOM 2730 N N . VAL A 1 353 ? -15.844 6.590 -9.822 1.00 74.56 353 VAL A N 1
ATOM 2731 C CA . VAL A 1 353 ? -15.712 5.543 -8.810 1.00 74.56 353 VAL A CA 1
ATOM 2732 C C . VAL A 1 353 ? -17.113 5.016 -8.502 1.00 74.56 353 VAL A C 1
ATOM 2734 O O . VAL A 1 353 ? -17.975 5.766 -8.047 1.00 74.56 353 VAL A O 1
ATOM 2737 N N . SER A 1 354 ? -17.357 3.733 -8.779 1.00 76.75 354 SER A N 1
ATOM 2738 C CA . SER A 1 354 ? -18.576 3.056 -8.331 1.00 76.75 354 SER A CA 1
ATOM 2739 C C . SER A 1 354 ? -18.430 2.725 -6.851 1.00 76.75 354 SER A C 1
ATOM 2741 O O . SER A 1 354 ? -17.571 1.931 -6.481 1.00 76.75 354 SER A O 1
ATOM 2743 N N . LEU A 1 355 ? -19.281 3.310 -6.009 1.00 86.81 355 LEU A N 1
ATOM 2744 C CA . LEU A 1 355 ? -19.397 2.937 -4.592 1.00 86.81 355 LEU A CA 1
ATOM 2745 C C . LEU A 1 355 ? -20.195 1.634 -4.396 1.00 86.81 355 LEU A C 1
ATOM 2747 O O . LEU A 1 355 ? -20.289 1.115 -3.288 1.00 86.81 355 LEU A O 1
ATOM 2751 N N . MET A 1 356 ? -20.794 1.115 -5.470 1.00 85.62 356 MET A N 1
ATOM 2752 C CA . MET A 1 356 ? -21.546 -0.135 -5.473 1.00 85.62 356 MET A CA 1
ATOM 2753 C C . MET A 1 356 ? -20.676 -1.290 -5.968 1.00 85.62 356 MET A C 1
ATOM 2755 O O . MET A 1 356 ? -19.862 -1.118 -6.880 1.00 85.62 356 MET A O 1
ATOM 2759 N N . GLU A 1 357 ? -20.913 -2.477 -5.409 1.00 90.81 357 GLU A N 1
ATOM 2760 C CA . GLU A 1 357 ? -20.338 -3.735 -5.892 1.00 90.81 357 GLU A CA 1
ATOM 2761 C C . GLU A 1 357 ? -20.662 -3.943 -7.393 1.00 90.81 357 GLU A C 1
ATOM 2763 O O . GLU A 1 357 ? -21.770 -3.599 -7.827 1.00 90.81 357 GLU A O 1
ATOM 2768 N N . PRO A 1 358 ? -19.721 -4.462 -8.211 1.00 84.25 358 PRO A N 1
ATOM 2769 C CA . PRO A 1 358 ? -19.855 -4.473 -9.670 1.00 84.25 358 PRO A CA 1
ATOM 2770 C C . PRO A 1 358 ? -21.085 -5.209 -10.212 1.00 84.25 358 PRO A C 1
ATOM 2772 O O . PRO A 1 358 ? -21.707 -4.729 -11.163 1.00 84.25 358 PRO A O 1
ATOM 2775 N N . ASN A 1 359 ? -21.471 -6.347 -9.628 1.00 85.00 359 ASN A N 1
ATOM 2776 C CA . ASN A 1 359 ? -22.648 -7.088 -10.079 1.00 85.00 359 ASN A CA 1
ATOM 2777 C C . ASN A 1 359 ? -23.944 -6.356 -9.727 1.00 85.00 359 ASN A C 1
ATOM 2779 O O . ASN A 1 359 ? -24.854 -6.277 -10.553 1.00 85.00 359 ASN A O 1
ATOM 2783 N N . ARG A 1 360 ? -24.021 -5.751 -8.540 1.00 89.94 360 ARG A N 1
ATOM 2784 C CA . ARG A 1 360 ? -25.155 -4.930 -8.113 1.00 89.94 360 ARG A CA 1
ATOM 2785 C C . ARG A 1 360 ? -25.295 -3.686 -8.984 1.00 89.94 360 ARG A C 1
ATOM 2787 O O . ARG A 1 360 ? -26.403 -3.375 -9.415 1.00 89.94 360 ARG A O 1
ATOM 2794 N N . ALA A 1 361 ? -24.184 -3.016 -9.290 1.00 90.44 361 ALA A N 1
ATOM 2795 C CA . ALA A 1 361 ? -24.157 -1.871 -10.196 1.00 90.44 361 ALA A CA 1
ATOM 2796 C C . ALA A 1 361 ? -24.620 -2.265 -11.609 1.00 90.44 361 ALA A C 1
ATOM 2798 O O . ALA A 1 361 ? -25.448 -1.577 -12.206 1.00 90.44 361 ALA A O 1
ATOM 2799 N N . LYS A 1 362 ? -24.150 -3.412 -12.121 1.00 86.31 362 LYS A N 1
ATOM 2800 C CA . LYS A 1 362 ? -24.571 -3.971 -13.413 1.00 86.31 362 LYS A CA 1
ATOM 2801 C C . LYS A 1 362 ? -26.068 -4.281 -13.439 1.00 86.31 362 LYS A C 1
ATOM 2803 O O . LYS A 1 362 ? -26.740 -3.898 -14.391 1.00 86.31 362 LYS A O 1
ATOM 2808 N N . ASN A 1 363 ? -26.594 -4.944 -12.412 1.00 90.94 363 ASN A N 1
ATOM 2809 C CA . ASN A 1 363 ? -28.015 -5.287 -12.335 1.00 90.94 363 ASN A CA 1
ATOM 2810 C C . ASN A 1 363 ? -28.889 -4.029 -12.286 1.00 90.94 363 ASN A C 1
ATOM 2812 O O . ASN A 1 363 ? -29.855 -3.933 -13.037 1.00 90.94 363 ASN A O 1
ATOM 2816 N N . LEU A 1 364 ? -28.505 -3.030 -11.484 1.00 90.88 364 LEU A N 1
ATOM 2817 C CA . LEU A 1 364 ? -29.197 -1.743 -11.436 1.00 90.88 364 LEU A CA 1
ATOM 2818 C C . LEU A 1 364 ? -29.166 -1.034 -12.797 1.00 90.88 364 LEU A C 1
ATOM 2820 O O . LEU A 1 364 ? -30.192 -0.541 -13.253 1.00 90.88 364 LEU A O 1
ATOM 2824 N N . ALA A 1 365 ? -28.016 -1.029 -13.477 1.00 90.38 365 ALA A N 1
ATOM 2825 C CA . ALA A 1 365 ? -27.891 -0.440 -14.807 1.00 90.38 365 ALA A CA 1
ATOM 2826 C C . ALA A 1 365 ? -28.783 -1.143 -15.847 1.00 90.38 365 ALA A C 1
ATOM 2828 O O . ALA A 1 365 ? -29.357 -0.473 -16.702 1.00 90.38 365 ALA A O 1
ATOM 2829 N N . ILE A 1 366 ? -28.932 -2.472 -15.769 1.00 91.06 366 ILE A N 1
ATOM 2830 C CA . ILE A 1 366 ? -29.857 -3.231 -16.626 1.00 91.06 366 ILE A CA 1
ATOM 2831 C C . ILE A 1 366 ? -31.304 -2.807 -16.357 1.00 91.06 366 ILE A C 1
ATOM 2833 O O . ILE A 1 366 ? -32.031 -2.530 -17.310 1.00 91.06 366 ILE A O 1
ATOM 2837 N N . THR A 1 367 ? -31.710 -2.710 -15.087 1.00 91.75 367 THR A N 1
ATOM 2838 C CA . THR A 1 367 ? -33.064 -2.279 -14.707 1.00 91.75 367 THR A CA 1
ATOM 2839 C C . THR A 1 367 ? -33.350 -0.860 -15.189 1.00 91.75 367 THR A C 1
ATOM 2841 O O . THR A 1 367 ? -34.321 -0.645 -15.904 1.00 91.75 367 THR A O 1
ATOM 2844 N N . LEU A 1 368 ? -32.461 0.096 -14.903 1.00 87.94 368 LEU A N 1
ATOM 2845 C CA . LEU A 1 368 ? -32.628 1.491 -15.328 1.00 87.94 368 LEU A CA 1
ATOM 2846 C C . LEU A 1 368 ? -32.667 1.632 -16.856 1.00 87.94 368 LEU A C 1
ATOM 2848 O O . LEU A 1 368 ? -33.444 2.420 -17.389 1.00 87.94 368 LEU A O 1
ATOM 2852 N N . ARG A 1 369 ? -31.871 0.835 -17.582 1.00 90.44 369 ARG A N 1
ATOM 2853 C CA . ARG A 1 369 ? -31.893 0.821 -19.051 1.00 90.44 369 ARG A CA 1
ATOM 2854 C C . ARG A 1 369 ? -33.198 0.256 -19.615 1.00 90.44 369 ARG A C 1
ATOM 2856 O O . ARG A 1 369 ? -33.604 0.684 -20.691 1.00 90.44 369 ARG A O 1
ATOM 2863 N N . LYS A 1 370 ? -33.815 -0.713 -18.934 1.00 92.44 370 LYS A N 1
ATOM 2864 C CA . LYS A 1 370 ? -35.081 -1.326 -19.355 1.00 92.44 370 LYS A CA 1
ATOM 2865 C C . LYS A 1 370 ? -36.260 -0.377 -19.156 1.00 92.44 370 LYS A C 1
ATOM 2867 O O . LYS A 1 370 ? -37.098 -0.287 -20.043 1.00 92.44 370 LYS A O 1
ATOM 2872 N N . GLU A 1 371 ? -36.300 0.316 -18.022 1.00 87.12 371 GLU A N 1
ATOM 2873 C CA . GLU A 1 371 ? -37.377 1.261 -17.715 1.00 87.12 371 GLU A CA 1
ATOM 2874 C C . GLU A 1 371 ? -37.270 2.533 -18.569 1.00 87.12 371 GLU A C 1
ATOM 2876 O O . GLU A 1 371 ? -38.282 3.110 -18.946 1.00 87.12 371 GLU A O 1
ATOM 2881 N N . GLY A 1 372 ? -36.053 2.970 -18.923 1.00 85.00 372 GLY A N 1
ATOM 2882 C CA . GLY A 1 372 ? -35.850 4.146 -19.781 1.00 85.00 372 GLY A CA 1
ATOM 2883 C C . GLY A 1 372 ? -36.267 5.474 -19.134 1.00 85.00 372 GLY A C 1
ATOM 2884 O O . GLY A 1 372 ? -36.285 6.502 -19.805 1.00 85.00 372 GLY A O 1
ATOM 2885 N N . VAL A 1 373 ? -36.579 5.449 -17.838 1.00 87.50 373 VAL A N 1
ATOM 2886 C CA . VAL A 1 373 ? -37.015 6.595 -17.039 1.00 87.50 373 VAL A CA 1
ATOM 2887 C C . VAL A 1 373 ? -35.803 7.231 -16.352 1.00 87.50 373 VAL A C 1
ATOM 2889 O O . VAL A 1 373 ? -34.913 6.526 -15.863 1.00 87.50 373 VAL A O 1
ATOM 2892 N N . ALA A 1 374 ? -35.737 8.566 -16.317 1.00 88.81 374 ALA A N 1
ATOM 2893 C CA . ALA A 1 374 ? -34.664 9.253 -15.611 1.00 88.81 374 ALA A CA 1
ATOM 2894 C C . ALA A 1 374 ? -34.822 9.072 -14.094 1.00 88.81 374 ALA A C 1
ATOM 2896 O O . ALA A 1 374 ? -35.930 9.008 -13.570 1.00 88.81 374 ALA A O 1
ATOM 2897 N N . ALA A 1 375 ? -33.705 9.033 -13.361 1.00 88.00 375 ALA A N 1
ATOM 2898 C CA . ALA A 1 375 ? -33.738 8.836 -11.910 1.00 88.00 375 ALA A CA 1
ATOM 2899 C C . ALA A 1 375 ? -34.607 9.882 -11.182 1.00 88.00 375 ALA A C 1
ATOM 2901 O O . ALA A 1 375 ? -35.270 9.540 -10.211 1.00 88.00 375 ALA A O 1
ATOM 2902 N N . ALA A 1 376 ? -34.639 11.125 -11.677 1.00 89.31 376 ALA A N 1
ATOM 2903 C CA . ALA A 1 376 ? -35.481 12.187 -11.128 1.00 89.31 376 ALA A CA 1
ATOM 2904 C C . ALA A 1 376 ? -36.981 11.867 -11.246 1.00 89.31 376 ALA A C 1
ATOM 2906 O O . ALA A 1 376 ? -37.709 12.027 -10.272 1.00 89.31 376 ALA A O 1
ATOM 2907 N N . ASP A 1 377 ? -37.422 11.347 -12.393 1.00 90.44 377 ASP A N 1
ATOM 2908 C CA . ASP A 1 377 ? -38.828 11.002 -12.624 1.00 90.44 377 ASP A CA 1
ATOM 2909 C C . ASP A 1 377 ? -39.252 9.799 -11.766 1.00 90.44 377 ASP A C 1
ATOM 2911 O O . ASP A 1 377 ? -40.362 9.775 -11.240 1.00 90.44 377 ASP A O 1
ATOM 2915 N N . ILE A 1 378 ? -38.346 8.827 -11.569 1.00 91.44 378 ILE A N 1
ATOM 2916 C CA . ILE A 1 378 ? -38.564 7.704 -10.642 1.00 91.44 378 ILE A CA 1
ATOM 2917 C C . ILE A 1 378 ? -38.759 8.234 -9.217 1.00 91.44 378 ILE A C 1
ATOM 2919 O O . ILE A 1 378 ? -39.684 7.805 -8.536 1.00 91.44 378 ILE A O 1
ATOM 2923 N N . CYS A 1 379 ? -37.921 9.174 -8.765 1.00 92.25 379 CYS A N 1
ATOM 2924 C CA . CYS A 1 379 ? -38.062 9.769 -7.436 1.00 92.25 379 CYS A CA 1
ATOM 2925 C C . CYS A 1 379 ? -39.393 10.522 -7.284 1.00 92.25 379 CYS A C 1
ATOM 2927 O O . CYS A 1 379 ? -40.110 10.272 -6.320 1.00 92.25 379 CYS A O 1
ATOM 2929 N N . CYS A 1 380 ? -39.771 11.368 -8.249 1.00 91.00 380 CYS A N 1
ATOM 2930 C CA . CYS A 1 380 ? -41.040 12.101 -8.195 1.00 91.00 380 CYS A CA 1
ATOM 2931 C C . CYS A 1 380 ? -42.261 11.169 -8.170 1.00 91.00 380 CYS A C 1
ATOM 2933 O O . CYS A 1 380 ? -43.209 11.422 -7.433 1.00 91.00 380 CYS A O 1
ATOM 2935 N N . ALA A 1 381 ? -42.232 10.072 -8.933 1.00 91.75 381 ALA A N 1
ATOM 2936 C CA . ALA A 1 381 ? -43.310 9.084 -8.933 1.00 91.75 381 ALA A CA 1
ATOM 2937 C C . ALA A 1 381 ? -43.451 8.332 -7.597 1.00 91.75 381 ALA A C 1
ATOM 2939 O O . ALA A 1 381 ? -44.529 7.830 -7.307 1.00 91.75 381 ALA A O 1
ATOM 2940 N N . ILE A 1 382 ? -42.380 8.231 -6.802 1.00 92.06 382 ILE A N 1
ATOM 2941 C CA . ILE A 1 382 ? -42.400 7.595 -5.474 1.00 92.06 382 ILE A CA 1
ATOM 2942 C C . ILE A 1 382 ? -42.877 8.574 -4.389 1.00 92.06 382 ILE A C 1
ATOM 2944 O O . ILE A 1 382 ? -43.432 8.150 -3.380 1.00 92.06 382 ILE A O 1
ATOM 2948 N N . GLU A 1 383 ? -42.646 9.874 -4.575 1.00 85.69 383 GLU A N 1
ATOM 2949 C CA . GLU A 1 383 ? -43.039 10.933 -3.632 1.00 85.69 383 GLU A CA 1
ATOM 2950 C C . GLU A 1 383 ? -44.525 11.337 -3.730 1.00 85.69 383 GLU A C 1
ATOM 2952 O O . GLU A 1 383 ? -44.988 12.134 -2.911 1.00 85.69 383 GLU A O 1
ATOM 2957 N N . THR A 1 384 ? -45.264 10.792 -4.704 1.00 60.75 384 THR A N 1
ATOM 2958 C CA . THR A 1 384 ? -46.711 11.003 -4.905 1.00 60.75 384 THR A CA 1
ATOM 2959 C C . THR A 1 384 ? -47.489 9.773 -4.459 1.00 60.75 384 THR A C 1
ATOM 2961 O O . THR A 1 384 ? -48.569 9.950 -3.849 1.00 60.75 384 THR A O 1
#